Protein 7FIL (pdb70)

InterPro domains:
  IPR000156 Ran binding domain [PF00638] (1183-1303)
  IPR000156 Ran binding domain [PF00638] (1896-2014)
  IPR000156 Ran binding domain [PF00638] (2185-2305)
  IPR000156 Ran binding domain [PF00638] (2801-2921)
  IPR000156 Ran binding domain [PS50196] (1171-1307)
  IPR000156 Ran binding domain [PS50196] (1883-2019)
  IPR000156 Ran binding domain [PS50196] (2173-2309)
  IPR000156 Ran binding domain [PS50196] (2790-2925)
  IPR000156 Ran binding domain [SM00160] (1172-1301)
  IPR000156 Ran binding domain [SM00160] (1884-2013)
  IPR000156 Ran binding domain [SM00160] (2174-2303)
  IPR000156 Ran binding domain [SM00160] (2791-2919)
  IPR001876 Zinc finger, RanBP2-type [PF00641] (1411-1435)
  IPR001876 Zinc finger, RanBP2-type [PF00641] (1470-1498)
  IPR001876 Zinc finger, RanBP2-type [PF00641] (1530-1558)
  IPR001876 Zinc finger, RanBP2-type [PF00641] (1590-1619)
  IPR001876 Zinc finger, RanBP2-type [PF00641] (1657-1686)
  IPR001876 Zinc finger, RanBP2-type [PS01358] (1349-1368)
  IPR001876 Zinc finger, RanBP2-type [PS01358] (1413-1432)
  IPR001876 Zinc finger, RanBP2-type [PS01358] (1474-1493)

Secondary structure (DSSP, 8-state):
-HHHHHHHHHHHHHHHHHHHHTS---SSHHHHHHHHHHHHHHHHHHHH----SSSHHHHHHHHHHHHHHHHHHHHHHHHHHHHTSS-SSSSHHHHHHHHHHHHSPPP-------THHHHHHHHHHHHHHHHHHHHH--STTHHHHHHHHT--SSHHHHHHHHHHSTTSS-SSSSSSTTS--TT----PPPHHHHHHHHHHHTTSSTT-HHHHHHHHHHHHHTTS---HHHHHHHHSSS--SS-S-SS---TT---HHHHHHHHHHHHHHHHHHHHHTTS----SSS-TTTTS---S-HHHHHHHHHHHHHHT-----HHHHHHHHHHTT-SS----HHHHHHHHHHHHHHHHH---HHHHHHHHHHHHHHHHHHHHHHHT-SSS-S---SS--S----SSS---STTHHHHHHHHHHHHHHHHHTTT-HHHHHHHHTT--SHHHHHHHHHHHHHHTSSS-STTHHHHHHHHHHHHHHHTTT---SSS-HHHHHHHHHHHTTTT-

Foldseek 3Di:
DVVCLLVVLVVLLVVLLCQVFVVVDQLDCSNLVSLLVNLLSLVVCCPPCVDDPPDCSNVSSLLSQLSSLQSLLLSLQSNQCSVPHRDPVRLLLSLVSLQLSLQSDQDDPPPVVPCVVSNLSSLQSNLQSQLQNCLLPVDPPSQVVSLVPCDDLQNNQVVSFCSSPPPPDDRVPSGCNVPDDNPDDDDRDDPVVNLVSVLSNCVVCQLPLLVLLLVQLSVVVVVDGHPVVSSLCSNFVPAAQDFPDLADLDLVNDHSLLVVLLSLLQNVLLLVVLVPVCPVVHRRSRSRRSHDDGSGDDLSVVQSVLNCCVRPDVRDCPSSRQVSCQRSLYDDHDDFQVSLVSSLVVLQVVLVPDDDLVRVLRSLVSSLSSLVSNVVLLVCPDPHDRDDPPDDRGRDDPPPRDDHPPCSVVSVLVSLLSVLVSVCSVPPVPVSLVSLVPDDDLQSLVVNLVSLCVVPVPNDLVSLVSNVVSLVVVVVVVVVVDQPYPDGCVPVSVVSVVVSVVSD

Solvent-accessible surface area: 25824 Å² total; per-residue (Å²): 149,68,101,119,38,41,97,68,9,53,108,34,21,44,88,1,50,76,26,6,80,92,58,67,4,61,16,91,130,124,1,24,81,13,3,38,124,4,0,52,31,12,24,63,14,56,111,76,77,83,21,93,142,93,50,48,8,10,57,2,25,110,3,3,24,0,8,1,7,23,16,0,0,9,0,0,2,14,34,0,66,60,85,105,41,1,88,163,61,6,34,80,14,0,1,16,0,0,7,2,0,30,29,8,111,80,20,94,91,165,144,181,108,43,69,35,141,22,27,32,33,0,24,22,0,16,0,20,0,0,1,7,4,23,13,25,3,115,50,143,125,38,8,81,48,4,32,141,116,24,38,36,115,90,81,8,16,36,86,9,11,78,49,0,8,102,129,111,34,59,51,148,84,23,1,6,22,60,14,93,4,71,108,16,106,78,150,41,15,91,94,82,94,0,17,90,15,0,17,2,0,8,136,70,36,106,12,58,9,32,0,6,2,0,0,2,0,1,10,75,35,27,105,50,90,16,28,14,65,102,0,0,95,83,24,0,77,203,12,82,41,33,29,130,36,33,142,35,34,82,14,129,40,12,0,0,0,0,0,7,0,0,4,31,0,0,18,32,16,6,52,46,86,25,68,116,88,135,35,104,128,60,98,2,119,5,24,4,32,37,21,25,174,95,32,7,76,104,83,2,98,47,0,2,68,14,1,48,57,60,53,75,204,160,87,160,111,81,46,1,78,87,0,0,19,3,0,0,3,9,143,135,23,3,0,12,5,21,13,1,9,55,0,1,104,13,0,37,113,26,0,71,97,47,135,50,104,172,41,36,86,35,0,3,29,4,0,12,28,1,10,94,75,3,65,84,24,4,96,73,36,139,181,38,160,34,23,110,56,130,112,105,20,14,7,52,61,133,178,72,9,77,35,149,106,88,81,30,140,80,1,70,48,40,2,31,7,0,65,1,13,38,36,31,28,78,53,125,59,114,54,1,18,104,32,5,103,71,9,158,32,7,24,2,42,45,14,18,0,66,11,52,67,173,107,8,120,162,126,108,96,107,30,50,55,26,17,44,110,21,19,116,51,8,67,121,52,76,105,139,54,95,144,109,17,115,51,79,4,76,64,18,116,49,65,9,50,60,49,20,71,91,50,111

B-factor: mean 98.82, std 18.16, range [30.0, 163.16]

Sequence (504 aa):
NTNMRMITKELLLAQCDVVFLTLSKKDVQKSKEALERFDQALLSVKQSVSGTDASDLSVTFYEMRGHYYMHAGTLLLKMAQSCEVQWKALIEPAALCYLLAYQVPKPKSKPDNGQGFLEELAFDRQSKSGHLLLTLSHGKQNFISEIIETFANQCGQSILLKFLFEDNLSMQDSFMGSDDISYVENRVPDLSELSQHDNGSLRIHNGDLQHLTWLGLQWHFLSTLPPLRKWLKQIFPRVPQETSRLESNIPESICLLDLEVFLLAVVQTSYLQLQDNNTTANRPRCLPLPICKQLFTDRQRSWWDAVYSLITKAKLRSVIQHDLTTLRAQEKHGLQPAVLVNWARGLHKTGYSLNSFYDQKEYMGRCVHYWKKLLPLLDLVKQKKSIPEPVDPLFKHFHNKDIKVSEVKDLEDEACIAFATLDLVDGKTEDAIIAFESVKNVVAYWNLALIYQRKAEEIENDCLPAEEQEEFQECLLKCKGFLKMICDEYSAYPSIATSLPVPV

Radius of gyration: 27.5 Å; Cα contacts (8 Å, |Δi|>4): 530; chains: 1; bounding box: 58×62×84 Å

Nearest PDB structures (foldseek):
  7fil-assembly1_A  TM=1.002E+00  e=9.912E-66  Xenopus laevis
  7fik-assembly1_K  TM=9.993E-01  e=3.773E-56  Xenopus laevis
  7fik-assembly1_L  TM=9.995E-01  e=1.238E-55  Xenopus laevis
  7fik-assembly1_M  TM=9.957E-01  e=2.072E-55  Xenopus laevis
  7fik-assembly1_N  TM=9.974E-01  e=2.414E-54  Xenopus laevis

Organism: Xenopus laevis (NCBI:txid8355)

Structure (mmCIF, N/CA/C/O backbone):
data_7FIL
#
_entry.id   7FIL
#
_cell.length_a   1.00
_cell.length_b   1.00
_cell.length_c   1.00
_cell.angle_alpha   90.00
_cell.angle_beta   90.00
_cell.angle_gamma   90.00
#
_symmetry.space_group_name_H-M   'P 1'
#
loop_
_atom_site.group_PDB
_atom_site.id
_atom_site.type_symbol
_atom_site.label_atom_id
_atom_site.label_alt_id
_atom_site.label_comp_id
_atom_site.label_asym_id
_atom_site.label_entity_id
_atom_site.label_seq_id
_atom_site.pdbx_PDB_ins_code
_atom_site.Cartn_x
_atom_site.Cartn_y
_atom_site.Cartn_z
_atom_site.occupancy
_atom_site.B_iso_or_equiv
_atom_site.auth_seq_id
_atom_site.auth_comp_id
_atom_site.auth_asym_id
_atom_site.auth_atom_id
_atom_site.pdbx_PDB_model_num
ATOM 1 N N . ASN A 1 222 ? 152.955 127.101 177.750 1.00 117.90 222 ASN A N 1
ATOM 2 C CA . ASN A 1 222 ? 153.214 128.467 178.186 1.00 117.90 222 ASN A CA 1
ATOM 3 C C . ASN A 1 222 ? 152.779 129.436 177.097 1.00 117.90 222 ASN A C 1
ATOM 4 O O . ASN A 1 222 ? 151.588 129.598 176.829 1.00 117.90 222 ASN A O 1
ATOM 9 N N . THR A 1 223 ? 153.758 130.074 176.454 1.00 115.44 223 THR A N 1
ATOM 10 C CA . THR A 1 223 ? 153.445 131.019 175.390 1.00 115.44 223 THR A CA 1
ATOM 11 C C . THR A 1 223 ? 152.816 130.315 174.195 1.00 115.44 223 THR A C 1
ATOM 12 O O . THR A 1 223 ? 152.039 130.920 173.449 1.00 115.44 223 THR A O 1
ATOM 16 N N . ASN A 1 224 ? 153.152 129.040 173.987 1.00 114.74 224 ASN A N 1
ATOM 17 C CA . ASN A 1 224 ? 152.587 128.302 172.860 1.00 114.74 224 ASN A CA 1
ATOM 18 C C . ASN A 1 224 ? 151.078 128.114 173.007 1.00 114.74 224 ASN A C 1
ATOM 19 O O . ASN A 1 224 ? 150.337 128.181 172.019 1.00 114.74 224 ASN A O 1
ATOM 24 N N . MET A 1 225 ? 150.600 127.864 174.227 1.00 110.16 225 MET A N 1
ATOM 25 C CA . MET A 1 225 ? 149.158 127.768 174.436 1.00 110.16 225 MET A CA 1
ATOM 26 C C . MET A 1 225 ? 148.486 129.126 174.296 1.00 110.16 225 MET A C 1
ATOM 27 O O . MET A 1 225 ? 147.371 129.222 173.774 1.00 110.16 225 MET A O 1
ATOM 32 N N . ARG A 1 226 ? 149.145 130.190 174.759 1.00 104.53 226 ARG A N 1
ATOM 33 C CA . ARG A 1 226 ? 148.640 131.534 174.499 1.00 104.53 226 ARG A CA 1
ATOM 34 C C . ARG A 1 226 ? 148.585 131.813 173.002 1.00 104.53 226 ARG A C 1
ATOM 35 O O . ARG A 1 226 ? 147.799 132.648 172.542 1.00 104.53 226 ARG A O 1
ATOM 37 N N . MET A 1 227 ? 149.444 131.146 172.234 1.00 107.96 227 MET A N 1
ATOM 38 C CA . MET A 1 227 ? 149.405 131.244 170.779 1.00 107.96 227 MET A CA 1
ATOM 39 C C . MET A 1 227 ? 148.205 130.504 170.206 1.00 107.96 227 MET A C 1
ATOM 40 O O . MET A 1 227 ? 147.472 131.038 169.365 1.00 107.96 227 MET A O 1
ATOM 45 N N . ILE A 1 228 ? 148.002 129.259 170.639 1.00 102.92 228 ILE A N 1
ATOM 46 C CA . ILE A 1 228 ? 147.048 128.388 169.955 1.00 102.92 228 ILE A CA 1
ATOM 47 C C . ILE A 1 228 ? 145.614 128.695 170.385 1.00 102.92 228 ILE A C 1
ATOM 48 O O . ILE A 1 228 ? 144.668 128.512 169.605 1.00 102.92 228 ILE A O 1
ATOM 53 N N . THR A 1 229 ? 145.419 129.135 171.633 1.00 95.54 229 THR A N 1
ATOM 54 C CA . THR A 1 229 ? 144.062 129.401 172.103 1.00 95.54 229 THR A CA 1
ATOM 55 C C . THR A 1 229 ? 143.421 130.543 171.333 1.00 95.54 229 THR A C 1
ATOM 56 O O . THR A 1 229 ? 142.207 130.541 171.122 1.00 95.54 229 THR A O 1
ATOM 60 N N . LYS A 1 230 ? 144.205 131.540 170.922 1.00 92.30 230 LYS A N 1
ATOM 61 C CA . LYS A 1 230 ? 143.630 132.599 170.099 1.00 92.30 230 LYS A CA 1
ATOM 62 C C . LYS A 1 230 ? 143.118 132.047 168.776 1.00 92.30 230 LYS A C 1
ATOM 63 O O . LYS A 1 230 ? 142.020 132.401 168.329 1.00 92.30 230 LYS A O 1
ATOM 69 N N . GLU A 1 231 ? 143.887 131.157 168.146 1.00 93.82 231 GLU A N 1
ATOM 70 C CA . GLU A 1 231 ? 143.435 130.550 166.901 1.00 93.82 231 GLU A CA 1
ATOM 71 C C . GLU A 1 231 ? 142.164 129.743 167.114 1.00 93.82 231 GLU A C 1
ATOM 72 O O . GLU A 1 231 ? 141.224 129.818 166.310 1.00 93.82 231 GLU A O 1
ATOM 78 N N . LEU A 1 232 ? 142.118 128.971 168.197 1.00 91.71 232 LEU A N 1
ATOM 79 C CA . LEU A 1 232 ? 140.951 128.133 168.435 1.00 91.71 232 LEU A CA 1
ATOM 80 C C . LEU A 1 232 ? 139.729 128.978 168.764 1.00 91.71 232 LEU A C 1
ATOM 81 O O . LEU A 1 232 ? 138.622 128.673 168.315 1.00 91.71 232 LEU A O 1
ATOM 86 N N . LEU A 1 233 ? 139.903 130.047 169.541 1.00 86.48 233 LEU A N 1
ATOM 87 C CA . LEU A 1 233 ? 138.774 130.925 169.821 1.00 86.48 233 LEU A CA 1
ATOM 88 C C . LEU A 1 233 ? 138.310 131.643 168.566 1.00 86.48 233 LEU A C 1
ATOM 89 O O . LEU A 1 233 ? 137.117 131.920 168.421 1.00 86.48 233 LEU A O 1
ATOM 94 N N . LEU A 1 234 ? 139.219 131.923 167.633 1.00 85.99 234 LEU A N 1
ATOM 95 C CA . LEU A 1 234 ? 138.795 132.495 166.359 1.00 85.99 234 LEU A CA 1
ATOM 96 C C . LEU A 1 234 ? 137.947 131.510 165.563 1.00 85.99 234 LEU A C 1
ATOM 97 O O . LEU A 1 234 ? 136.890 131.871 165.026 1.00 85.99 234 LEU A O 1
ATOM 102 N N . ALA A 1 235 ? 138.411 130.265 165.453 1.00 85.30 235 ALA A N 1
ATOM 103 C CA . ALA A 1 235 ? 137.617 129.253 164.764 1.00 85.30 235 ALA A CA 1
ATOM 104 C C . ALA A 1 235 ? 136.268 129.059 165.445 1.00 85.30 235 ALA A C 1
ATOM 105 O O . ALA A 1 235 ? 135.242 128.891 164.774 1.00 85.30 235 ALA A O 1
ATOM 107 N N . GLN A 1 236 ? 136.250 129.090 166.778 1.00 83.19 236 GLN A N 1
ATOM 108 C CA . GLN A 1 236 ? 134.998 128.992 167.519 1.00 83.19 236 GLN A CA 1
ATOM 109 C C . GLN A 1 236 ? 134.073 130.150 167.183 1.00 83.19 236 GLN A C 1
ATOM 110 O O . GLN A 1 236 ? 132.870 129.958 166.989 1.00 83.19 236 GLN A O 1
ATOM 116 N N . CYS A 1 237 ? 134.613 131.368 167.135 1.00 81.22 237 CYS A N 1
ATOM 117 C CA . CYS A 1 237 ? 133.799 132.530 166.801 1.00 81.22 237 CYS A CA 1
ATOM 118 C C . CYS A 1 237 ? 133.178 132.381 165.421 1.00 81.22 237 CYS A C 1
ATOM 119 O O . CYS A 1 237 ? 131.973 132.581 165.246 1.00 81.22 237 CYS A O 1
ATOM 122 N N . ASP A 1 238 ? 133.983 131.994 164.429 1.00 82.98 238 ASP A N 1
ATOM 123 C CA . ASP A 1 238 ? 133.460 131.868 163.069 1.00 82.98 238 ASP A CA 1
ATOM 124 C C . ASP A 1 238 ? 132.396 130.777 162.983 1.00 82.98 238 ASP A C 1
ATOM 125 O O . ASP A 1 238 ? 131.343 130.966 162.359 1.00 82.98 238 ASP A O 1
ATOM 130 N N . VAL A 1 239 ? 132.654 129.625 163.606 1.00 82.55 239 VAL A N 1
ATOM 131 C CA . VAL A 1 239 ? 131.709 128.513 163.540 1.00 82.55 239 VAL A CA 1
ATOM 132 C C . VAL A 1 239 ? 130.409 128.875 164.244 1.00 82.55 239 VAL A C 1
ATOM 133 O O . VAL A 1 239 ? 129.317 128.706 163.691 1.00 82.55 239 VAL A O 1
ATOM 137 N N . VAL A 1 240 ? 130.505 129.384 165.474 1.00 84.79 240 VAL A N 1
ATOM 138 C CA . VAL A 1 240 ? 129.325 129.838 166.200 1.00 84.79 240 VAL A CA 1
ATOM 139 C C . VAL A 1 240 ? 128.588 130.904 165.404 1.00 84.79 240 VAL A C 1
ATOM 140 O O . VAL A 1 240 ? 127.362 131.039 165.495 1.00 84.79 240 VAL A O 1
ATOM 144 N N . PHE A 1 241 ? 129.320 131.668 164.596 1.00 87.77 241 PHE A N 1
ATOM 145 C CA . PHE A 1 241 ? 128.708 132.753 163.843 1.00 87.77 241 PHE A CA 1
ATOM 146 C C . PHE A 1 241 ? 127.873 132.237 162.676 1.00 87.77 241 PHE A C 1
ATOM 147 O O . PHE A 1 241 ? 126.712 132.630 162.511 1.00 87.77 241 PHE A O 1
ATOM 155 N N . LEU A 1 242 ? 128.452 131.380 161.832 1.00 91.99 242 LEU A N 1
ATOM 156 C CA . LEU A 1 242 ? 127.775 131.013 160.590 1.00 91.99 242 LEU A CA 1
ATOM 157 C C . LEU A 1 242 ? 126.932 129.747 160.720 1.00 91.99 242 LEU A C 1
ATOM 158 O O . LEU A 1 242 ? 125.710 129.807 160.564 1.00 91.99 242 LEU A O 1
ATOM 163 N N . THR A 1 243 ? 127.553 128.602 161.011 1.00 97.47 243 THR A N 1
ATOM 164 C CA . THR A 1 243 ? 126.817 127.343 160.958 1.00 97.47 243 THR A CA 1
ATOM 165 C C . THR A 1 243 ? 125.885 127.196 162.155 1.00 97.47 243 THR A C 1
ATOM 166 O O . THR A 1 243 ? 124.718 126.825 161.998 1.00 97.47 243 THR A O 1
ATOM 170 N N . LEU A 1 244 ? 126.372 127.497 163.361 1.00 95.55 244 LEU A N 1
ATOM 171 C CA . LEU A 1 244 ? 125.494 127.466 164.522 1.00 95.55 244 LEU A CA 1
ATOM 172 C C . LEU A 1 244 ? 124.371 128.483 164.404 1.00 95.55 244 LEU A C 1
ATOM 173 O O . LEU A 1 244 ? 123.371 128.363 165.117 1.00 95.55 244 LEU A O 1
ATOM 175 N N . SER A 1 245 ? 124.515 129.464 163.515 1.00 99.92 245 SER A N 1
ATOM 176 C CA . SER A 1 245 ? 123.462 130.426 163.195 1.00 99.92 245 SER A CA 1
ATOM 177 C C . SER A 1 245 ? 122.909 131.090 164.453 1.00 99.92 245 SER A C 1
ATOM 178 O O . SER A 1 245 ? 121.697 131.203 164.650 1.00 99.92 245 SER A O 1
ATOM 180 N N . LYS A 1 246 ? 123.817 131.526 165.317 1.00 96.39 246 LYS A N 1
ATOM 181 C CA . LYS A 1 246 ? 123.420 132.364 166.435 1.00 96.39 246 LYS A CA 1
ATOM 182 C C . LYS A 1 246 ? 122.739 133.616 165.908 1.00 96.39 246 LYS A C 1
ATOM 183 O O . LYS A 1 246 ? 123.311 134.350 165.098 1.00 96.39 246 LYS A O 1
ATOM 185 N N . LYS A 1 247 ? 121.510 133.860 166.362 1.00 102.70 247 LYS A N 1
ATOM 186 C CA . LYS A 1 247 ? 120.677 134.916 165.786 1.00 102.70 247 LYS A CA 1
ATOM 187 C C . LYS A 1 247 ? 121.018 136.262 166.428 1.00 102.70 247 LYS A C 1
ATOM 188 O O . LYS A 1 247 ? 120.151 137.036 166.837 1.00 102.70 247 LYS A O 1
ATOM 190 N N . ASP A 1 248 ? 122.317 136.556 166.455 1.00 96.02 248 ASP A N 1
ATOM 191 C CA . ASP A 1 248 ? 122.829 137.778 167.067 1.00 96.02 248 ASP A CA 1
ATOM 192 C C . ASP A 1 248 ? 122.354 137.908 168.508 1.00 96.02 248 ASP A C 1
ATOM 193 O O . ASP A 1 248 ? 122.043 138.999 168.986 1.00 96.02 248 ASP A O 1
ATOM 195 N N . VAL A 1 249 ? 122.295 136.780 169.207 1.00 101.78 249 VAL A N 1
ATOM 196 C CA . VAL A 1 249 ? 121.870 136.752 170.600 1.00 101.78 249 VAL A CA 1
ATOM 197 C C . VAL A 1 249 ? 123.048 136.185 171.381 1.00 101.78 249 VAL A C 1
ATOM 198 O O . VAL A 1 249 ? 124.162 136.106 170.853 1.00 101.78 249 VAL A O 1
ATOM 202 N N . GLN A 1 250 ? 122.806 135.799 172.638 1.00 103.59 250 GLN A N 1
ATOM 203 C CA . GLN A 1 250 ? 123.867 135.393 173.558 1.00 103.59 250 GLN A CA 1
ATOM 204 C C . GLN A 1 250 ? 124.914 134.513 172.887 1.00 103.59 250 GLN A C 1
ATOM 205 O O . GLN A 1 250 ? 126.108 134.618 173.191 1.00 103.59 250 GLN A O 1
ATOM 211 N N . LYS A 1 251 ? 124.433 133.602 172.041 1.00 97.46 251 LYS A N 1
ATOM 212 C CA . LYS A 1 251 ? 125.243 132.540 171.384 1.00 97.46 251 LYS A CA 1
ATOM 213 C C . LYS A 1 251 ? 126.560 133.046 170.782 1.00 97.46 251 LYS A C 1
ATOM 214 O O . LYS A 1 251 ? 127.607 132.463 171.106 1.00 97.46 251 LYS A O 1
ATOM 220 N N . SER A 1 252 ? 126.510 134.089 169.954 1.00 89.05 252 SER A N 1
ATOM 221 C CA . SER A 1 252 ? 127.688 134.568 169.236 1.00 89.05 252 SER A CA 1
ATOM 222 C C . SER A 1 252 ? 128.439 135.627 170.039 1.00 89.05 252 SER A C 1
ATOM 223 O O . SER A 1 252 ? 129.680 135.659 170.049 1.00 89.05 252 SER A O 1
ATOM 226 N N . LYS A 1 253 ? 127.700 136.519 170.700 1.00 90.79 253 LYS A N 1
ATOM 227 C CA . LYS A 1 253 ? 128.335 137.570 171.484 1.00 90.79 253 LYS A CA 1
ATOM 228 C C . LYS A 1 253 ? 129.145 137.001 172.636 1.00 90.79 253 LYS A C 1
ATOM 229 O O . LYS A 1 253 ? 130.124 137.617 173.063 1.00 90.79 253 LYS A O 1
ATOM 235 N N . GLU A 1 254 ? 128.770 135.829 173.148 1.00 95.73 254 GLU A N 1
ATOM 236 C CA . GLU A 1 254 ? 129.567 135.215 174.202 1.00 95.73 254 GLU A CA 1
ATOM 237 C C . GLU A 1 254 ? 130.944 134.823 173.679 1.00 95.73 254 GLU A C 1
ATOM 238 O O . GLU A 1 254 ? 131.968 135.083 174.331 1.00 95.73 254 GLU A O 1
ATOM 244 N N . ALA A 1 255 ? 130.990 134.204 172.497 1.00 88.09 255 ALA A N 1
ATOM 245 C CA . ALA A 1 255 ? 132.273 133.885 171.885 1.00 88.09 255 ALA A CA 1
ATOM 246 C C . ALA A 1 255 ? 133.079 135.147 171.616 1.00 88.09 255 ALA A C 1
ATOM 247 O O . ALA A 1 255 ? 134.288 135.187 171.879 1.00 88.09 255 ALA A O 1
ATOM 249 N N . LEU A 1 256 ? 132.427 136.197 171.106 1.00 84.42 256 LEU A N 1
ATOM 250 C CA . LEU A 1 256 ? 133.170 137.433 170.862 1.00 84.42 256 LEU A CA 1
ATOM 251 C C . LEU A 1 256 ? 133.719 138.033 172.148 1.00 84.42 256 LEU A C 1
ATOM 252 O O . LEU A 1 256 ? 134.835 138.564 172.155 1.00 84.42 256 LEU A O 1
ATOM 257 N N . GLU A 1 257 ? 132.958 137.965 173.239 1.00 92.55 257 GLU A N 1
ATOM 258 C CA . GLU A 1 257 ? 133.430 138.521 174.499 1.00 92.55 257 GLU A CA 1
ATOM 259 C C . GLU A 1 257 ? 134.632 137.750 175.009 1.00 92.55 257 GLU A C 1
ATOM 260 O O . GLU A 1 257 ? 135.610 138.348 175.476 1.00 92.55 257 GLU A O 1
ATOM 266 N N . ARG A 1 258 ? 134.575 136.423 174.940 1.00 93.33 258 ARG A N 1
ATOM 267 C CA . ARG A 1 258 ? 135.738 135.636 175.331 1.00 93.33 258 ARG A CA 1
ATOM 268 C C . ARG A 1 258 ? 136.943 135.981 174.464 1.00 93.33 258 ARG A C 1
ATOM 269 O O . ARG A 1 258 ? 138.076 136.068 174.960 1.00 93.33 258 ARG A O 1
ATOM 277 N N . PHE A 1 259 ? 136.712 136.206 173.168 1.00 84.52 259 PHE A N 1
ATOM 278 C CA . PHE A 1 259 ? 137.795 136.594 172.270 1.00 84.52 259 PHE A CA 1
ATOM 279 C C . PHE A 1 259 ? 138.428 137.909 172.709 1.00 84.52 259 PHE A C 1
ATOM 280 O O . PHE A 1 259 ? 139.656 138.028 172.787 1.00 84.52 259 PHE A O 1
ATOM 288 N N . ASP A 1 260 ? 137.596 138.909 172.999 1.00 89.19 260 ASP A N 1
ATOM 289 C CA . ASP A 1 260 ? 138.107 140.222 173.381 1.00 89.19 260 ASP A CA 1
ATOM 290 C C . ASP A 1 260 ? 138.859 140.158 174.705 1.00 89.19 260 ASP A C 1
ATOM 291 O O . ASP A 1 260 ? 139.876 140.842 174.889 1.00 89.19 260 ASP A O 1
ATOM 296 N N . GLN A 1 261 ? 138.369 139.347 175.642 1.00 93.45 261 GLN A N 1
ATOM 297 C CA . GLN A 1 261 ? 139.069 139.164 176.907 1.00 93.45 261 GLN A CA 1
ATOM 298 C C . GLN A 1 261 ? 140.450 138.562 176.688 1.00 93.45 261 GLN A C 1
ATOM 299 O O . GLN A 1 261 ? 141.449 139.047 177.235 1.00 93.45 261 GLN A O 1
ATOM 305 N N . ALA A 1 262 ? 140.524 137.492 175.893 1.00 89.88 262 ALA A N 1
ATOM 306 C CA . ALA A 1 262 ? 141.823 136.901 175.589 1.00 89.88 262 ALA A CA 1
ATOM 307 C C . ALA A 1 262 ? 142.745 137.908 174.906 1.00 89.88 262 ALA A C 1
ATOM 308 O O . ALA A 1 262 ? 143.951 137.945 175.185 1.00 89.88 262 ALA A O 1
ATOM 310 N N . LEU A 1 263 ? 142.196 138.738 174.015 1.00 87.40 263 LEU A N 1
ATOM 311 C CA . LEU A 1 263 ? 143.010 139.744 173.336 1.00 87.40 263 LEU A CA 1
ATOM 312 C C . LEU A 1 263 ? 143.636 140.711 174.330 1.00 87.40 263 LEU A C 1
ATOM 313 O O . LEU A 1 263 ? 144.854 140.929 174.319 1.00 87.40 263 LEU A O 1
ATOM 318 N N . LEU A 1 264 ? 142.812 141.329 175.178 1.00 91.96 264 LEU A N 1
ATOM 319 C CA . LEU A 1 264 ? 143.351 142.298 176.127 1.00 91.96 264 LEU A CA 1
ATOM 320 C C . LEU A 1 264 ? 144.348 141.638 177.071 1.00 91.96 264 LEU A C 1
ATOM 321 O O . LEU A 1 264 ? 145.378 142.230 177.419 1.00 91.96 264 LEU A O 1
ATOM 326 N N . SER A 1 265 ? 144.066 140.400 177.487 1.00 93.92 265 SER A N 1
ATOM 327 C CA . SER A 1 265 ? 144.984 139.685 178.365 1.00 93.92 265 SER A CA 1
ATOM 328 C C . SER A 1 265 ? 146.348 139.502 177.714 1.00 93.92 265 SER A C 1
ATOM 329 O O . SER A 1 265 ? 147.384 139.764 178.332 1.00 93.92 265 SER A O 1
ATOM 332 N N . VAL A 1 266 ? 146.372 139.035 176.464 1.00 93.79 266 VAL A N 1
ATOM 333 C CA . VAL A 1 266 ? 147.657 138.758 175.828 1.00 93.79 266 VAL A CA 1
ATOM 334 C C . VAL A 1 266 ? 148.395 140.055 175.519 1.00 93.79 266 VAL A C 1
ATOM 335 O O . VAL A 1 266 ? 149.630 140.096 175.529 1.00 93.79 266 VAL A O 1
ATOM 339 N N . LYS A 1 267 ? 147.659 141.134 175.236 1.00 96.27 267 LYS A N 1
ATOM 340 C CA . LYS A 1 267 ? 148.316 142.392 174.889 1.00 96.27 267 LYS A CA 1
ATOM 341 C C . LYS A 1 267 ? 148.946 143.045 176.108 1.00 96.27 267 LYS A C 1
ATOM 342 O O . LYS A 1 267 ? 150.130 143.397 176.096 1.00 96.27 267 LYS A O 1
ATOM 348 N N . GLN A 1 268 ? 148.158 143.241 177.168 1.00 104.15 268 GLN A N 1
ATOM 349 C CA . GLN A 1 268 ? 148.645 144.032 178.295 1.00 104.15 268 GLN A CA 1
ATOM 350 C C . GLN A 1 268 ? 149.884 143.405 178.921 1.00 104.15 268 GLN A C 1
ATOM 351 O O . GLN A 1 268 ? 150.863 144.101 179.214 1.00 104.15 268 GLN A O 1
ATOM 357 N N . SER A 1 269 ? 149.871 142.089 179.121 1.00 109.80 269 SER A N 1
ATOM 358 C CA . SER A 1 269 ? 150.951 141.448 179.869 1.00 109.80 269 SER A CA 1
ATOM 359 C C . SER A 1 269 ? 152.148 141.134 178.977 1.00 109.80 269 SER A C 1
ATOM 360 O O . SER A 1 269 ? 153.242 141.674 179.169 1.00 109.80 269 SER A O 1
ATOM 363 N N . VAL A 1 270 ? 151.960 140.257 177.997 1.00 113.14 270 VAL A N 1
ATOM 364 C CA . VAL A 1 270 ? 153.075 139.852 177.155 1.00 113.14 270 VAL A CA 1
ATOM 365 C C . VAL A 1 270 ? 153.113 140.743 175.926 1.00 113.14 270 VAL A C 1
ATOM 366 O O . VAL A 1 270 ? 152.671 140.345 174.844 1.00 113.14 270 VAL A O 1
ATOM 370 N N . SER A 1 271 ? 153.649 141.953 176.083 1.00 122.26 271 SER A N 1
ATOM 371 C CA . SER A 1 271 ? 153.809 142.871 174.958 1.00 122.26 271 SER A CA 1
ATOM 372 C C . SER A 1 271 ? 154.997 142.380 174.139 1.00 122.26 271 SER A C 1
ATOM 373 O O . SER A 1 271 ? 156.134 142.836 174.281 1.00 122.26 271 SER A O 1
ATOM 376 N N . GLY A 1 272 ? 154.717 141.419 173.264 1.00 121.84 272 GLY A N 1
ATOM 377 C CA . GLY A 1 272 ? 155.783 140.809 172.490 1.00 121.84 272 GLY A CA 1
ATOM 378 C C . GLY A 1 272 ? 156.486 141.825 171.607 1.00 121.84 272 GLY A C 1
ATOM 379 O O . GLY A 1 272 ? 155.852 142.628 170.918 1.00 121.84 272 GLY A O 1
ATOM 380 N N . THR A 1 273 ? 157.810 141.775 171.624 1.00 116.18 273 THR A N 1
ATOM 381 C CA . THR A 1 273 ? 158.630 142.672 170.829 1.00 116.18 273 THR A CA 1
ATOM 382 C C . THR A 1 273 ? 158.784 142.071 169.432 1.00 116.18 273 THR A C 1
ATOM 383 O O . THR A 1 273 ? 158.022 141.185 169.037 1.00 116.18 273 THR A O 1
ATOM 387 N N . ASP A 1 274 ? 159.749 142.568 168.662 1.00 123.36 274 ASP A N 1
ATOM 388 C CA . ASP A 1 274 ? 159.947 142.077 167.302 1.00 123.36 274 ASP A CA 1
ATOM 389 C C . ASP A 1 274 ? 160.317 140.596 167.273 1.00 123.36 274 ASP A C 1
ATOM 390 O O . ASP A 1 274 ? 159.992 139.892 166.311 1.00 123.36 274 ASP A O 1
ATOM 395 N N . ALA A 1 275 ? 161.002 140.105 168.310 1.00 125.25 275 ALA A N 1
ATOM 396 C CA . ALA A 1 275 ? 161.583 138.763 168.242 1.00 125.25 275 ALA A CA 1
ATOM 397 C C . ALA A 1 275 ? 160.530 137.670 168.399 1.00 125.25 275 ALA A C 1
ATOM 398 O O . ALA A 1 275 ? 160.435 136.771 167.556 1.00 125.25 275 ALA A O 1
ATOM 400 N N . SER A 1 276 ? 159.741 137.722 169.470 1.00 113.55 276 SER A N 1
ATOM 401 C CA . SER A 1 276 ? 158.761 136.676 169.735 1.00 113.55 276 SER A CA 1
ATOM 402 C C . SER A 1 276 ? 157.654 136.684 168.687 1.00 113.55 276 SER A C 1
ATOM 403 O O . SER A 1 276 ? 157.242 137.741 168.203 1.00 113.55 276 SER A O 1
ATOM 406 N N . ASP A 1 277 ? 157.169 135.489 168.335 1.00 108.74 277 ASP A N 1
ATOM 407 C CA . ASP A 1 277 ? 156.082 135.365 167.366 1.00 108.74 277 ASP A CA 1
ATOM 408 C C . ASP A 1 277 ? 154.726 135.728 167.954 1.00 108.74 277 ASP A C 1
ATOM 409 O O . ASP A 1 277 ? 153.766 135.937 167.196 1.00 108.74 277 ASP A O 1
ATOM 414 N N . LEU A 1 278 ? 154.622 135.777 169.283 1.00 101.84 278 LEU A N 1
ATOM 415 C CA . LEU A 1 278 ? 153.397 136.247 169.908 1.00 101.84 278 LEU A CA 1
ATOM 416 C C . LEU A 1 278 ? 152.960 137.591 169.356 1.00 101.84 278 LEU A C 1
ATOM 417 O O . LEU A 1 278 ? 151.761 137.808 169.187 1.00 101.84 278 LEU A O 1
ATOM 422 N N . SER A 1 279 ? 153.901 138.474 169.020 1.00 97.92 279 SER A N 1
ATOM 423 C CA . SER A 1 279 ? 153.528 139.800 168.541 1.00 97.92 279 SER A CA 1
ATOM 424 C C . SER A 1 279 ? 152.862 139.729 167.172 1.00 97.92 279 SER A C 1
ATOM 425 O O . SER A 1 279 ? 151.830 140.370 166.940 1.00 97.92 279 SER A O 1
ATOM 428 N N . VAL A 1 280 ? 153.427 138.948 166.252 1.00 96.70 280 VAL A N 1
ATOM 429 C CA . VAL A 1 280 ? 152.828 138.891 164.923 1.00 96.70 280 VAL A CA 1
ATOM 430 C C . VAL A 1 280 ? 151.503 138.132 164.948 1.00 96.70 280 VAL A C 1
ATOM 431 O O . VAL A 1 280 ? 150.545 138.533 164.269 1.00 96.70 280 VAL A O 1
ATOM 435 N N . THR A 1 281 ? 151.404 137.050 165.728 1.00 94.80 281 THR A N 1
ATOM 436 C CA . THR A 1 281 ? 150.107 136.387 165.839 1.00 94.80 281 THR A CA 1
ATOM 437 C C . THR A 1 281 ? 149.089 137.307 166.490 1.00 94.80 281 THR A C 1
ATOM 438 O O . THR A 1 281 ? 147.912 137.305 166.114 1.00 94.80 281 THR A O 1
ATOM 442 N N . PHE A 1 282 ? 149.529 138.118 167.452 1.00 87.47 282 PHE A N 1
ATOM 443 C CA . PHE A 1 282 ? 148.636 139.075 168.084 1.00 87.47 282 PHE A CA 1
ATOM 444 C C . PHE A 1 282 ? 148.138 140.100 167.077 1.00 87.47 282 PHE A C 1
ATOM 445 O O . PHE A 1 282 ? 146.962 140.474 167.094 1.00 87.47 282 PHE A O 1
ATOM 453 N N . TYR A 1 283 ? 149.013 140.555 166.182 1.00 90.77 283 TYR A N 1
ATOM 454 C CA . TYR A 1 283 ? 148.585 141.520 165.172 1.00 90.77 283 TYR A CA 1
ATOM 455 C C . TYR A 1 283 ? 147.588 140.902 164.197 1.00 90.77 283 TYR A C 1
ATOM 456 O O . TYR A 1 283 ? 146.563 141.522 163.857 1.00 90.77 283 TYR A O 1
ATOM 465 N N . GLU A 1 284 ? 147.858 139.676 163.747 1.00 87.96 284 GLU A N 1
ATOM 466 C CA . GLU A 1 284 ? 146.919 139.041 162.830 1.00 87.96 284 GLU A CA 1
ATOM 467 C C . GLU A 1 284 ? 145.565 138.799 163.490 1.00 87.96 284 GLU A C 1
ATOM 468 O O . GLU A 1 284 ? 144.521 139.045 162.871 1.00 87.96 284 GLU A O 1
ATOM 474 N N . MET A 1 285 ? 145.549 138.359 164.749 1.00 84.85 285 MET A N 1
ATOM 475 C CA . MET A 1 285 ? 144.265 138.180 165.411 1.00 84.85 285 MET A CA 1
ATOM 476 C C . MET A 1 285 ? 143.607 139.502 165.757 1.00 84.85 285 MET A C 1
ATOM 477 O O . MET A 1 285 ? 142.388 139.539 165.893 1.00 84.85 285 MET A O 1
ATOM 482 N N . ARG A 1 286 ? 144.364 140.589 165.881 1.00 80.77 286 ARG A N 1
ATOM 483 C CA . ARG A 1 286 ? 143.713 141.884 166.019 1.00 80.77 286 ARG A CA 1
ATOM 484 C C . ARG A 1 286 ? 142.942 142.235 164.759 1.00 80.77 286 ARG A C 1
ATOM 485 O O . ARG A 1 286 ? 141.771 142.646 164.833 1.00 80.77 286 ARG A O 1
ATOM 493 N N . GLY A 1 287 ? 143.569 142.048 163.599 1.00 82.56 287 GLY A N 1
ATOM 494 C CA . GLY A 1 287 ? 142.851 142.267 162.352 1.00 82.56 287 GLY A CA 1
ATOM 495 C C . GLY A 1 287 ? 141.612 141.396 162.242 1.00 82.56 287 GLY A C 1
ATOM 496 O O . GLY A 1 287 ? 140.520 141.870 161.904 1.00 82.56 287 GLY A O 1
ATOM 497 N N . HIS A 1 288 ? 141.763 140.109 162.543 1.00 81.55 288 HIS A N 1
ATOM 498 C CA . HIS A 1 288 ? 140.632 139.195 162.460 1.00 81.55 288 HIS A CA 1
ATOM 499 C C . HIS A 1 288 ? 139.535 139.537 163.458 1.00 81.55 288 HIS A C 1
ATOM 500 O O . HIS A 1 288 ? 138.349 139.382 163.146 1.00 81.55 288 HIS A O 1
ATOM 507 N N . TYR A 1 289 ? 139.905 140.002 164.649 1.00 76.46 289 TYR A N 1
ATOM 508 C CA . TYR A 1 289 ? 138.919 140.410 165.637 1.00 76.46 289 TYR A CA 1
ATOM 509 C C . TYR A 1 289 ? 138.088 141.569 165.120 1.00 76.46 289 TYR A C 1
ATOM 510 O O . TYR A 1 289 ? 136.863 141.588 165.280 1.00 76.46 289 TYR A O 1
ATOM 519 N N . TYR A 1 290 ? 138.734 142.555 164.501 1.00 78.38 290 TYR A N 1
ATOM 520 C CA . TYR A 1 290 ? 137.959 143.674 163.968 1.00 78.38 290 TYR A CA 1
ATOM 521 C C . TYR A 1 290 ? 137.058 143.230 162.814 1.00 78.38 290 TYR A C 1
ATOM 522 O O . TYR A 1 290 ? 135.906 143.682 162.698 1.00 78.38 290 TYR A O 1
ATOM 531 N N . MET A 1 291 ? 137.552 142.329 161.962 1.00 80.21 291 MET A N 1
ATOM 532 C CA . MET A 1 291 ? 136.697 141.802 160.900 1.00 80.21 291 MET A CA 1
ATOM 533 C C . MET A 1 291 ? 135.462 141.107 161.466 1.00 80.21 291 MET A C 1
ATOM 534 O O . MET A 1 291 ? 134.340 141.327 160.987 1.00 80.21 291 MET A O 1
ATOM 539 N N . HIS A 1 292 ? 135.644 140.279 162.492 1.00 73.38 292 HIS A N 1
ATOM 540 C CA . HIS A 1 292 ? 134.506 139.577 163.068 1.00 73.38 292 HIS A CA 1
ATOM 541 C C . HIS A 1 292 ? 133.571 140.536 163.789 1.00 73.38 292 HIS A C 1
ATOM 542 O O . HIS A 1 292 ? 132.361 140.298 163.845 1.00 73.38 292 HIS A O 1
ATOM 549 N N . ALA A 1 293 ? 134.105 141.620 164.348 1.00 74.23 293 ALA A N 1
ATOM 550 C CA . ALA A 1 293 ? 133.239 142.655 164.900 1.00 74.23 293 ALA A CA 1
ATOM 551 C C . ALA A 1 293 ? 132.323 143.218 163.824 1.00 74.23 293 ALA A C 1
ATOM 552 O O . ALA A 1 293 ? 131.116 143.400 164.044 1.00 74.23 293 ALA A O 1
ATOM 554 N N . GLY A 1 294 ? 132.880 143.497 162.647 1.00 77.42 294 GLY A N 1
ATOM 555 C CA . GLY A 1 294 ? 132.041 143.967 161.552 1.00 77.42 294 GLY A CA 1
ATOM 556 C C . GLY A 1 294 ? 130.975 142.960 161.153 1.00 77.42 294 GLY A C 1
ATOM 557 O O . GLY A 1 294 ? 129.808 143.315 160.935 1.00 77.42 294 GLY A O 1
ATOM 558 N N . THR A 1 295 ? 131.361 141.687 161.056 1.00 76.12 295 THR A N 1
ATOM 559 C CA . THR A 1 295 ? 130.390 140.661 160.686 1.00 76.12 295 THR A CA 1
ATOM 560 C C . THR A 1 295 ? 129.274 140.551 161.718 1.00 76.12 295 THR A C 1
ATOM 561 O O . THR A 1 295 ? 128.102 140.390 161.358 1.00 76.12 295 THR A O 1
ATOM 565 N N . LEU A 1 296 ? 129.611 140.646 163.007 1.00 72.52 296 LEU A N 1
ATOM 566 C CA . LEU A 1 296 ? 128.589 140.565 164.047 1.00 72.52 296 LEU A CA 1
ATOM 567 C C . LEU A 1 296 ? 127.647 141.757 163.990 1.00 72.52 296 LEU A C 1
ATOM 568 O O . LEU A 1 296 ? 126.441 141.611 164.216 1.00 72.52 296 LEU A O 1
ATOM 573 N N . LEU A 1 297 ? 128.177 142.948 163.712 1.00 78.21 297 LEU A N 1
ATOM 574 C CA . LEU A 1 297 ? 127.297 144.103 163.562 1.00 78.21 297 LEU A CA 1
ATOM 575 C C . LEU A 1 297 ? 126.312 143.894 162.419 1.00 78.21 297 LEU A C 1
ATOM 576 O O . LEU A 1 297 ? 125.108 144.169 162.553 1.00 78.21 297 LEU A O 1
ATOM 581 N N . LEU A 1 298 ? 126.802 143.396 161.282 1.00 81.99 298 LEU A N 1
ATOM 582 C CA . LEU A 1 298 ? 125.895 143.170 160.160 1.00 81.99 298 LEU A CA 1
ATOM 583 C C . LEU A 1 298 ? 124.866 142.093 160.486 1.00 81.99 298 LEU A C 1
ATOM 584 O O . LEU A 1 298 ? 123.709 142.186 160.063 1.00 81.99 298 LEU A O 1
ATOM 589 N N . LYS A 1 299 ? 125.261 141.066 161.240 1.00 79.44 299 LYS A N 1
ATOM 590 C CA . LYS A 1 299 ? 124.303 140.028 161.605 1.00 79.44 299 LYS A CA 1
ATOM 591 C C . LYS A 1 299 ? 123.218 140.575 162.517 1.00 79.44 299 LYS A C 1
ATOM 592 O O . LYS A 1 299 ? 122.040 140.238 162.359 1.00 79.44 299 LYS A O 1
ATOM 598 N N . MET A 1 300 ? 123.594 141.400 163.496 1.00 87.21 300 MET A N 1
ATOM 599 C CA . MET A 1 300 ? 122.584 142.055 164.321 1.00 87.21 300 MET A CA 1
ATOM 600 C C . MET A 1 300 ? 121.611 142.843 163.461 1.00 87.21 300 MET A C 1
ATOM 601 O O . MET A 1 300 ? 120.388 142.738 163.632 1.00 87.21 300 MET A O 1
ATOM 606 N N . ALA A 1 301 ? 122.134 143.628 162.516 1.00 92.74 301 ALA A N 1
ATOM 607 C CA . ALA A 1 301 ? 121.255 144.450 161.691 1.00 92.74 301 ALA A CA 1
ATOM 608 C C . ALA A 1 301 ? 120.319 143.591 160.844 1.00 92.74 301 ALA A C 1
ATOM 609 O O . ALA A 1 301 ? 119.125 143.894 160.728 1.00 92.74 301 ALA A O 1
ATOM 611 N N . GLN A 1 302 ? 120.834 142.504 160.261 1.00 93.51 302 GLN A N 1
ATOM 612 C CA . GLN A 1 302 ? 119.993 141.627 159.449 1.00 93.51 302 GLN A CA 1
ATOM 613 C C . GLN A 1 302 ? 118.922 140.949 160.284 1.00 93.51 302 GLN A C 1
ATOM 614 O O . GLN A 1 302 ? 117.747 140.932 159.902 1.00 93.51 302 GLN A O 1
ATOM 620 N N . SER A 1 303 ? 119.312 140.370 161.418 1.00 98.95 303 SER A N 1
ATOM 621 C CA . SER A 1 303 ? 118.368 139.623 162.235 1.00 98.95 303 SER A CA 1
ATOM 622 C C . SER A 1 303 ? 117.261 140.529 162.754 1.00 98.95 303 SER A C 1
ATOM 623 O O . SER A 1 303 ? 116.081 140.160 162.725 1.00 98.95 303 SER A O 1
ATOM 626 N N . CYS A 1 304 ? 117.620 141.722 163.243 1.00 106.39 304 CYS A N 1
ATOM 627 C CA . CYS A 1 304 ? 116.589 142.600 163.788 1.00 106.39 304 CYS A CA 1
ATOM 628 C C . CYS A 1 304 ? 115.598 143.027 162.713 1.00 106.39 304 CYS A C 1
ATOM 629 O O . CYS A 1 304 ? 114.432 142.622 162.746 1.00 106.39 304 CYS A O 1
ATOM 632 N N . GLU A 1 305 ? 116.032 143.853 161.761 1.00 103.75 305 GLU A N 1
ATOM 633 C CA . GLU A 1 305 ? 115.168 144.186 160.636 1.00 103.75 305 GLU A CA 1
ATOM 634 C C . GLU A 1 305 ? 115.796 143.837 159.294 1.00 103.75 305 GLU A C 1
ATOM 635 O O . GLU A 1 305 ? 115.322 142.949 158.579 1.00 103.75 305 GLU A O 1
ATOM 641 N N . VAL A 1 306 ? 116.869 144.549 158.963 1.00 101.34 306 VAL A N 1
ATOM 642 C CA . VAL A 1 306 ? 117.729 144.321 157.808 1.00 101.34 306 VAL A CA 1
ATOM 643 C C . VAL A 1 306 ? 118.889 145.268 158.062 1.00 101.34 306 VAL A C 1
ATOM 644 O O . VAL A 1 306 ? 118.788 146.141 158.931 1.00 101.34 306 VAL A O 1
ATOM 648 N N . GLN A 1 307 ? 120.002 145.085 157.363 1.00 97.02 307 GLN A N 1
ATOM 649 C CA . GLN A 1 307 ? 121.143 145.982 157.489 1.00 97.02 307 GLN A CA 1
ATOM 650 C C . GLN A 1 307 ? 120.713 147.443 157.514 1.00 97.02 307 GLN A C 1
ATOM 651 O O . GLN A 1 307 ? 120.263 147.993 156.506 1.00 97.02 307 GLN A O 1
ATOM 657 N N . TRP A 1 308 ? 120.877 148.070 158.672 1.00 94.36 308 TRP A N 1
ATOM 658 C CA . TRP A 1 308 ? 120.332 149.379 158.985 1.00 94.36 308 TRP A CA 1
ATOM 659 C C . TRP A 1 308 ? 121.138 150.501 158.348 1.00 94.36 308 TRP A C 1
ATOM 660 O O . TRP A 1 308 ? 122.015 150.291 157.511 1.00 94.36 308 TRP A O 1
ATOM 671 N N . LYS A 1 309 ? 120.809 151.719 158.765 1.00 93.71 309 LYS A N 1
ATOM 672 C CA . LYS A 1 309 ? 121.598 152.904 158.479 1.00 93.71 309 LYS A CA 1
ATOM 673 C C . LYS A 1 309 ? 122.556 153.260 159.609 1.00 93.71 309 LYS A C 1
ATOM 674 O O . LYS A 1 309 ? 123.357 154.186 159.452 1.00 93.71 309 LYS A O 1
ATOM 680 N N . ALA A 1 310 ? 122.483 152.567 160.746 1.00 86.16 310 ALA A N 1
ATOM 681 C CA . ALA A 1 310 ? 123.334 152.858 161.891 1.00 86.16 310 ALA A CA 1
ATOM 682 C C . ALA A 1 310 ? 124.370 151.781 162.163 1.00 86.16 310 ALA A C 1
ATOM 683 O O . ALA A 1 310 ? 125.196 151.958 163.061 1.00 86.16 310 ALA A O 1
ATOM 685 N N . LEU A 1 311 ? 124.343 150.672 161.428 1.00 83.57 311 LEU A N 1
ATOM 686 C CA . LEU A 1 311 ? 125.255 149.566 161.677 1.00 83.57 311 LEU A CA 1
ATOM 687 C C . LEU A 1 311 ? 126.075 149.189 160.449 1.00 83.57 311 LEU A C 1
ATOM 688 O O . LEU A 1 311 ? 126.451 148.026 160.298 1.00 83.57 311 LEU A O 1
ATOM 693 N N . ILE A 1 312 ? 126.343 150.135 159.557 1.00 90.64 312 ILE A N 1
ATOM 694 C CA . ILE A 1 312 ? 127.290 149.913 158.475 1.00 90.64 312 ILE A CA 1
ATOM 695 C C . ILE A 1 312 ? 128.564 150.728 158.665 1.00 90.64 312 ILE A C 1
ATOM 696 O O . ILE A 1 312 ? 129.654 150.261 158.332 1.00 90.64 312 ILE A O 1
ATOM 701 N N . GLU A 1 313 ? 128.460 151.939 159.225 1.00 93.03 313 GLU A N 1
ATOM 702 C CA . GLU A 1 313 ? 129.662 152.754 159.398 1.00 93.03 313 GLU A CA 1
ATOM 703 C C . GLU A 1 313 ? 130.590 152.186 160.462 1.00 93.03 313 GLU A C 1
ATOM 704 O O . GLU A 1 313 ? 131.800 152.069 160.195 1.00 93.03 313 GLU A O 1
ATOM 710 N N . PRO A 1 314 ? 130.123 151.710 161.750 1.00 85.10 314 PRO A N 1
ATOM 711 C CA . PRO A 1 314 ? 130.789 150.932 163.097 1.00 85.10 314 PRO A CA 1
ATOM 712 C C . PRO A 1 314 ? 131.450 149.769 162.346 1.00 85.10 314 PRO A C 1
ATOM 713 O O . PRO A 1 314 ? 132.666 149.644 162.370 1.00 85.10 314 PRO A O 1
ATOM 717 N N . ALA A 1 315 ? 130.636 149.035 161.581 1.00 82.97 315 ALA A N 1
ATOM 718 C CA . ALA A 1 315 ? 131.106 147.865 160.803 1.00 82.97 315 ALA A CA 1
ATOM 719 C C . ALA A 1 315 ? 132.135 148.279 159.744 1.00 82.97 315 ALA A C 1
ATOM 720 O O . ALA A 1 315 ? 133.144 147.562 159.606 1.00 82.97 315 ALA A O 1
ATOM 722 N N . ALA A 1 316 ? 131.907 149.390 159.036 1.00 86.97 316 ALA A N 1
ATOM 723 C CA . ALA A 1 316 ? 132.878 149.803 157.994 1.00 86.97 316 ALA A CA 1
ATOM 724 C C . ALA A 1 316 ? 134.226 150.116 158.652 1.00 86.97 316 ALA A C 1
ATOM 725 O O . ALA A 1 316 ? 135.264 149.654 158.132 1.00 86.97 316 ALA A O 1
ATOM 727 N N . LEU A 1 317 ? 134.198 150.812 159.794 1.00 83.95 317 LEU A N 1
ATOM 728 C CA . LEU A 1 317 ? 135.450 151.166 160.513 1.00 83.95 317 LEU A CA 1
ATOM 729 C C . LEU A 1 317 ? 136.132 149.871 160.956 1.00 83.95 317 LEU A C 1
ATOM 730 O O . LEU A 1 317 ? 137.359 149.775 160.810 1.00 83.95 317 LEU A O 1
ATOM 735 N N . CYS A 1 318 ? 135.354 148.905 161.445 1.00 80.75 318 CYS A N 1
ATOM 736 C CA . CYS A 1 318 ? 135.949 147.625 161.902 1.00 80.75 318 CYS A CA 1
ATOM 737 C C . CYS A 1 318 ? 136.628 146.924 160.724 1.00 80.75 318 CYS A C 1
ATOM 738 O O . CYS A 1 318 ? 137.745 146.432 160.910 1.00 80.75 318 CYS A O 1
ATOM 741 N N . TYR A 1 319 ? 135.991 146.909 159.552 1.00 80.85 319 TYR A N 1
ATOM 742 C CA . TYR A 1 319 ? 136.610 146.247 158.373 1.00 80.85 319 TYR A CA 1
ATOM 743 C C . TYR A 1 319 ? 137.901 146.976 157.989 1.00 80.85 319 TYR A C 1
ATOM 744 O O . TYR A 1 319 ? 138.914 146.308 157.704 1.00 80.85 319 TYR A O 1
ATOM 753 N N . LEU A 1 320 ? 137.877 148.309 158.033 1.00 85.14 320 LEU A N 1
ATOM 754 C CA . LEU A 1 320 ? 139.065 149.109 157.629 1.00 85.14 320 LEU A CA 1
ATOM 755 C C . LEU A 1 320 ? 140.317 148.701 158.418 1.00 85.14 320 LEU A C 1
ATOM 756 O O . LEU A 1 320 ? 141.273 148.241 157.771 1.00 85.14 320 LEU A O 1
ATOM 761 N N . LEU A 1 321 ? 140.300 148.854 159.748 1.00 82.15 321 LEU A N 1
ATOM 762 C CA . LEU A 1 321 ? 141.465 148.572 160.626 1.00 82.15 321 LEU A CA 1
ATOM 763 C C . LEU A 1 321 ? 142.091 147.219 160.279 1.00 82.15 321 LEU A C 1
ATOM 764 O O . LEU A 1 321 ? 143.333 147.161 160.190 1.00 82.15 321 LEU A O 1
ATOM 769 N N . ALA A 1 322 ? 141.282 146.191 160.026 1.00 87.16 322 ALA A N 1
ATOM 770 C CA . ALA A 1 322 ? 141.892 144.873 159.739 1.00 87.16 322 ALA A CA 1
ATOM 771 C C . ALA A 1 322 ? 142.752 144.959 158.474 1.00 87.16 322 ALA A C 1
ATOM 772 O O . ALA A 1 322 ? 143.952 144.609 158.545 1.00 87.16 322 ALA A O 1
ATOM 774 N N . TYR A 1 323 ? 142.222 145.558 157.405 1.00 93.92 323 TYR A N 1
ATOM 775 C CA . TYR A 1 323 ? 143.010 145.636 156.148 1.00 93.92 323 TYR A CA 1
ATOM 776 C C . TYR A 1 323 ? 144.271 146.470 156.387 1.00 93.92 323 TYR A C 1
ATOM 777 O O . TYR A 1 323 ? 145.356 146.065 155.937 1.00 93.92 323 TYR A O 1
ATOM 786 N N . GLN A 1 324 ? 144.126 147.571 157.127 1.00 95.27 324 GLN A N 1
ATOM 787 C CA . GLN A 1 324 ? 145.263 148.490 157.390 1.00 95.27 324 GLN A CA 1
ATOM 788 C C . GLN A 1 324 ? 146.385 147.828 158.194 1.00 95.27 324 GLN A C 1
ATOM 789 O O . GLN A 1 324 ? 147.538 148.186 157.917 1.00 95.27 324 GLN A O 1
ATOM 795 N N . VAL A 1 325 ? 146.095 146.981 159.194 1.00 95.83 325 VAL A N 1
ATOM 796 C CA . VAL A 1 325 ? 147.267 146.363 159.896 1.00 95.83 325 VAL A CA 1
ATOM 797 C C . VAL A 1 325 ? 147.955 145.533 158.812 1.00 95.83 325 VAL A C 1
ATOM 798 O O . VAL A 1 325 ? 147.231 144.726 158.203 1.00 95.83 325 VAL A O 1
ATOM 802 N N . PRO A 1 326 ? 149.422 145.625 158.472 1.00 104.31 326 PRO A N 1
ATOM 803 C CA . PRO A 1 326 ? 150.265 145.081 157.404 1.00 104.31 326 PRO A CA 1
ATOM 804 C C . PRO A 1 326 ? 150.383 143.551 157.419 1.00 104.31 326 PRO A C 1
ATOM 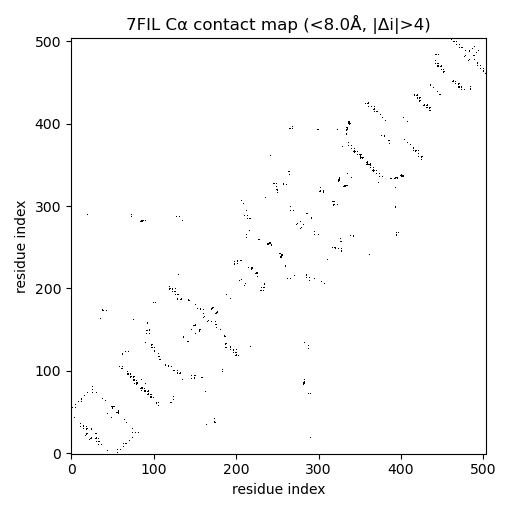805 O O . PRO A 1 326 ? 150.549 142.985 158.484 1.00 104.31 326 PRO A O 1
ATOM 809 N N . LYS A 1 327 ? 150.327 142.936 156.234 1.00 108.33 327 LYS A N 1
ATOM 810 C CA . LYS A 1 327 ? 150.474 141.464 156.102 1.00 108.33 327 LYS A CA 1
ATOM 811 C C . LYS A 1 327 ? 151.801 141.092 156.755 1.00 108.33 327 LYS A C 1
ATOM 812 O O . LYS A 1 327 ? 152.811 141.716 156.389 1.00 108.33 327 LYS A O 1
ATOM 818 N N . PRO A 1 328 ? 151.906 139.986 157.762 1.00 109.92 328 PRO A N 1
ATOM 819 C CA . PRO A 1 328 ? 152.968 139.392 158.585 1.00 109.92 328 PRO A CA 1
ATOM 820 C C . PRO A 1 328 ? 153.924 138.589 157.720 1.00 109.92 328 PRO A C 1
ATOM 821 O O . PRO A 1 328 ? 153.509 137.713 156.960 1.00 109.92 328 PRO A O 1
ATOM 825 N N . LYS A 1 329 ? 155.213 138.892 157.838 1.00 123.40 329 LYS A N 1
ATOM 826 C CA . LYS A 1 329 ? 156.216 138.251 156.993 1.00 123.40 329 LYS A CA 1
ATOM 827 C C . LYS A 1 329 ? 157.538 138.286 157.752 1.00 123.40 329 LYS A C 1
ATOM 828 O O . LYS A 1 329 ? 158.171 139.340 157.849 1.00 123.40 329 LYS A O 1
ATOM 834 N N . SER A 1 330 ? 157.938 137.140 158.302 1.00 133.81 330 SER A N 1
ATOM 835 C CA . SER A 1 330 ? 159.260 137.053 158.913 1.00 133.81 330 SER A CA 1
ATOM 836 C C . SER A 1 330 ? 160.329 136.786 157.865 1.00 133.81 330 SER A C 1
ATOM 837 O O . SER A 1 330 ? 161.407 137.391 157.903 1.00 133.81 330 SER A O 1
ATOM 840 N N . LYS A 1 331 ? 160.042 135.889 156.926 1.00 137.13 331 LYS A N 1
ATOM 841 C CA . LYS A 1 331 ? 160.950 135.543 155.837 1.00 137.13 331 LYS A CA 1
ATOM 842 C C . LYS A 1 331 ? 162.347 135.187 156.347 1.00 137.13 331 LYS A C 1
ATOM 843 O O . LYS A 1 331 ? 163.309 135.936 156.117 1.00 137.13 331 LYS A O 1
ATOM 849 N N . PRO A 1 332 ? 162.504 134.052 157.038 1.00 142.93 332 PRO A N 1
ATOM 850 C CA . PRO A 1 332 ? 163.786 133.645 157.612 1.00 142.93 332 PRO A CA 1
ATOM 851 C C . PRO A 1 332 ? 164.676 132.925 156.603 1.00 142.93 332 PRO A C 1
ATOM 852 O O . PRO A 1 332 ? 165.187 131.850 156.915 1.00 142.93 332 PRO A O 1
ATOM 856 N N . ASP A 1 337 ? 159.041 125.117 160.417 1.00 146.90 337 ASP A N 1
ATOM 857 C CA . ASP A 1 337 ? 159.037 125.596 161.825 1.00 146.90 337 ASP A CA 1
ATOM 858 C C . ASP A 1 337 ? 158.128 126.826 161.932 1.00 146.90 337 ASP A C 1
ATOM 859 O O . ASP A 1 337 ? 158.403 127.826 161.240 1.00 146.90 337 ASP A O 1
ATOM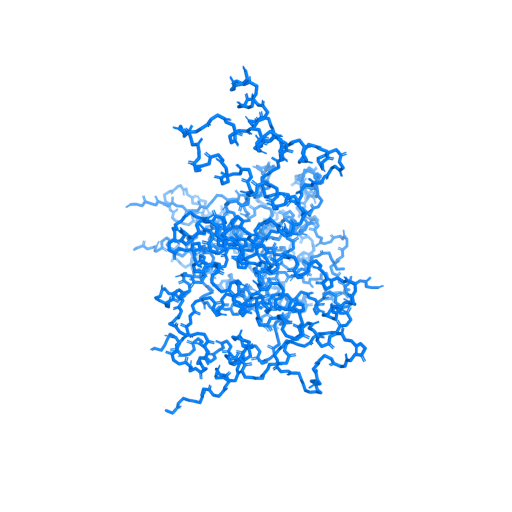 864 N N . ASN A 1 338 ? 157.072 126.739 162.750 1.00 140.40 338 ASN A N 1
ATOM 865 C CA . ASN A 1 338 ? 156.124 127.872 162.940 1.00 140.40 338 ASN A CA 1
ATOM 866 C C . ASN A 1 338 ? 155.599 128.340 161.579 1.00 140.40 338 ASN A C 1
ATOM 867 O O . ASN A 1 338 ? 155.649 129.560 161.324 1.00 140.40 338 ASN A O 1
ATOM 872 N N . GLY A 1 339 ? 155.162 127.379 160.755 1.00 131.22 339 GLY A N 1
ATOM 873 C CA . GLY A 1 339 ? 154.632 127.558 159.388 1.00 131.22 339 GLY A CA 1
ATOM 874 C C . GLY A 1 339 ? 153.991 128.909 159.137 1.00 131.22 339 GLY A C 1
ATOM 875 O O . GLY A 1 339 ? 152.747 128.977 159.158 1.00 131.22 339 GLY A O 1
ATOM 876 N N . GLN A 1 340 ? 154.817 129.942 158.923 1.00 127.93 340 GLN A N 1
ATOM 877 C CA . GLN A 1 340 ? 154.320 131.269 158.598 1.00 127.93 340 GLN A CA 1
ATOM 878 C C . GLN A 1 340 ? 153.265 131.218 157.510 1.00 127.93 340 GLN A C 1
ATOM 879 O O . GLN A 1 340 ? 152.558 132.207 157.304 1.00 127.93 340 GLN A O 1
ATOM 885 N N . GLY A 1 341 ? 153.159 130.097 156.801 1.00 117.89 341 GLY A N 1
ATOM 886 C CA . GLY A 1 341 ? 152.145 129.918 155.784 1.00 117.89 341 GLY A CA 1
ATOM 887 C C . GLY A 1 341 ? 150.743 130.153 156.299 1.00 117.89 341 GLY A C 1
ATOM 888 O O . GLY A 1 341 ? 149.912 130.744 155.604 1.00 117.89 341 GLY A O 1
ATOM 889 N N . PHE A 1 342 ? 150.464 129.682 157.517 1.00 116.54 342 PHE A N 1
ATOM 890 C CA . PHE A 1 342 ? 149.142 129.887 158.096 1.00 116.54 342 PHE A CA 1
ATOM 891 C C . PHE A 1 342 ? 148.838 131.369 158.242 1.00 116.54 342 PHE A C 1
ATOM 892 O O . PHE A 1 342 ? 147.788 131.841 157.796 1.00 116.54 342 PHE A O 1
ATOM 900 N N . LEU A 1 343 ? 149.742 132.119 158.874 1.00 109.32 343 LEU A N 1
ATOM 901 C CA . LEU A 1 343 ? 149.515 133.550 159.033 1.00 109.32 343 LEU A CA 1
ATOM 902 C C . LEU A 1 343 ? 149.455 134.246 157.681 1.00 109.32 343 LEU A C 1
ATOM 903 O O . LEU A 1 343 ? 148.688 135.195 157.498 1.00 109.32 343 LEU A O 1
ATOM 908 N N . GLU A 1 344 ? 150.230 133.762 156.713 1.00 109.31 344 GLU A N 1
ATOM 909 C CA . GLU A 1 344 ? 150.234 134.365 155.386 1.00 109.31 344 GLU A CA 1
ATOM 910 C C . GLU A 1 344 ? 148.883 134.213 154.701 1.00 109.31 344 GLU A C 1
ATOM 911 O O . GLU A 1 344 ? 148.328 135.188 154.180 1.00 109.31 344 GLU A O 1
ATOM 917 N N . GLU A 1 345 ? 148.328 133.002 154.702 1.00 105.75 345 GLU A N 1
ATOM 918 C CA . GLU A 1 345 ? 147.043 132.792 154.048 1.00 105.75 345 GLU A CA 1
ATOM 919 C C . GLU A 1 345 ? 145.896 133.400 154.844 1.00 105.75 345 GLU A C 1
ATOM 920 O O . GLU A 1 345 ? 144.907 133.841 154.251 1.00 105.75 345 GLU A O 1
ATOM 926 N N . LEU A 1 346 ? 146.009 133.453 156.173 1.00 97.65 346 LEU A N 1
ATOM 927 C CA . LEU A 1 346 ? 145.005 134.155 156.961 1.00 97.65 346 LEU A CA 1
ATOM 928 C C . LEU A 1 346 ? 145.023 135.646 156.659 1.00 97.65 346 LEU A C 1
ATOM 929 O O . LEU A 1 346 ? 143.970 136.287 156.596 1.00 97.65 346 LEU A O 1
ATOM 934 N N . ALA A 1 347 ? 146.210 136.211 156.439 1.00 95.54 347 ALA A N 1
ATOM 935 C CA . ALA A 1 347 ? 146.294 137.602 156.015 1.00 95.54 347 ALA A CA 1
ATOM 936 C C . ALA A 1 347 ? 145.697 137.787 154.630 1.00 95.54 347 ALA A C 1
ATOM 937 O O . ALA A 1 347 ? 144.997 138.773 154.377 1.00 95.54 347 ALA A O 1
ATOM 939 N N . PHE A 1 348 ? 145.981 136.854 153.718 1.00 98.67 348 PHE A N 1
ATOM 940 C CA . PHE A 1 348 ? 145.347 136.870 152.403 1.00 98.67 348 PHE A CA 1
ATOM 941 C C . PHE A 1 348 ? 143.837 136.956 152.532 1.00 98.67 348 PHE A C 1
ATOM 942 O O . PHE A 1 348 ? 143.196 137.853 151.972 1.00 98.67 348 PHE A O 1
ATOM 950 N N . ASP A 1 349 ? 143.257 136.013 153.272 1.00 95.35 349 ASP A N 1
ATOM 951 C CA . ASP A 1 349 ? 141.810 135.947 153.417 1.00 95.35 349 ASP A CA 1
ATOM 952 C C . ASP A 1 349 ? 141.261 137.221 154.038 1.00 95.35 349 ASP A C 1
ATOM 953 O O . ASP A 1 349 ? 140.297 137.806 153.530 1.00 95.35 349 ASP A O 1
ATOM 958 N N . ARG A 1 350 ? 141.847 137.655 155.154 1.00 87.72 350 ARG A N 1
ATOM 959 C CA . ARG A 1 350 ? 141.340 138.828 155.852 1.00 87.72 350 ARG A CA 1
ATOM 960 C C . ARG A 1 350 ? 141.380 140.060 154.960 1.00 87.72 350 ARG A C 1
ATOM 961 O O . ARG A 1 350 ? 140.412 140.824 154.897 1.00 87.72 350 ARG A O 1
ATOM 969 N N . GLN A 1 351 ? 142.487 140.262 154.246 1.00 90.00 351 GLN A N 1
ATOM 970 C CA . GLN A 1 351 ? 142.583 141.415 153.361 1.00 90.00 351 GLN A CA 1
ATOM 971 C C . GLN A 1 351 ? 141.568 141.327 152.233 1.00 90.00 351 GLN A C 1
ATOM 972 O O . GLN A 1 351 ? 140.875 142.305 151.938 1.00 90.00 351 GLN A O 1
ATOM 978 N N . SER A 1 352 ? 141.459 140.161 151.591 1.00 89.90 352 SER A N 1
ATOM 979 C CA . SER A 1 352 ? 140.489 139.992 150.512 1.00 89.90 352 SER A CA 1
ATOM 980 C C . SER A 1 352 ? 139.081 140.340 150.972 1.00 89.90 352 SER A C 1
ATOM 981 O O . SER A 1 352 ? 138.395 141.169 150.360 1.00 89.90 352 SER A O 1
ATOM 984 N N . LYS A 1 353 ? 138.633 139.697 152.050 1.00 87.20 353 LYS A N 1
ATOM 985 C CA . LYS A 1 353 ? 137.295 139.903 152.587 1.00 87.20 353 LYS A CA 1
ATOM 986 C C . LYS A 1 353 ? 137.058 141.357 152.965 1.00 87.20 353 LYS A C 1
ATOM 987 O O . LYS A 1 353 ? 136.081 141.965 152.514 1.00 87.20 353 LYS A O 1
ATOM 993 N N . SER A 1 354 ? 137.916 141.907 153.823 1.00 87.81 354 SER A N 1
ATOM 994 C CA . SER A 1 354 ? 137.788 143.283 154.272 1.00 87.81 354 SER A CA 1
ATOM 995 C C . SER A 1 354 ? 137.747 144.262 153.107 1.00 87.81 354 SER A C 1
ATOM 996 O O . SER A 1 354 ? 136.936 145.190 153.103 1.00 87.81 354 SER A O 1
ATOM 999 N N . GLY A 1 355 ? 138.593 144.062 152.098 1.00 92.37 355 GLY A N 1
ATOM 1000 C CA . GLY A 1 355 ? 138.605 144.987 150.979 1.00 92.37 355 GLY A CA 1
ATOM 1001 C C . GLY A 1 355 ? 137.345 144.894 150.142 1.00 92.37 355 GLY A C 1
ATOM 1002 O O . GLY A 1 355 ? 136.749 145.913 149.778 1.00 92.37 355 GLY A O 1
ATOM 1003 N N . HIS A 1 356 ? 136.922 143.669 149.822 1.00 90.18 356 HIS A N 1
ATOM 1004 C CA . HIS A 1 356 ? 135.715 143.513 149.021 1.00 90.18 356 HIS A CA 1
ATOM 1005 C C . HIS A 1 356 ? 134.491 144.051 149.744 1.00 90.18 356 HIS A C 1
ATOM 1006 O O . HIS A 1 356 ? 133.583 144.590 149.102 1.00 90.18 356 HIS A O 1
ATOM 1013 N N . LEU A 1 357 ? 134.449 143.943 151.070 1.00 91.27 357 LEU A N 1
ATOM 1014 C CA . LEU A 1 357 ? 133.322 144.452 151.836 1.00 91.27 357 LEU A CA 1
ATOM 1015 C C . LEU A 1 357 ? 133.461 145.929 152.153 1.00 91.27 357 LEU A C 1
ATOM 1016 O O . LEU A 1 357 ? 132.488 146.553 152.582 1.00 91.27 357 LEU A O 1
ATOM 1021 N N . LEU A 1 358 ? 134.644 146.500 151.952 1.00 92.29 358 LEU A N 1
ATOM 1022 C CA . LEU A 1 358 ? 134.836 147.932 152.119 1.00 92.29 358 LEU A CA 1
ATOM 1023 C C . LEU A 1 358 ? 134.544 148.703 150.847 1.00 92.29 358 LEU A C 1
ATOM 1024 O O . LEU A 1 358 ? 134.132 149.866 150.915 1.00 92.29 358 LEU A O 1
ATOM 1029 N N . LEU A 1 359 ? 134.769 148.089 149.688 1.00 98.80 359 LEU A N 1
ATOM 1030 C CA . LEU A 1 359 ? 134.356 148.721 148.443 1.00 98.80 359 LEU A CA 1
ATOM 1031 C C . LEU A 1 359 ? 132.843 148.665 148.278 1.00 98.80 359 LEU A C 1
ATOM 1032 O O . LEU A 1 359 ? 132.222 149.646 147.854 1.00 98.80 359 LEU A O 1
ATOM 1037 N N . THR A 1 360 ? 132.231 147.528 148.624 1.00 100.62 360 THR A N 1
ATOM 1038 C CA . THR A 1 360 ? 130.802 147.356 148.385 1.00 100.62 360 THR A CA 1
ATOM 1039 C C . THR A 1 360 ? 129.957 148.135 149.385 1.00 100.62 360 THR A C 1
ATOM 1040 O O . THR A 1 360 ? 128.824 148.511 149.069 1.00 100.62 360 THR A O 1
ATOM 1044 N N . LEU A 1 361 ? 130.562 148.494 150.520 1.00 98.05 361 LEU A N 1
ATOM 1045 C CA . LEU A 1 361 ? 129.861 149.309 151.540 1.00 98.05 361 LEU A CA 1
ATOM 1046 C C . LEU A 1 361 ? 130.073 150.764 151.123 1.00 98.05 361 LEU A C 1
ATOM 1047 O O . LEU A 1 361 ? 129.080 151.504 151.005 1.00 98.05 361 LEU A O 1
ATOM 1052 N N . SER A 1 362 ? 131.336 151.135 150.899 1.00 105.84 362 SER A N 1
ATOM 1053 C CA . SER A 1 362 ? 131.696 152.503 150.447 1.00 105.84 362 SER A CA 1
ATOM 1054 C C . SER A 1 362 ? 131.693 152.559 148.918 1.00 105.84 362 SER A C 1
ATOM 1055 O O . SER A 1 362 ? 132.752 152.874 148.351 1.00 105.84 362 SER A O 1
ATOM 1058 N N . HIS A 1 363 ? 130.569 152.238 148.269 1.00 114.49 363 HIS A N 1
ATOM 1059 C CA . HIS A 1 363 ? 130.551 152.351 146.786 1.00 114.49 363 HIS A CA 1
ATOM 1060 C C . HIS A 1 363 ? 130.672 153.831 146.419 1.00 114.49 363 HIS A C 1
ATOM 1061 O O . HIS A 1 363 ? 131.372 154.149 145.443 1.00 114.49 363 HIS A O 1
ATOM 1068 N N . GLY A 1 364 ? 129.976 154.687 147.171 1.00 118.33 364 GLY A N 1
ATOM 1069 C CA . GLY A 1 364 ? 130.090 156.145 146.991 1.00 118.33 364 GLY A CA 1
ATOM 1070 C C . GLY A 1 364 ? 131.396 156.614 147.605 1.00 118.33 364 GLY A C 1
ATOM 1071 O O . GLY A 1 364 ? 131.708 156.162 148.722 1.00 118.33 364 GLY A O 1
ATOM 1072 N N . LYS A 1 365 ? 132.123 157.506 146.924 1.00 122.20 365 LYS A N 1
ATOM 1073 C CA . LYS A 1 365 ? 133.420 158.033 147.440 1.00 122.20 365 LYS A CA 1
ATOM 1074 C C . LYS A 1 365 ? 133.189 159.149 148.470 1.00 122.20 365 LYS A C 1
ATOM 1075 O O . LYS A 1 365 ? 132.024 159.591 148.607 1.00 122.20 365 LYS A O 1
ATOM 1081 N N . GLN A 1 366 ? 134.263 159.531 149.178 1.00 119.34 366 GLN A N 1
ATOM 1082 C CA . GLN A 1 366 ? 134.288 160.567 150.255 1.00 119.34 366 GLN A CA 1
ATOM 1083 C C . GLN A 1 366 ? 133.597 159.995 151.502 1.00 119.34 366 GLN A C 1
ATOM 1084 O O . GLN A 1 366 ? 133.416 160.738 152.485 1.00 119.34 366 GLN A O 1
ATOM 1090 N N . ASN A 1 367 ? 133.279 158.697 151.464 1.00 109.56 367 ASN A N 1
ATOM 1091 C CA . ASN A 1 367 ? 132.648 157.995 152.611 1.00 109.56 367 ASN A CA 1
ATOM 1092 C C . ASN A 1 367 ? 133.735 157.568 153.598 1.00 109.56 367 ASN A C 1
ATOM 1093 O O . ASN A 1 367 ? 133.536 157.788 154.802 1.00 109.56 367 ASN A O 1
ATOM 1098 N N . PHE A 1 368 ? 134.862 157.045 153.104 1.00 108.40 368 PHE A N 1
ATOM 1099 C CA . PHE A 1 368 ? 135.931 156.581 154.025 1.00 108.40 368 PHE A CA 1
ATOM 1100 C C . PHE A 1 368 ? 136.466 157.752 154.851 1.00 108.40 368 PHE A C 1
ATOM 1101 O O . PHE A 1 368 ? 136.561 157.604 156.085 1.00 108.40 368 PHE A O 1
ATOM 1109 N N . ILE A 1 369 ? 136.787 158.879 154.211 1.00 109.34 369 ILE A N 1
ATOM 1110 C CA . ILE A 1 369 ? 137.367 160.042 154.952 1.00 109.34 369 ILE A CA 1
ATOM 1111 C C . ILE A 1 369 ? 136.455 160.458 156.115 1.00 109.34 369 ILE A C 1
ATOM 1112 O O . ILE A 1 369 ? 136.968 160.570 157.252 1.00 109.34 369 ILE A O 1
ATOM 1117 N N . SER A 1 370 ? 135.158 160.647 155.861 1.00 108.55 370 SER A N 1
ATOM 1118 C CA . SER A 1 370 ? 134.231 161.080 156.940 1.00 108.55 370 SER A CA 1
ATOM 1119 C C . SER A 1 370 ? 134.174 160.020 158.047 1.00 108.55 370 SER A C 1
ATOM 1120 O O . SER A 1 370 ? 134.247 160.394 159.237 1.00 108.55 370 SER A O 1
ATOM 1123 N N . GLU A 1 371 ? 134.110 158.741 157.670 1.00 102.33 371 GLU A N 1
ATOM 1124 C CA . GLU A 1 371 ? 134.047 157.663 158.691 1.00 102.33 371 GLU A CA 1
ATOM 1125 C C . GLU A 1 371 ? 135.329 157.692 159.526 1.00 102.33 371 GLU A C 1
ATOM 1126 O O . GLU A 1 371 ? 135.235 157.587 160.755 1.00 102.33 371 GLU A O 1
ATOM 1132 N N . ILE A 1 372 ? 136.474 157.877 158.868 1.00 102.33 372 ILE A N 1
ATOM 1133 C CA . ILE A 1 372 ? 137.796 157.903 159.558 1.00 102.33 372 ILE A CA 1
ATOM 1134 C C . ILE A 1 372 ? 137.843 159.078 160.537 1.00 102.33 372 ILE A C 1
ATOM 1135 O O . ILE A 1 372 ? 138.365 158.890 161.646 1.00 102.33 372 ILE A O 1
ATOM 1140 N N . ILE A 1 373 ? 137.293 160.230 160.147 1.00 105.44 373 ILE A N 1
ATOM 1141 C CA . ILE A 1 373 ? 137.364 161.440 161.022 1.00 105.44 373 ILE A CA 1
ATOM 1142 C C . ILE A 1 373 ? 136.195 161.483 162.012 1.00 105.44 373 ILE A C 1
ATOM 1143 O O . ILE A 1 373 ? 136.146 162.447 162.798 1.00 105.44 373 ILE A O 1
ATOM 1148 N N . GLU A 1 374 ? 135.285 160.506 161.984 1.00 105.93 374 GLU A N 1
ATOM 1149 C CA . GLU A 1 374 ? 134.150 160.598 162.944 1.00 105.93 374 GLU A CA 1
ATOM 1150 C C . GLU A 1 374 ? 134.009 159.367 163.852 1.00 105.93 374 GLU A C 1
ATOM 1151 O O . GLU A 1 374 ? 134.307 159.486 165.054 1.00 105.93 374 GLU A O 1
ATOM 1157 N N . THR A 1 375 ? 133.557 158.240 163.299 1.00 100.65 375 THR A N 1
ATOM 1158 C CA . THR A 1 375 ? 133.251 157.054 164.095 1.00 100.65 375 THR A CA 1
ATOM 1159 C C . THR A 1 375 ? 134.407 156.649 164.991 1.00 100.65 375 THR A C 1
ATOM 1160 O O . THR A 1 375 ? 134.227 155.795 165.865 1.00 100.65 375 THR A O 1
ATOM 1164 N N . PHE A 1 376 ? 135.589 157.212 164.781 1.00 106.39 376 PHE A N 1
ATOM 1165 C CA . PHE A 1 376 ? 136.701 157.019 165.694 1.00 106.39 376 PHE A CA 1
ATOM 1166 C C . PHE A 1 376 ? 137.023 158.314 166.426 1.00 106.39 376 PHE A C 1
ATOM 1167 O O . PHE A 1 376 ? 136.971 159.400 165.840 1.00 106.39 376 PHE A O 1
ATOM 1175 N N . ALA A 1 377 ? 137.357 158.184 167.703 1.00 109.75 377 ALA A N 1
ATOM 1176 C CA . ALA A 1 377 ? 137.891 159.273 168.499 1.00 109.75 377 ALA A CA 1
ATOM 1177 C C . ALA A 1 377 ? 138.631 158.651 169.672 1.00 109.75 377 ALA A C 1
ATOM 1178 O O . ALA A 1 377 ? 138.902 157.447 169.687 1.00 109.75 377 ALA A O 1
ATOM 1180 N N . ASN A 1 378 ? 138.941 159.477 170.673 1.00 117.66 378 ASN A N 1
ATOM 1181 C CA . ASN A 1 378 ? 139.682 158.982 171.828 1.00 117.66 378 ASN A CA 1
ATOM 1182 C C . ASN A 1 378 ? 138.924 157.865 172.537 1.00 117.66 378 ASN A C 1
ATOM 1183 O O . ASN A 1 378 ? 139.414 156.734 172.630 1.00 117.66 378 ASN A O 1
ATOM 1188 N N . GLN A 1 379 ? 137.724 158.155 173.033 1.00 112.92 379 GLN A N 1
ATOM 1189 C CA . GLN A 1 379 ? 136.950 157.143 173.739 1.00 112.92 379 GLN A CA 1
ATOM 1190 C C . GLN A 1 379 ? 135.544 157.002 173.166 1.00 112.92 379 GLN A C 1
ATOM 1191 O O . GLN A 1 379 ? 135.014 155.889 173.102 1.00 112.92 379 GLN A O 1
ATOM 1197 N N . CYS A 1 380 ? 134.930 158.115 172.752 1.00 106.65 380 CYS A N 1
ATOM 1198 C CA . CYS A 1 380 ? 133.558 158.055 172.253 1.00 106.65 380 CYS A CA 1
ATOM 1199 C C . CYS A 1 380 ? 133.447 157.118 171.059 1.00 106.65 380 CYS A C 1
ATOM 1200 O O . CYS A 1 380 ? 132.497 156.327 170.962 1.00 106.65 380 CYS A O 1
ATOM 1203 N N . GLY A 1 381 ? 134.421 157.175 170.152 1.00 99.92 381 GLY A N 1
ATOM 1204 C CA . GLY A 1 381 ? 134.401 156.286 169.005 1.00 99.92 381 GLY A CA 1
ATOM 1205 C C . GLY A 1 381 ? 134.430 154.826 169.407 1.00 99.92 381 GLY A C 1
ATOM 1206 O O . GLY A 1 381 ? 133.644 154.018 168.911 1.00 99.92 381 GLY A O 1
ATOM 1207 N N . GLN A 1 382 ? 135.334 154.467 170.315 1.00 99.68 382 GLN A N 1
ATOM 1208 C CA . GLN A 1 382 ? 135.377 153.087 170.768 1.00 99.68 382 GLN A CA 1
ATOM 1209 C C . GLN A 1 382 ? 134.249 152.761 171.735 1.00 99.68 382 GLN A C 1
ATOM 1210 O O . GLN A 1 382 ? 133.882 151.593 171.856 1.00 99.68 382 GLN A O 1
ATOM 1216 N N . SER A 1 383 ? 133.672 153.754 172.412 1.00 98.34 383 SER A N 1
ATOM 1217 C CA . SER A 1 383 ? 132.537 153.470 173.288 1.00 98.34 383 SER A CA 1
ATOM 1218 C C . SER A 1 383 ? 131.318 153.038 172.481 1.00 98.34 383 SER A C 1
ATOM 1219 O O . SER A 1 383 ? 130.653 152.045 172.811 1.00 98.34 383 SER A O 1
ATOM 1222 N N . ILE A 1 384 ? 130.998 153.784 171.422 1.00 92.74 384 ILE A N 1
ATOM 1223 C CA . ILE A 1 384 ? 129.843 153.432 170.598 1.00 92.74 384 ILE A CA 1
ATOM 1224 C C . ILE A 1 384 ? 130.093 152.197 169.748 1.00 92.74 384 ILE A C 1
ATOM 1225 O O . ILE A 1 384 ? 129.142 151.618 169.214 1.00 92.74 384 ILE A O 1
ATOM 1230 N N . LEU A 1 385 ? 131.339 151.747 169.640 1.00 90.93 385 LEU A N 1
ATOM 1231 C CA . LEU A 1 385 ? 131.642 150.483 168.983 1.00 90.93 385 LEU A CA 1
ATOM 1232 C C . LEU A 1 385 ? 131.751 149.318 169.958 1.00 90.93 385 LEU A C 1
ATOM 1233 O O . LEU A 1 385 ? 131.625 148.167 169.537 1.00 90.93 385 LEU A O 1
ATOM 1238 N N . LEU A 1 386 ? 131.954 149.584 171.246 1.00 90.91 386 LEU A N 1
ATOM 1239 C CA . LEU A 1 386 ? 131.982 148.541 172.261 1.00 90.91 386 LEU A CA 1
ATOM 1240 C C . LEU A 1 386 ? 130.611 148.222 172.825 1.00 90.91 386 LEU A C 1
ATOM 1241 O O . LEU A 1 386 ? 130.324 147.051 173.099 1.00 90.91 386 LEU A O 1
ATOM 1246 N N . LYS A 1 387 ? 129.752 149.229 172.990 1.00 91.68 387 LYS A N 1
ATOM 1247 C CA . LYS A 1 387 ? 128.446 148.994 173.600 1.00 91.68 387 LYS A CA 1
ATOM 1248 C C . LYS A 1 387 ? 127.616 148.023 172.765 1.00 91.68 387 LYS A C 1
ATOM 1249 O O . LYS A 1 387 ? 127.038 147.068 173.295 1.00 91.68 387 LYS A O 1
ATOM 1255 N N . PHE A 1 388 ? 127.541 148.258 171.451 1.00 86.85 388 PHE A N 1
ATOM 1256 C CA . PHE A 1 388 ? 126.765 147.387 170.570 1.00 86.85 388 PHE A CA 1
ATOM 1257 C C . PHE A 1 388 ? 127.172 145.924 170.703 1.00 86.85 388 PHE A C 1
ATOM 1258 O O . PHE A 1 388 ? 126.319 145.041 170.842 1.00 86.85 388 PHE A O 1
ATOM 1266 N N . LEU A 1 389 ? 128.472 145.644 170.640 1.00 87.55 389 LEU A N 1
ATOM 1267 C CA . LEU A 1 389 ? 128.918 144.255 170.596 1.00 87.55 389 LEU A CA 1
ATOM 1268 C C . LEU A 1 389 ? 128.644 143.533 171.909 1.00 87.55 389 LEU A C 1
ATOM 1269 O O . LEU A 1 389 ? 128.102 142.423 171.916 1.00 87.55 389 LEU A O 1
ATOM 1274 N N . PHE A 1 390 ? 129.015 144.142 173.032 1.00 89.68 390 PHE A N 1
ATOM 1275 C CA . PHE A 1 390 ? 128.796 143.551 174.349 1.00 89.68 390 PHE A CA 1
ATOM 1276 C C . PHE A 1 390 ? 128.046 144.576 175.180 1.00 89.68 390 PHE A C 1
ATOM 1277 O O . PHE A 1 390 ? 128.659 145.483 175.750 1.00 89.68 390 PHE A O 1
ATOM 1285 N N . GLU A 1 391 ? 126.723 144.431 175.195 1.00 107.12 391 GLU A N 1
ATOM 1286 C CA . GLU A 1 391 ? 125.823 145.408 175.856 1.00 107.12 391 GLU A CA 1
ATOM 1287 C C . GLU A 1 391 ? 126.022 145.453 177.373 1.00 107.12 391 GLU A C 1
ATOM 1288 O O . GLU A 1 391 ? 125.442 144.596 178.065 1.00 107.12 391 GLU A O 1
ATOM 1294 N N . ASP A 1 392 ? 126.868 146.376 177.844 1.00 115.83 392 ASP A N 1
ATOM 1295 C CA . ASP A 1 392 ? 126.990 146.637 179.280 1.00 115.83 392 ASP A CA 1
ATOM 1296 C C . ASP A 1 392 ? 127.347 145.384 180.074 1.00 115.83 392 ASP A C 1
ATOM 1297 O O . ASP A 1 392 ? 126.930 145.225 181.223 1.00 115.83 392 ASP A O 1
ATOM 1302 N N . ASN A 1 393 ? 128.114 144.475 179.475 1.00 118.64 393 ASN A N 1
ATOM 1303 C CA . ASN A 1 393 ? 128.661 143.343 180.211 1.00 118.64 393 ASN A CA 1
ATOM 1304 C C . ASN A 1 393 ? 130.178 143.435 180.312 1.00 118.64 393 ASN A C 1
ATOM 1305 O O . ASN A 1 393 ? 130.823 142.492 180.781 1.00 118.64 393 ASN A O 1
ATOM 1310 N N . LEU A 1 394 ? 130.758 144.560 179.898 1.00 112.23 394 LEU A N 1
ATOM 1311 C CA . LEU A 1 394 ? 132.199 144.761 179.952 1.00 112.23 394 LEU A CA 1
ATOM 1312 C C . LEU A 1 394 ? 132.486 146.241 180.139 1.00 112.23 394 LEU A C 1
ATOM 1313 O O . LEU A 1 394 ? 131.852 147.085 179.499 1.00 112.23 394 LEU A O 1
ATOM 1318 N N . SER A 1 395 ? 133.444 146.546 181.007 1.00 119.18 395 SER A N 1
ATOM 1319 C CA . SER A 1 395 ? 133.800 147.926 181.287 1.00 119.18 395 SER A CA 1
ATOM 1320 C C . SER A 1 395 ? 134.540 148.543 180.108 1.00 119.18 395 SER A C 1
ATOM 1321 O O . SER A 1 395 ? 135.199 147.854 179.327 1.00 119.18 395 SER A O 1
ATOM 1324 N N . MET A 1 396 ? 134.423 149.865 179.984 1.00 122.17 396 MET A N 1
ATOM 1325 C CA . MET A 1 396 ? 135.080 150.566 178.884 1.00 122.17 396 MET A CA 1
ATOM 1326 C C . MET A 1 396 ? 136.589 150.605 179.085 1.00 122.17 396 MET A C 1
ATOM 1327 O O . MET A 1 396 ? 137.353 150.183 178.211 1.00 122.17 396 MET A O 1
ATOM 1332 N N . GLN A 1 397 ? 137.036 151.095 180.241 1.00 123.97 397 GLN A N 1
ATOM 1333 C CA . GLN A 1 397 ? 138.468 151.243 180.477 1.00 123.97 397 GLN A CA 1
ATOM 1334 C C . GLN A 1 397 ? 139.165 149.893 180.558 1.00 123.97 397 GLN A C 1
ATOM 1335 O O . GLN A 1 397 ? 140.297 149.744 180.085 1.00 123.97 397 GLN A O 1
ATOM 1341 N N . ASP A 1 398 ? 138.509 148.900 181.147 1.00 118.19 398 ASP A N 1
ATOM 1342 C CA . ASP A 1 398 ? 139.143 147.632 181.455 1.00 118.19 398 ASP A CA 1
ATOM 1343 C C . ASP A 1 398 ? 138.563 146.531 180.583 1.00 118.19 398 ASP A C 1
ATOM 1344 O O . ASP A 1 398 ? 137.381 146.546 180.230 1.00 118.19 398 ASP A O 1
ATOM 1349 N N . SER A 1 399 ? 139.423 145.569 180.247 1.00 108.10 399 SER A N 1
ATOM 1350 C CA . SER A 1 399 ? 139.008 144.324 179.605 1.00 108.10 399 SER A CA 1
ATOM 1351 C C . SER A 1 399 ? 138.242 144.575 178.308 1.00 108.10 399 SER A C 1
ATOM 1352 O O . SER A 1 399 ? 137.272 143.884 177.992 1.00 108.10 399 SER A O 1
ATOM 1355 N N . PHE A 1 400 ? 138.693 145.556 177.533 1.00 101.70 400 PHE A N 1
ATOM 1356 C CA . PHE A 1 400 ? 137.936 145.997 176.372 1.00 101.70 400 PHE A CA 1
ATOM 1357 C C . PHE A 1 400 ? 138.898 146.400 175.262 1.00 101.70 400 PHE A C 1
ATOM 1358 O O . PHE A 1 400 ? 140.103 146.141 175.326 1.00 101.70 400 PHE A O 1
ATOM 1360 N N . MET A 1 401 ? 138.348 147.031 174.234 1.00 95.71 401 MET A N 1
ATOM 1361 C CA . MET A 1 401 ? 139.127 147.572 173.136 1.00 95.71 401 MET A CA 1
ATOM 1362 C C . MET A 1 401 ? 139.667 148.960 173.436 1.00 95.71 401 MET A C 1
ATOM 1363 O O . MET A 1 401 ? 140.292 149.565 172.560 1.00 95.71 401 MET A O 1
ATOM 1368 N N . GLY A 1 402 ? 139.429 149.482 174.640 1.00 98.04 402 GLY A N 1
ATOM 1369 C CA . GLY A 1 402 ? 139.920 150.809 174.969 1.00 98.04 402 GLY A CA 1
ATOM 1370 C C . GLY A 1 402 ? 141.434 150.881 175.003 1.00 98.04 402 GLY A C 1
ATOM 1371 O O . GLY A 1 402 ? 142.028 151.874 174.575 1.00 98.04 402 GLY A O 1
ATOM 1372 N N . SER A 1 403 ? 142.078 149.826 175.506 1.00 98.01 403 SER A N 1
ATOM 1373 C CA . SER A 1 403 ? 143.533 149.816 175.615 1.00 98.01 403 SER A CA 1
ATOM 1374 C C . SER A 1 403 ? 144.212 149.803 174.250 1.00 98.01 403 SER A C 1
ATOM 1375 O O . SER A 1 403 ? 145.417 150.056 174.157 1.00 98.01 403 SER A O 1
ATOM 1378 N N . ASP A 1 404 ? 143.472 149.493 173.190 1.00 99.10 404 ASP A N 1
ATOM 1379 C CA . ASP A 1 404 ? 144.022 149.522 171.842 1.00 99.10 404 ASP A CA 1
ATOM 1380 C C . ASP A 1 404 ? 143.821 150.900 171.218 1.00 99.10 404 ASP A C 1
ATOM 1381 O O . ASP A 1 404 ? 142.705 151.428 171.204 1.00 99.10 404 ASP A O 1
ATOM 1386 N N . ASP A 1 405 ? 144.899 151.476 170.695 1.00 101.93 405 ASP A N 1
ATOM 1387 C CA . ASP A 1 405 ? 144.862 152.779 170.048 1.00 101.93 405 ASP A CA 1
ATOM 1388 C C . ASP A 1 405 ? 144.758 152.616 168.536 1.00 101.93 405 ASP A C 1
ATOM 1389 O O . ASP A 1 405 ? 145.369 151.729 167.937 1.00 101.93 405 ASP A O 1
ATOM 1394 N N . ILE A 1 406 ? 143.973 153.495 167.921 1.00 101.00 406 ILE A N 1
ATOM 1395 C CA . ILE A 1 406 ? 143.550 153.314 166.537 1.00 101.00 406 ILE A CA 1
ATOM 1396 C C . ILE A 1 406 ? 143.930 154.537 165.708 1.00 101.00 406 ILE A C 1
ATOM 1397 O O . ILE A 1 406 ? 144.055 154.453 164.480 1.00 101.00 406 ILE A O 1
ATOM 1402 N N . SER A 1 407 ? 144.223 155.652 166.381 1.00 102.19 407 SER A N 1
ATOM 1403 C CA . SER A 1 407 ? 144.440 156.931 165.712 1.00 102.19 407 SER A CA 1
ATOM 1404 C C . SER A 1 407 ? 145.521 156.862 164.639 1.00 102.19 407 SER A C 1
ATOM 1405 O O . SER A 1 407 ? 145.645 157.776 163.820 1.00 102.19 407 SER A O 1
ATOM 1408 N N . TYR A 1 408 ? 146.300 155.781 164.630 1.00 104.10 408 TYR A N 1
ATOM 1409 C CA . TYR A 1 408 ? 147.363 155.522 163.663 1.00 104.10 408 TYR A CA 1
ATOM 1410 C C . TYR A 1 408 ? 146.853 155.127 162.289 1.00 104.10 408 TYR A C 1
ATOM 1411 O O . TYR A 1 408 ? 147.709 154.823 161.452 1.00 104.10 408 TYR A O 1
ATOM 1420 N N . VAL A 1 409 ? 145.560 155.098 161.976 1.00 101.93 409 VAL A N 1
ATOM 1421 C CA . VAL A 1 409 ? 145.076 154.600 160.694 1.00 101.93 409 VAL A CA 1
ATOM 1422 C C . VAL A 1 409 ? 144.642 155.781 159.838 1.00 101.93 409 VAL A C 1
ATOM 1423 O O . VAL A 1 409 ? 144.122 156.778 160.353 1.00 101.93 409 VAL A O 1
ATOM 1427 N N . GLU A 1 410 ? 144.882 155.680 158.536 1.00 107.31 410 GLU A N 1
ATOM 1428 C CA . GLU A 1 410 ? 144.581 156.739 157.581 1.00 107.31 410 GLU A CA 1
ATOM 1429 C C . GLU A 1 410 ? 143.825 156.175 156.383 1.00 107.31 410 GLU A C 1
ATOM 1430 O O . GLU A 1 410 ? 143.592 154.970 156.273 1.00 107.31 410 GLU A O 1
ATOM 1436 N N . ASN A 1 411 ? 143.473 157.067 155.462 1.00 104.65 411 ASN A N 1
ATOM 1437 C CA . ASN A 1 411 ? 142.626 156.730 154.325 1.00 104.65 411 ASN A CA 1
ATOM 1438 C C . ASN A 1 411 ? 143.448 156.054 153.238 1.00 104.65 411 ASN A C 1
ATOM 1439 O O . ASN A 1 411 ? 144.383 156.652 152.699 1.00 104.65 411 ASN A O 1
ATOM 1444 N N . ARG A 1 412 ? 143.044 154.837 152.879 1.00 102.95 412 ARG A N 1
ATOM 1445 C CA . ARG A 1 412 ? 143.722 154.088 151.792 1.00 102.95 412 ARG A CA 1
ATOM 1446 C C . ARG A 1 412 ? 142.792 152.979 151.297 1.00 102.95 412 ARG A C 1
ATOM 1447 O O . ARG A 1 412 ? 142.808 151.886 151.894 1.00 102.95 412 ARG A O 1
ATOM 1455 N N . VAL A 1 413 ? 141.975 153.286 150.285 1.00 106.11 413 VAL A N 1
ATOM 1456 C CA . VAL A 1 413 ? 141.068 152.294 149.707 1.00 106.11 413 VAL A CA 1
ATOM 1457 C C . VAL A 1 413 ? 141.895 151.228 148.996 1.00 106.11 413 VAL A C 1
ATOM 1458 O O . VAL A 1 413 ? 142.908 151.565 148.363 1.00 106.11 413 VAL A O 1
ATOM 1462 N N . PRO A 1 414 ? 141.525 149.953 149.096 1.00 105.07 414 PRO A N 1
ATOM 1463 C CA . PRO A 1 414 ? 142.277 148.903 148.401 1.00 105.07 414 PRO A CA 1
ATOM 1464 C C . PRO A 1 414 ? 142.375 149.159 146.904 1.00 105.07 414 PRO A C 1
ATOM 1465 O O . PRO A 1 414 ? 141.521 149.816 146.308 1.00 105.07 414 PRO A O 1
ATOM 1469 N N . ASP A 1 415 ? 143.441 148.639 146.303 1.00 111.05 415 ASP A N 1
ATOM 1470 C CA . ASP A 1 415 ? 143.660 148.730 144.868 1.00 111.05 415 ASP A CA 1
ATOM 1471 C C . ASP A 1 415 ? 143.016 147.552 144.149 1.00 111.05 415 ASP A C 1
ATOM 1472 O O . ASP A 1 415 ? 142.914 146.449 144.690 1.00 111.05 415 ASP A O 1
ATOM 1477 N N . LEU A 1 416 ? 142.598 147.791 142.910 1.00 106.97 416 LEU A N 1
ATOM 1478 C CA . LEU A 1 416 ? 141.969 146.746 142.115 1.00 106.97 416 LEU A CA 1
ATOM 1479 C C . LEU A 1 416 ? 142.963 145.725 141.582 1.00 106.97 416 LEU A C 1
ATOM 1480 O O . LEU A 1 416 ? 142.540 144.681 141.073 1.00 106.97 416 LEU A O 1
ATOM 1485 N N . SER A 1 417 ? 144.261 145.987 141.694 1.00 108.20 417 SER A N 1
ATOM 1486 C CA . SER A 1 417 ? 145.260 144.982 141.361 1.00 108.20 417 SER A CA 1
ATOM 1487 C C . SER A 1 417 ? 145.635 144.159 142.586 1.00 108.20 417 SER A C 1
ATOM 1488 O O . SER A 1 417 ? 145.707 142.928 142.518 1.00 108.20 417 SER A O 1
ATOM 1491 N N . GLU A 1 418 ? 145.872 144.833 143.713 1.00 108.03 418 GLU A N 1
ATOM 1492 C CA . GLU A 1 418 ? 146.142 144.125 144.958 1.00 108.03 418 GLU A CA 1
ATOM 1493 C C . GLU A 1 418 ? 144.974 143.233 145.348 1.00 108.03 418 GLU A C 1
ATOM 1494 O O . GLU A 1 418 ? 145.172 142.138 145.886 1.00 108.03 418 GLU A O 1
ATOM 1500 N N . LEU A 1 419 ? 143.749 143.686 145.081 1.00 100.39 419 LEU A N 1
ATOM 1501 C CA . LEU A 1 419 ? 142.577 142.904 145.448 1.00 100.39 419 LEU A CA 1
ATOM 1502 C C . LEU A 1 419 ? 142.537 141.584 144.691 1.00 100.39 419 LEU A C 1
ATOM 1503 O O . LEU A 1 419 ? 142.196 140.546 145.266 1.00 100.39 419 LEU A O 1
ATOM 1508 N N . SER A 1 420 ? 142.889 141.600 143.405 1.00 98.47 420 SER A N 1
ATOM 1509 C CA . SER A 1 420 ? 142.864 140.366 142.629 1.00 98.47 420 SER A CA 1
ATOM 1510 C C . SER A 1 420 ? 143.906 139.376 143.122 1.00 98.47 420 SER A C 1
ATOM 1511 O O . SER A 1 420 ? 143.640 138.170 143.171 1.00 98.47 420 SER A O 1
ATOM 1514 N N . GLN A 1 421 ? 145.090 139.857 143.505 1.00 99.40 421 GLN A N 1
ATOM 1515 C CA . GLN A 1 421 ? 146.086 138.951 144.067 1.00 99.40 421 GLN A CA 1
ATOM 1516 C C . GLN A 1 421 ? 145.660 138.437 145.433 1.00 99.40 421 GLN A C 1
ATOM 1517 O O . GLN A 1 421 ? 145.908 137.273 145.766 1.00 99.40 421 GLN A O 1
ATOM 1523 N N . HIS A 1 422 ? 144.998 139.276 146.228 1.00 97.45 422 HIS A N 1
ATOM 1524 C CA . HIS A 1 422 ? 144.504 138.814 147.517 1.00 97.45 422 HIS A CA 1
ATOM 1525 C C . HIS A 1 422 ? 143.421 137.758 147.341 1.00 97.45 422 HIS A C 1
ATOM 1526 O O . HIS A 1 422 ? 143.334 136.817 148.132 1.00 97.45 422 HIS A O 1
ATOM 1533 N N . ASP A 1 423 ? 142.607 137.875 146.290 1.00 94.91 423 ASP A N 1
ATOM 1534 C CA . ASP A 1 423 ? 141.632 136.826 145.998 1.00 94.91 423 ASP A CA 1
ATOM 1535 C C . ASP A 1 423 ? 142.320 135.550 145.536 1.00 94.91 423 ASP A C 1
ATOM 1536 O O . ASP A 1 423 ? 141.961 134.444 145.967 1.00 94.91 423 ASP A O 1
ATOM 1541 N N . ASN A 1 424 ? 143.305 135.684 144.646 1.00 95.50 424 ASN A N 1
ATOM 1542 C CA . ASN A 1 424 ? 144.085 134.541 144.197 1.00 95.50 424 ASN A CA 1
ATOM 1543 C C . ASN A 1 424 ? 144.808 133.849 145.337 1.00 95.50 424 ASN A C 1
ATOM 1544 O O . ASN A 1 424 ? 145.115 132.659 145.222 1.00 95.50 424 ASN A O 1
ATOM 1549 N N . GLY A 1 425 ? 145.092 134.561 146.418 1.00 95.48 425 GLY A N 1
ATOM 1550 C CA . GLY A 1 425 ? 145.655 133.930 147.591 1.00 95.48 425 GLY A CA 1
ATOM 1551 C C . GLY A 1 425 ? 144.578 133.310 148.454 1.00 95.48 425 GLY A C 1
ATOM 1552 O O . GLY A 1 425 ? 144.729 132.185 148.933 1.00 95.48 425 GLY A O 1
ATOM 1553 N N . SER A 1 426 ? 143.473 134.031 148.646 1.00 91.69 426 SER A N 1
ATOM 1554 C CA . SER A 1 426 ? 142.384 133.522 149.468 1.00 91.69 426 SER A CA 1
ATOM 1555 C C . SER A 1 426 ? 141.853 132.208 148.930 1.00 91.69 426 SER A C 1
ATOM 1556 O O . SER A 1 426 ? 141.302 131.405 149.688 1.00 91.69 426 SER A O 1
ATOM 1559 N N . LEU A 1 427 ? 142.026 131.962 147.634 1.00 94.13 427 LEU A N 1
ATOM 1560 C CA . LEU A 1 427 ? 141.667 130.667 147.064 1.00 94.13 427 LEU A CA 1
ATOM 1561 C C . LEU A 1 427 ? 142.553 129.527 147.557 1.00 94.13 427 LEU A C 1
ATOM 1562 O O . LEU A 1 427 ? 142.447 128.405 147.053 1.00 94.13 427 LEU A O 1
ATOM 1567 N N . ARG A 1 428 ? 143.433 129.786 148.524 1.00 96.95 428 ARG A N 1
ATOM 1568 C CA . ARG A 1 428 ? 144.259 128.726 149.087 1.00 96.95 428 ARG A CA 1
ATOM 1569 C C . ARG A 1 428 ? 143.595 127.981 150.239 1.00 96.95 428 ARG A C 1
ATOM 1570 O O . ARG A 1 428 ? 144.011 126.859 150.546 1.00 96.95 428 ARG A O 1
ATOM 1578 N N . ILE A 1 429 ? 142.590 128.566 150.887 1.00 94.57 429 ILE A N 1
ATOM 1579 C CA . ILE A 1 429 ? 141.853 127.892 151.950 1.00 94.57 429 ILE A CA 1
ATOM 1580 C C . ILE A 1 429 ? 140.406 127.630 151.556 1.00 94.57 429 ILE A C 1
ATOM 1581 O O . ILE A 1 429 ? 139.606 127.210 152.394 1.00 94.57 429 ILE A O 1
ATOM 1586 N N . HIS A 1 430 ? 140.048 127.877 150.302 1.00 93.31 430 HIS A N 1
ATOM 1587 C CA . HIS A 1 430 ? 138.703 127.662 149.782 1.00 93.31 430 HIS A CA 1
ATOM 1588 C C . HIS A 1 430 ? 138.766 126.923 148.458 1.00 93.31 430 HIS A C 1
ATOM 1589 O O . HIS A 1 430 ? 138.195 127.345 147.451 1.00 93.31 430 HIS A O 1
ATOM 1596 N N . ASN A 1 431 ? 139.502 125.813 148.437 1.00 95.24 431 ASN A N 1
ATOM 1597 C CA . ASN A 1 431 ? 139.677 125.058 147.206 1.00 95.24 431 ASN A CA 1
ATOM 1598 C C . ASN A 1 431 ? 138.340 124.586 146.650 1.00 95.24 431 ASN A C 1
ATOM 1599 O O . ASN A 1 431 ? 137.706 123.687 147.211 1.00 95.24 431 ASN A O 1
ATOM 1604 N N . GLY A 1 432 ? 137.916 125.187 145.544 1.00 89.92 432 GLY A N 1
ATOM 1605 C CA . GLY A 1 432 ? 136.728 124.716 144.843 1.00 89.92 432 GLY A CA 1
ATOM 1606 C C . GLY A 1 432 ? 135.451 124.774 145.647 1.00 89.92 432 GLY A C 1
ATOM 1607 O O . GLY A 1 432 ? 134.595 123.891 145.519 1.00 89.92 432 GLY A O 1
ATOM 1608 N N . ASP A 1 433 ? 135.295 125.796 146.476 1.00 89.24 433 ASP A N 1
ATOM 1609 C CA . ASP A 1 433 ? 134.056 126.000 147.210 1.00 89.24 433 ASP A CA 1
ATOM 1610 C C . ASP A 1 433 ? 133.104 126.799 146.331 1.00 89.24 433 ASP A C 1
ATOM 1611 O O . ASP A 1 433 ? 133.340 127.983 146.076 1.00 89.24 433 ASP A O 1
ATOM 1616 N N . LEU A 1 434 ? 132.034 126.148 145.869 1.00 87.24 434 LEU A N 1
ATOM 1617 C CA . LEU A 1 434 ? 131.104 126.799 144.952 1.00 87.24 434 LEU A CA 1
ATOM 1618 C C . LEU A 1 434 ? 130.525 128.064 145.568 1.00 87.24 434 LEU A C 1
ATOM 1619 O O . LEU A 1 434 ? 130.374 129.088 144.891 1.00 87.24 434 LEU A O 1
ATOM 1624 N N . GLN A 1 435 ? 130.209 128.013 146.864 1.00 87.29 435 GLN A N 1
ATOM 1625 C CA . GLN A 1 435 ? 129.681 129.184 147.554 1.00 87.29 435 GLN A CA 1
ATOM 1626 C C . GLN A 1 435 ? 130.683 130.330 147.528 1.00 87.29 435 GLN A C 1
ATOM 1627 O O . GLN A 1 435 ? 130.345 131.459 147.155 1.00 87.29 435 GLN A O 1
ATOM 1633 N N . HIS A 1 436 ? 131.933 130.047 147.902 1.00 88.42 436 HIS A N 1
ATOM 1634 C CA . HIS A 1 436 ? 132.963 131.081 147.937 1.00 88.42 436 HIS A CA 1
ATOM 1635 C C . HIS A 1 436 ? 133.224 131.648 146.547 1.00 88.42 436 HIS A C 1
ATOM 1636 O O . HIS A 1 436 ? 133.365 132.864 146.374 1.00 88.42 436 HIS A O 1
ATOM 1643 N N . LEU A 1 437 ? 133.298 130.773 145.541 1.00 83.81 437 LEU A N 1
ATOM 1644 C CA . LEU A 1 437 ? 133.561 131.230 144.182 1.00 83.81 437 LEU A CA 1
ATOM 1645 C C . LEU A 1 437 ? 132.439 132.110 143.661 1.00 83.81 437 LEU A C 1
ATOM 1646 O O . LEU A 1 437 ? 132.697 133.152 143.052 1.00 83.81 437 LEU A O 1
ATOM 1651 N N . THR A 1 438 ? 131.188 131.703 143.867 1.00 83.29 438 THR A N 1
ATOM 1652 C CA . THR A 1 438 ? 130.090 132.531 143.390 1.00 83.29 438 THR A CA 1
ATOM 1653 C C . THR A 1 438 ? 129.990 133.825 144.178 1.00 83.29 438 THR A C 1
ATOM 1654 O O . THR A 1 438 ? 129.588 134.853 143.625 1.00 83.29 438 THR A O 1
ATOM 1658 N N . TRP A 1 439 ? 130.391 133.812 145.450 1.00 85.53 439 TRP A N 1
ATOM 1659 C CA . TRP A 1 439 ? 130.410 135.046 146.221 1.00 85.53 439 TRP A CA 1
ATOM 1660 C C . TRP A 1 439 ? 131.446 136.022 145.677 1.00 85.53 439 TRP A C 1
ATOM 1661 O O . TRP A 1 439 ? 131.157 137.214 145.511 1.00 85.53 439 TRP A O 1
ATOM 1672 N N . LEU A 1 440 ? 132.649 135.530 145.375 1.00 84.81 440 LEU A N 1
ATOM 1673 C CA . LEU A 1 440 ? 133.671 136.385 144.777 1.00 84.81 440 LEU A CA 1
ATOM 1674 C C . LEU A 1 440 ? 133.248 136.873 143.398 1.00 84.81 440 LEU A C 1
ATOM 1675 O O . LEU A 1 440 ? 133.464 138.041 143.051 1.00 84.81 440 LEU A O 1
ATOM 1680 N N . GLY A 1 441 ? 132.676 135.984 142.587 1.00 87.34 441 GLY A N 1
ATOM 1681 C CA . GLY A 1 441 ? 132.175 136.395 141.290 1.00 87.34 441 GLY A CA 1
ATOM 1682 C C . GLY A 1 441 ? 131.147 137.497 141.399 1.00 87.34 441 GLY A C 1
ATOM 1683 O O . GLY A 1 441 ? 131.196 138.485 140.663 1.00 87.34 441 GLY A O 1
ATOM 1684 N N . LEU A 1 442 ? 130.206 137.349 142.332 1.00 87.65 442 LEU A N 1
ATOM 1685 C CA . LEU A 1 442 ? 129.196 138.377 142.543 1.00 87.65 442 LEU A CA 1
ATOM 1686 C C . LEU A 1 442 ? 129.825 139.688 142.985 1.00 87.65 442 LEU A C 1
ATOM 1687 O O . LEU A 1 442 ? 129.410 140.765 142.543 1.00 87.65 442 LEU A O 1
ATOM 1692 N N . GLN A 1 443 ? 130.827 139.620 143.864 1.00 90.09 443 GLN A N 1
ATOM 1693 C CA . GLN A 1 443 ? 131.436 140.848 144.358 1.00 90.09 443 GLN A CA 1
ATOM 1694 C C . GLN A 1 443 ? 132.193 141.574 143.255 1.00 90.09 443 GLN A C 1
ATOM 1695 O O . GLN A 1 443 ? 132.142 142.807 143.171 1.00 90.09 443 GLN A O 1
ATOM 1701 N N . TRP A 1 444 ? 132.898 140.833 142.397 1.00 91.86 444 TRP A N 1
ATOM 1702 C CA . TRP A 1 444 ? 133.518 141.470 141.239 1.00 91.86 444 TRP A CA 1
ATOM 1703 C C . TRP A 1 444 ? 132.465 142.059 140.315 1.00 91.86 444 TRP A C 1
ATOM 1704 O O . TRP A 1 444 ? 132.614 143.185 139.829 1.00 91.86 444 TRP A O 1
ATOM 1715 N N . HIS A 1 445 ? 131.381 141.320 140.082 1.00 92.64 445 HIS A N 1
ATOM 1716 C CA . HIS A 1 445 ? 130.337 141.784 139.178 1.00 92.64 445 HIS A CA 1
ATOM 1717 C C . HIS A 1 445 ? 129.698 143.070 139.686 1.00 92.64 445 HIS A C 1
ATOM 1718 O O . HIS A 1 445 ? 129.308 143.932 138.891 1.00 92.64 445 HIS A O 1
ATOM 1725 N N . PHE A 1 446 ? 129.583 143.220 141.007 1.00 96.38 446 PHE A N 1
ATOM 1726 C CA . PHE A 1 446 ? 129.049 144.457 141.564 1.00 96.38 446 PHE A CA 1
ATOM 1727 C C . PHE A 1 446 ? 129.962 145.648 141.320 1.00 96.38 446 PHE A C 1
ATOM 1728 O O . PHE A 1 446 ? 129.486 146.787 141.337 1.00 96.38 446 PHE A O 1
ATOM 1736 N N . LEU A 1 447 ? 131.258 145.422 141.110 1.00 97.61 447 LEU A N 1
ATOM 1737 C CA . LEU A 1 447 ? 132.191 146.504 140.822 1.00 97.61 447 LEU A CA 1
ATOM 1738 C C . LEU A 1 447 ? 132.294 146.801 139.333 1.00 97.61 447 LEU A C 1
ATOM 1739 O O . LEU A 1 447 ? 133.189 147.547 138.923 1.00 97.61 447 LEU A O 1
ATOM 1744 N N . SER A 1 448 ? 131.407 146.219 138.523 1.00 96.72 448 SER A N 1
ATOM 1745 C CA . SER A 1 448 ? 131.258 146.550 137.105 1.00 96.72 448 SER A CA 1
ATOM 1746 C C . SER A 1 448 ? 132.502 146.217 136.284 1.00 96.72 448 SER A C 1
ATOM 1747 O O . SER A 1 448 ? 132.771 146.860 135.269 1.00 96.72 448 SER A O 1
ATOM 1750 N N . THR A 1 449 ? 133.275 145.219 136.704 1.00 98.00 449 THR A N 1
ATOM 1751 C CA . THR A 1 449 ? 134.402 144.722 135.924 1.00 98.00 449 THR A CA 1
ATOM 1752 C C . THR A 1 449 ? 134.404 143.204 135.992 1.00 98.00 449 THR A C 1
ATOM 1753 O O . THR A 1 449 ? 134.188 142.632 137.063 1.00 98.00 449 THR A O 1
ATOM 1757 N N . LEU A 1 450 ? 134.627 142.555 134.859 1.00 97.42 450 LEU A N 1
ATOM 1758 C CA . LEU A 1 450 ? 134.536 141.103 134.822 1.00 97.42 450 LEU A CA 1
ATOM 1759 C C . LEU A 1 450 ? 135.655 140.481 135.652 1.00 97.42 450 LEU A C 1
ATOM 1760 O O . LEU A 1 450 ? 136.753 141.046 135.729 1.00 97.42 450 LEU A O 1
ATOM 1765 N N . PRO A 1 451 ? 135.409 139.346 136.310 1.00 92.86 451 PRO A N 1
ATOM 1766 C CA . PRO A 1 451 ? 136.416 138.789 137.207 1.00 92.86 451 PRO A CA 1
ATOM 1767 C C . PRO A 1 451 ? 137.477 138.030 136.434 1.00 92.86 451 PRO A C 1
ATOM 1768 O O . PRO A 1 451 ? 137.238 137.577 135.302 1.00 92.86 451 PRO A O 1
ATOM 1772 N N . PRO A 1 452 ? 138.673 137.869 137.002 1.00 88.15 452 PRO A N 1
ATOM 1773 C CA . PRO A 1 452 ? 139.693 137.030 136.360 1.00 88.15 452 PRO A CA 1
ATOM 1774 C C . PRO A 1 452 ? 139.440 135.549 136.573 1.00 88.15 452 PRO A C 1
ATOM 1775 O O . PRO A 1 452 ? 140.089 134.928 137.418 1.00 88.15 452 PRO A O 1
ATOM 1779 N N . LEU A 1 453 ? 138.519 134.964 135.806 1.00 86.05 453 LEU A N 1
ATOM 1780 C CA . LEU A 1 453 ? 138.129 133.580 136.050 1.00 86.05 453 LEU A CA 1
ATOM 1781 C C . LEU A 1 453 ? 139.226 132.589 135.690 1.00 86.05 453 LEU A C 1
ATOM 1782 O O . LEU A 1 453 ? 139.297 131.513 136.293 1.00 86.05 453 LEU A O 1
ATOM 1787 N N . ARG A 1 454 ? 140.084 132.918 134.725 1.00 84.46 454 ARG A N 1
ATOM 1788 C CA . ARG A 1 454 ? 141.058 131.938 134.267 1.00 84.46 454 ARG A CA 1
ATOM 1789 C C . ARG A 1 454 ? 142.190 131.722 135.258 1.00 84.46 454 ARG A C 1
ATOM 1790 O O . ARG A 1 454 ? 142.652 130.589 135.400 1.00 84.46 454 ARG A O 1
ATOM 1798 N N . LYS A 1 455 ? 142.628 132.761 135.968 1.00 89.18 455 LYS A N 1
ATOM 1799 C CA . LYS A 1 455 ? 143.636 132.563 137.005 1.00 89.18 455 LYS A CA 1
ATOM 1800 C C . LYS A 1 455 ? 143.108 131.659 138.114 1.00 89.18 455 LYS A C 1
ATOM 1801 O O . LYS A 1 455 ? 143.771 130.696 138.522 1.00 89.18 455 LYS A O 1
ATOM 1807 N N . TRP A 1 456 ? 141.903 131.951 138.605 1.00 86.15 456 TRP A N 1
ATOM 1808 C CA . TRP A 1 456 ? 141.311 131.124 139.647 1.00 86.15 456 TRP A CA 1
ATOM 1809 C C . TRP A 1 456 ? 141.123 129.692 139.173 1.00 86.15 456 TRP A C 1
ATOM 1810 O O . TRP A 1 456 ? 141.425 128.748 139.909 1.00 86.15 456 TRP A O 1
ATOM 1821 N N . LEU A 1 457 ? 140.633 129.507 137.947 1.00 84.07 457 LEU A N 1
ATOM 1822 C CA . LEU A 1 457 ? 140.385 128.158 137.461 1.00 84.07 457 LEU A CA 1
ATOM 1823 C C . LEU A 1 457 ? 141.668 127.407 137.152 1.00 84.07 457 LEU A C 1
ATOM 1824 O O . LEU A 1 457 ? 141.675 126.176 137.221 1.00 84.07 457 LEU A O 1
ATOM 1829 N N . LYS A 1 458 ? 142.751 128.113 136.832 1.00 87.06 458 LYS A N 1
ATOM 1830 C CA . LYS A 1 458 ? 144.051 127.474 136.713 1.00 87.06 458 LYS A CA 1
ATOM 1831 C C . LYS A 1 458 ? 144.639 127.127 138.067 1.00 87.06 458 LYS A C 1
ATOM 1832 O O . LYS A 1 458 ? 145.448 126.198 138.155 1.00 87.06 458 LYS A O 1
ATOM 1838 N N . GLN A 1 459 ? 144.249 127.850 139.118 1.00 91.47 459 GLN A N 1
ATOM 1839 C CA . GLN A 1 459 ? 144.703 127.529 140.468 1.00 91.47 459 GLN A CA 1
ATOM 1840 C C . GLN A 1 459 ? 143.964 126.316 141.027 1.00 91.47 459 GLN A C 1
ATOM 1841 O O . GLN A 1 459 ? 144.589 125.362 141.499 1.00 91.47 459 GLN A O 1
ATOM 1847 N N . ILE A 1 460 ? 142.633 126.347 140.984 1.00 87.40 460 ILE A N 1
ATOM 1848 C CA . ILE A 1 460 ? 141.795 125.254 141.466 1.00 87.40 460 ILE A CA 1
ATOM 1849 C C . ILE A 1 460 ? 142.132 123.973 140.716 1.00 87.40 460 ILE A C 1
ATOM 1850 O O . ILE A 1 460 ? 142.605 123.001 141.313 1.00 87.40 460 ILE A O 1
ATOM 1855 N N . PHE A 1 461 ? 141.901 123.966 139.402 1.00 85.61 461 PHE A N 1
ATOM 1856 C CA . PHE A 1 461 ? 142.291 122.849 138.549 1.00 85.61 461 PHE A CA 1
ATOM 1857 C C . PHE A 1 461 ? 143.549 123.230 137.790 1.00 85.61 461 PHE A C 1
ATOM 1858 O O . PHE A 1 461 ? 143.513 124.164 136.977 1.00 85.61 461 PHE A O 1
ATOM 1866 N N . PRO A 1 462 ? 144.668 122.563 138.020 1.00 89.58 462 PRO A N 1
ATOM 1867 C CA . PRO A 1 462 ? 145.906 122.944 137.333 1.00 89.58 462 PRO A CA 1
ATOM 1868 C C . PRO A 1 462 ? 145.985 122.475 135.888 1.00 89.58 462 PRO A C 1
ATOM 1869 O O . PRO A 1 462 ? 146.421 123.230 135.015 1.00 89.58 462 PRO A O 1
ATOM 1873 N N . ARG A 1 463 ? 145.560 121.238 135.619 1.00 91.03 463 ARG A N 1
ATOM 1874 C CA . ARG A 1 463 ? 145.990 120.555 134.403 1.00 91.03 463 ARG A CA 1
ATOM 1875 C C . ARG A 1 463 ? 144.970 120.594 133.271 1.00 91.03 463 ARG A C 1
ATOM 1876 O O . ARG A 1 463 ? 145.356 120.419 132.111 1.00 91.03 463 ARG A O 1
ATOM 1884 N N . VAL A 1 464 ? 143.688 120.786 133.573 1.00 85.00 464 VAL A N 1
ATOM 1885 C CA . VAL A 1 464 ? 142.613 120.600 132.595 1.00 85.00 464 VAL A CA 1
ATOM 1886 C C . VAL A 1 464 ? 142.901 121.333 131.288 1.00 85.00 464 VAL A C 1
ATOM 1887 O O . VAL A 1 464 ? 143.287 122.511 131.300 1.00 85.00 464 VAL A O 1
ATOM 1891 N N . PRO A 1 465 ? 142.789 120.644 130.146 1.00 79.57 465 PRO A N 1
ATOM 1892 C CA . PRO A 1 465 ? 143.001 121.286 128.842 1.00 79.57 465 PRO A CA 1
ATOM 1893 C C . PRO A 1 465 ? 142.274 122.607 128.692 1.00 79.57 465 PRO A C 1
ATOM 1894 O O . PRO A 1 465 ? 141.190 122.786 129.248 1.00 79.57 465 PRO A O 1
ATOM 1898 N N . GLN A 1 466 ? 142.849 123.534 127.935 1.00 84.44 466 GLN A N 1
ATOM 1899 C CA . GLN A 1 466 ? 142.215 124.828 127.745 1.00 84.44 466 GLN A CA 1
ATOM 1900 C C . GLN A 1 466 ? 141.178 124.832 126.634 1.00 84.44 466 GLN A C 1
ATOM 1901 O O . GLN A 1 466 ? 140.383 125.774 126.556 1.00 84.44 466 GLN A O 1
ATOM 1907 N N . GLU A 1 467 ? 141.169 123.820 125.770 1.00 88.95 467 GLU A N 1
ATOM 1908 C CA . GLU A 1 467 ? 140.135 123.679 124.752 1.00 88.95 467 GLU A CA 1
ATOM 1909 C C . GLU A 1 467 ? 140.019 122.202 124.389 1.00 88.95 467 GLU A C 1
ATOM 1910 O O . GLU A 1 467 ? 140.748 121.354 124.909 1.00 88.95 467 GLU A O 1
ATOM 1916 N N . THR A 1 468 ? 139.088 121.898 123.494 1.00 91.03 468 THR A N 1
ATOM 1917 C CA . THR A 1 468 ? 138.770 120.531 123.126 1.00 91.03 468 THR A CA 1
ATOM 1918 C C . THR A 1 468 ? 138.900 120.366 121.621 1.00 91.03 468 THR A C 1
ATOM 1919 O O . THR A 1 468 ? 138.847 121.334 120.857 1.00 91.03 468 THR A O 1
ATOM 1923 N N . SER A 1 469 ? 139.064 119.111 121.200 1.00 97.17 469 SER A N 1
ATOM 1924 C CA . SER A 1 469 ? 139.189 118.818 119.779 1.00 97.17 469 SER A CA 1
ATOM 1925 C C . SER A 1 469 ? 137.895 119.129 119.043 1.00 97.17 469 SER A C 1
ATOM 1926 O O . SER A 1 469 ? 137.902 119.802 118.007 1.00 97.17 469 SER A O 1
ATOM 1929 N N . ARG A 1 470 ? 136.771 118.647 119.565 1.00 91.94 470 ARG A N 1
ATOM 1930 C CA . ARG A 1 470 ? 135.480 118.826 118.923 1.00 91.94 470 ARG A CA 1
ATOM 1931 C C . ARG A 1 470 ? 134.488 119.406 119.916 1.00 91.94 470 ARG A C 1
ATOM 1932 O O . ARG A 1 470 ? 134.443 118.989 121.075 1.00 91.94 470 ARG A O 1
ATOM 1934 N N . LEU A 1 471 ? 133.692 120.363 119.452 1.00 85.34 471 LEU A N 1
ATOM 1935 C CA . LEU A 1 471 ? 132.587 120.897 120.226 1.00 85.34 471 LEU A CA 1
ATOM 1936 C C . LEU A 1 471 ? 131.270 120.209 119.906 1.00 85.34 471 LEU A C 1
ATOM 1937 O O . LEU A 1 471 ? 130.233 120.589 120.458 1.00 85.34 471 LEU A O 1
ATOM 1942 N N . GLU A 1 472 ? 131.286 119.209 119.030 1.00 96.45 472 GLU A N 1
ATOM 1943 C CA . GLU A 1 472 ? 130.079 118.521 118.593 1.00 96.45 472 GLU A CA 1
ATOM 1944 C C . GLU A 1 472 ? 129.795 117.252 119.380 1.00 96.45 472 GLU A C 1
ATOM 1945 O O . GLU A 1 472 ? 128.705 116.693 119.248 1.00 96.45 472 GLU A O 1
ATOM 1951 N N . SER A 1 473 ? 130.734 116.795 120.201 1.00 95.33 473 SER A N 1
ATOM 1952 C CA . SER A 1 473 ? 130.604 115.534 120.918 1.00 95.33 473 SER A CA 1
ATOM 1953 C C . SER A 1 473 ? 130.336 115.809 122.390 1.00 95.33 473 SER A C 1
ATOM 1954 O O . SER A 1 473 ? 131.091 116.542 123.036 1.00 95.33 473 SER A O 1
ATOM 1957 N N . ASN A 1 474 ? 129.265 115.219 122.916 1.00 90.27 474 ASN A N 1
ATOM 1958 C CA . ASN A 1 474 ? 128.922 115.347 124.329 1.00 90.27 474 ASN A CA 1
ATOM 1959 C C . ASN A 1 474 ? 129.443 114.118 125.063 1.00 90.27 474 ASN A C 1
ATOM 1960 O O . ASN A 1 474 ? 128.725 113.149 125.315 1.00 90.27 474 ASN A O 1
ATOM 1965 N N . ILE A 1 475 ? 130.721 114.163 125.406 1.00 88.71 475 ILE A N 1
ATOM 1966 C CA . ILE A 1 475 ? 131.395 113.085 126.120 1.00 88.71 475 ILE A CA 1
ATOM 1967 C C . ILE A 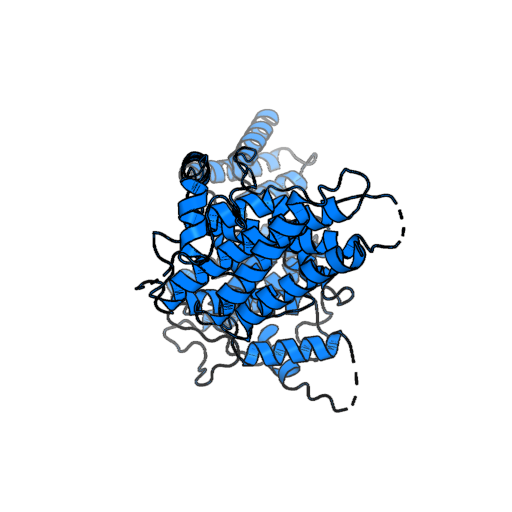1 475 ? 131.840 113.631 127.472 1.00 88.71 475 ILE A C 1
ATOM 1968 O O . ILE A 1 475 ? 132.424 114.720 127.528 1.00 88.71 475 ILE A O 1
ATOM 1973 N N . PRO A 1 476 ? 131.577 112.932 128.578 1.00 91.35 476 PRO A N 1
ATOM 1974 C CA . PRO A 1 476 ? 131.879 113.513 129.895 1.00 91.35 476 PRO A CA 1
ATOM 1975 C C . PRO A 1 476 ? 133.360 113.622 130.197 1.00 91.35 476 PRO A C 1
ATOM 1976 O O . PRO A 1 476 ? 133.777 114.569 130.872 1.00 91.35 476 PRO A O 1
ATOM 1980 N N . GLU A 1 477 ? 134.175 112.688 129.719 1.00 88.01 477 GLU A N 1
ATOM 1981 C CA . GLU A 1 477 ? 135.589 112.661 130.051 1.00 88.01 477 GLU A CA 1
ATOM 1982 C C . GLU A 1 477 ? 136.426 113.554 129.144 1.00 88.01 477 GLU A C 1
ATOM 1983 O O . GLU A 1 477 ? 137.599 113.252 128.907 1.00 88.01 477 GLU A O 1
ATOM 1989 N N . SER A 1 478 ? 135.850 114.639 128.623 1.00 85.79 478 SER A N 1
ATOM 1990 C CA . SER A 1 478 ? 136.568 115.599 127.783 1.00 85.79 478 SER A CA 1
ATOM 1991 C C . SER A 1 478 ? 136.257 117.024 128.243 1.00 85.79 478 SER A C 1
ATOM 1992 O O . SER A 1 478 ? 135.919 117.897 127.447 1.00 85.79 478 SER A O 1
ATOM 1995 N N . ILE A 1 479 ? 136.378 117.261 129.545 1.00 81.73 479 ILE A N 1
ATOM 1996 C CA . ILE A 1 479 ? 136.067 118.550 130.151 1.00 81.73 479 ILE A CA 1
ATOM 1997 C C . ILE A 1 479 ? 137.160 119.541 129.798 1.00 81.73 479 ILE A C 1
ATOM 1998 O O . ILE A 1 479 ? 138.342 119.286 130.051 1.00 81.73 479 ILE A O 1
ATOM 2003 N N . CYS A 1 480 ? 136.772 120.670 129.216 1.00 79.48 480 CYS A N 1
ATOM 2004 C CA . CYS A 1 480 ? 137.706 121.750 128.948 1.00 79.48 480 CYS A CA 1
ATOM 2005 C C . CYS A 1 480 ? 137.503 122.880 129.948 1.00 79.48 480 CYS A C 1
ATOM 2006 O O . CYS A 1 480 ? 136.413 123.081 130.483 1.00 79.48 480 CYS A O 1
ATOM 2009 N N . LEU A 1 481 ? 138.578 123.632 130.182 1.00 81.45 481 LEU A N 1
ATOM 2010 C CA . LEU A 1 481 ? 138.538 124.694 131.178 1.00 81.45 481 LEU A CA 1
ATOM 2011 C C . LEU A 1 481 ? 137.574 125.798 130.765 1.00 81.45 481 LEU A C 1
ATOM 2012 O O . LEU A 1 481 ? 136.991 126.479 131.619 1.00 81.45 481 LEU A O 1
ATOM 2017 N N . LEU A 1 482 ? 137.391 125.993 129.460 1.00 80.17 482 LEU A N 1
ATOM 2018 C CA . LEU A 1 482 ? 136.421 126.978 129.007 1.00 80.17 482 LEU A CA 1
ATOM 2019 C C . LEU A 1 482 ? 135.000 126.572 129.380 1.00 80.17 482 LEU A C 1
ATOM 2020 O O . LEU A 1 482 ? 134.152 127.440 129.621 1.00 80.17 482 LEU A O 1
ATOM 2025 N N . ASP A 1 483 ? 134.729 125.267 129.479 1.00 79.90 483 ASP A N 1
ATOM 2026 C CA . ASP A 1 483 ? 133.418 124.822 129.945 1.00 79.90 483 ASP A CA 1
ATOM 2027 C C . ASP A 1 483 ? 133.152 125.294 131.368 1.00 79.90 483 ASP A C 1
ATOM 2028 O O . ASP A 1 483 ? 132.078 125.826 131.664 1.00 79.90 483 ASP A O 1
ATOM 2033 N N . LEU A 1 484 ? 134.119 125.096 132.267 1.00 73.48 484 LEU A N 1
ATOM 2034 C CA . LEU A 1 484 ? 133.938 125.540 133.644 1.00 73.48 484 LEU A CA 1
ATOM 2035 C C . LEU A 1 484 ? 133.855 127.055 133.731 1.00 73.48 484 LEU A C 1
ATOM 2036 O O . LEU A 1 484 ? 133.078 127.593 134.528 1.00 73.48 484 LEU A O 1
ATOM 2041 N N . GLU A 1 485 ? 134.650 127.763 132.929 1.00 78.03 485 GLU A N 1
ATOM 2042 C CA . GLU A 1 485 ? 134.546 129.219 132.909 1.00 78.03 485 GLU A CA 1
ATOM 2043 C C . GLU A 1 485 ? 133.139 129.655 132.524 1.00 78.03 485 GLU A C 1
ATOM 2044 O O . GLU A 1 485 ? 132.556 130.557 133.140 1.00 78.03 485 GLU A O 1
ATOM 2050 N N . VAL A 1 486 ? 132.571 129.000 131.512 1.00 76.31 486 VAL A N 1
ATOM 2051 C CA . VAL A 1 486 ? 131.232 129.323 131.040 1.00 76.31 486 VAL A CA 1
ATOM 2052 C C . VAL A 1 486 ? 130.180 128.993 132.094 1.00 76.31 486 VAL A C 1
ATOM 2053 O O . VAL A 1 486 ? 129.250 129.781 132.335 1.00 76.31 486 VAL A O 1
ATOM 2057 N N . PHE A 1 487 ? 130.329 127.849 132.759 1.00 74.27 487 PHE A N 1
ATOM 2058 C CA . PHE A 1 487 ? 129.405 127.455 133.817 1.00 74.27 487 PHE A CA 1
ATOM 2059 C C . PHE A 1 487 ? 129.404 128.473 134.950 1.00 74.27 487 PHE A C 1
ATOM 2060 O O . PHE A 1 487 ? 128.344 128.851 135.463 1.00 74.27 487 PHE A O 1
ATOM 2068 N N . LEU A 1 488 ? 130.592 128.935 135.349 1.00 71.35 488 LEU A N 1
ATOM 2069 C CA . LEU A 1 488 ? 130.676 129.911 136.429 1.00 71.35 488 LEU A CA 1
ATOM 2070 C C . LEU A 1 488 ? 130.089 131.253 136.014 1.00 71.35 488 LEU A C 1
ATOM 2071 O O . LEU A 1 488 ? 129.416 131.912 136.816 1.00 71.35 488 LEU A O 1
ATOM 2076 N N . LEU A 1 489 ? 130.328 131.680 134.771 1.00 74.34 489 LEU A N 1
ATOM 2077 C CA . LEU A 1 489 ? 129.681 132.900 134.293 1.00 74.34 489 LEU A CA 1
ATOM 2078 C C . LEU A 1 489 ? 128.166 132.801 134.408 1.00 74.34 489 LEU A C 1
ATOM 2079 O O . LEU A 1 489 ? 127.499 133.732 134.889 1.00 74.34 489 LEU A O 1
ATOM 2084 N N . ALA A 1 490 ? 127.605 131.667 133.981 1.00 78.66 490 ALA A N 1
ATOM 2085 C CA . ALA A 1 490 ? 126.153 131.520 134.006 1.00 78.66 490 ALA A CA 1
ATOM 2086 C C . ALA A 1 490 ? 125.619 131.491 135.433 1.00 78.66 490 ALA A C 1
ATOM 2087 O O . ALA A 1 490 ? 124.589 132.111 135.728 1.00 78.66 490 ALA A O 1
ATOM 2089 N N . VAL A 1 491 ? 126.295 130.772 136.331 1.00 74.85 491 VAL A N 1
ATOM 2090 C CA . VAL A 1 491 ? 125.829 130.705 137.713 1.00 74.85 491 VAL A CA 1
ATOM 2091 C C . VAL A 1 491 ? 125.864 132.084 138.350 1.00 74.85 491 VAL A C 1
ATOM 2092 O O . VAL A 1 491 ? 124.927 132.486 139.051 1.00 74.85 491 VAL A O 1
ATOM 2096 N N . VAL A 1 492 ? 126.938 132.835 138.110 1.00 74.72 492 VAL A N 1
ATOM 2097 C CA . VAL A 1 492 ? 127.043 134.164 138.701 1.00 74.72 492 VAL A CA 1
ATOM 2098 C C . VAL A 1 492 ? 125.903 135.048 138.218 1.00 74.72 492 VAL A C 1
ATOM 2099 O O . VAL A 1 492 ? 125.240 135.720 139.018 1.00 74.72 492 VAL A O 1
ATOM 2103 N N . GLN A 1 493 ? 125.626 135.039 136.911 1.00 85.93 493 GLN A N 1
ATOM 2104 C CA . GLN A 1 493 ? 124.572 135.926 136.417 1.00 85.93 493 GLN A CA 1
ATOM 2105 C C . GLN A 1 493 ? 123.185 135.498 136.908 1.00 85.93 493 GLN A C 1
ATOM 2106 O O . GLN A 1 493 ? 122.359 136.350 137.269 1.00 85.93 493 GLN A O 1
ATOM 2112 N N . THR A 1 494 ? 122.908 134.190 136.951 1.00 88.60 494 THR A N 1
ATOM 2113 C CA . THR A 1 494 ? 121.591 133.761 137.412 1.00 88.60 494 THR A CA 1
ATOM 2114 C C . THR A 1 494 ? 121.388 134.090 138.883 1.00 88.60 494 THR A C 1
ATOM 2115 O O . THR A 1 494 ? 120.315 134.565 139.270 1.00 88.60 494 THR A O 1
ATOM 2119 N N . SER A 1 495 ? 122.401 133.851 139.720 1.00 87.43 495 SER A N 1
ATOM 2120 C CA . SER A 1 495 ? 122.263 134.176 141.134 1.00 87.43 495 SER A CA 1
ATOM 2121 C C . SER A 1 495 ? 122.123 135.675 141.342 1.00 87.43 495 SER A C 1
ATOM 2122 O O . SER A 1 495 ? 121.353 136.121 142.202 1.00 87.43 495 SER A O 1
ATOM 2125 N N . TYR A 1 496 ? 122.855 136.472 140.561 1.00 93.03 496 TYR A N 1
ATOM 2126 C CA . TYR A 1 496 ? 122.725 137.919 140.671 1.00 93.03 496 TYR A CA 1
ATOM 2127 C C . TYR A 1 496 ? 121.305 138.366 140.362 1.00 93.03 496 TYR A C 1
ATOM 2128 O O . TYR A 1 496 ? 120.714 139.147 141.114 1.00 93.03 496 TYR A O 1
ATOM 2137 N N . LEU A 1 497 ? 120.732 137.871 139.263 1.00 97.44 497 LEU A N 1
ATOM 2138 C CA . LEU A 1 497 ? 119.365 138.262 138.922 1.00 97.44 497 LEU A CA 1
ATOM 2139 C C . LEU A 1 497 ? 118.368 137.765 139.963 1.00 97.44 497 LEU A C 1
ATOM 2140 O O . LEU A 1 497 ? 117.438 138.491 140.343 1.00 97.44 497 LEU A O 1
ATOM 2145 N N . GLN A 1 498 ? 118.546 136.530 140.435 1.00 101.11 498 GLN A N 1
ATOM 2146 C CA . GLN A 1 498 ? 117.649 135.982 141.443 1.00 101.11 498 GLN A CA 1
ATOM 2147 C C . GLN A 1 498 ? 117.628 136.848 142.694 1.00 101.11 498 GLN A C 1
ATOM 2148 O O . GLN A 1 498 ? 116.554 137.181 143.205 1.00 101.11 498 GLN A O 1
ATOM 2154 N N . LEU A 1 499 ? 118.800 137.231 143.204 1.00 102.99 499 LEU A N 1
ATOM 2155 C CA . LEU A 1 499 ? 118.804 138.102 144.377 1.00 102.99 499 LEU A CA 1
ATOM 2156 C C . LEU A 1 499 ? 118.250 139.479 144.034 1.00 102.99 499 LEU A C 1
ATOM 2157 O O . LEU A 1 499 ? 117.615 140.125 144.875 1.00 102.99 499 LEU A O 1
ATOM 2162 N N . GLN A 1 500 ? 118.494 139.956 142.809 1.00 107.66 500 GLN A N 1
ATOM 2163 C CA . GLN A 1 500 ? 117.955 141.249 142.402 1.00 107.66 500 GLN A CA 1
ATOM 2164 C C . GLN A 1 500 ? 116.437 141.263 142.471 1.00 107.66 500 GLN A C 1
ATOM 2165 O O . GLN A 1 500 ? 115.832 142.297 142.773 1.00 107.66 500 GLN A O 1
ATOM 2171 N N . ASP A 1 501 ? 115.801 140.130 142.190 1.00 110.52 501 ASP A N 1
ATOM 2172 C CA . ASP A 1 501 ? 114.349 140.087 142.296 1.00 110.52 501 ASP A CA 1
ATOM 2173 C C . ASP A 1 501 ? 113.857 139.693 143.682 1.00 110.52 501 ASP A C 1
ATOM 2174 O O . ASP A 1 501 ? 112.643 139.710 143.912 1.00 110.52 501 ASP A O 1
ATOM 2179 N N . ASN A 1 502 ? 114.752 139.351 144.607 1.00 115.90 502 ASN A N 1
ATOM 2180 C CA . ASN A 1 502 ? 114.340 138.894 145.928 1.00 115.90 502 ASN A CA 1
ATOM 2181 C C . ASN A 1 502 ? 114.068 140.058 146.869 1.00 115.90 502 ASN A C 1
ATOM 2182 O O . ASN A 1 502 ? 114.652 140.130 147.956 1.00 115.90 502 ASN A O 1
ATOM 2187 N N . ASN A 1 503 ? 113.185 140.965 146.454 1.00 124.80 503 ASN A N 1
ATOM 2188 C CA . ASN A 1 503 ? 112.764 142.107 147.267 1.00 124.80 503 ASN A CA 1
ATOM 2189 C C . ASN A 1 503 ? 113.958 142.887 147.810 1.00 124.80 503 ASN A C 1
ATOM 2190 O O . ASN A 1 503 ? 113.973 143.320 148.964 1.00 124.80 503 ASN A O 1
ATOM 2195 N N . THR A 1 504 ? 114.978 143.054 146.969 1.00 127.36 504 THR A N 1
ATOM 2196 C CA . THR A 1 504 ? 116.020 144.035 147.225 1.00 127.36 504 THR A CA 1
ATOM 2197 C C . THR A 1 504 ? 115.642 145.398 146.664 1.00 127.36 504 THR A C 1
ATOM 2198 O O . THR A 1 504 ? 116.220 146.414 147.068 1.00 127.36 504 THR A O 1
ATOM 2202 N N . THR A 1 505 ? 114.650 145.440 145.780 1.00 135.44 505 THR A N 1
ATOM 2203 C CA . THR A 1 505 ? 114.118 146.683 145.248 1.00 135.44 505 THR A CA 1
AT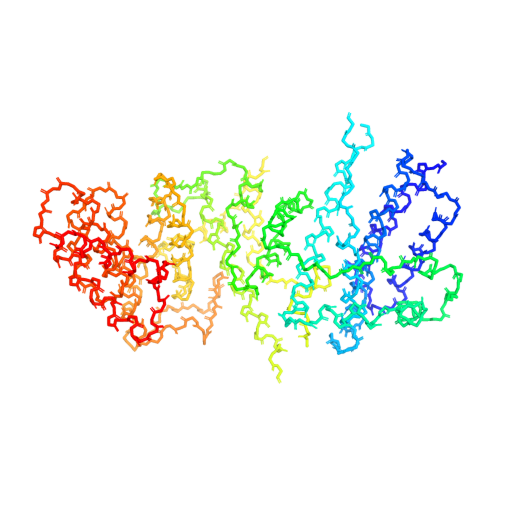OM 2204 C C . THR A 1 505 ? 113.012 147.269 146.111 1.00 135.44 505 THR A C 1
ATOM 2205 O O . THR A 1 505 ? 112.716 148.460 145.977 1.00 135.44 505 THR A O 1
ATOM 2209 N N . ALA A 1 506 ? 112.412 146.468 146.988 1.00 138.86 506 ALA A N 1
ATOM 2210 C CA . ALA A 1 506 ? 111.376 146.919 147.915 1.00 138.86 506 ALA A CA 1
ATOM 2211 C C . ALA A 1 506 ? 110.255 147.681 147.214 1.00 138.86 506 ALA A C 1
ATOM 2212 O O . ALA A 1 506 ? 109.628 148.559 147.805 1.00 138.86 506 ALA A O 1
ATOM 2214 N N . ASN A 1 509 ? 118.492 147.054 152.621 1.00 112.68 509 ASN A N 1
ATOM 2215 C CA . ASN A 1 509 ? 119.647 146.178 152.505 1.00 112.68 509 ASN A CA 1
ATOM 2216 C C . ASN A 1 509 ? 120.818 146.918 151.872 1.00 112.68 509 ASN A C 1
ATOM 2217 O O . ASN A 1 509 ? 120.850 147.120 150.661 1.00 112.68 509 ASN A O 1
ATOM 2222 N N . ARG A 1 510 ? 121.777 147.327 152.697 1.00 113.34 510 ARG A N 1
ATOM 2223 C CA . ARG A 1 510 ? 122.909 148.116 152.221 1.00 113.34 510 ARG A CA 1
ATOM 2224 C C . ARG A 1 510 ? 124.023 147.244 151.638 1.00 113.34 510 ARG A C 1
ATOM 2225 O O . ARG A 1 510 ? 124.472 147.511 150.517 1.00 113.34 510 ARG A O 1
ATOM 2233 N N . PRO A 1 511 ? 124.519 146.222 152.339 1.00 112.17 511 PRO A N 1
ATOM 2234 C CA . PRO A 1 511 ? 125.474 145.309 151.694 1.00 112.17 511 PRO A CA 1
ATOM 2235 C C . PRO A 1 511 ? 124.756 144.426 150.691 1.00 112.17 511 PRO A C 1
ATOM 2236 O O . PRO A 1 511 ? 123.902 143.614 151.052 1.00 112.17 511 PRO A O 1
ATOM 2240 N N . ARG A 1 512 ? 125.106 144.597 149.418 1.00 112.13 512 ARG A N 1
ATOM 2241 C CA . ARG A 1 512 ? 124.385 143.899 148.362 1.00 112.13 512 ARG A CA 1
ATOM 2242 C C . ARG A 1 512 ? 124.587 142.394 148.456 1.00 112.13 512 ARG A C 1
ATOM 2243 O O . ARG A 1 512 ? 123.683 141.618 148.125 1.00 112.13 512 ARG A O 1
ATOM 2251 N N . CYS A 1 513 ? 125.760 141.956 148.915 1.00 108.06 513 CYS A N 1
ATOM 2252 C CA . CYS A 1 513 ? 126.091 140.542 148.865 1.00 108.06 513 CYS A CA 1
ATOM 2253 C C . CYS A 1 513 ? 126.227 139.879 150.232 1.00 108.06 513 CYS A C 1
ATOM 2254 O O . CYS A 1 513 ? 126.281 138.647 150.287 1.00 108.06 513 CYS A O 1
ATOM 2257 N N . LEU A 1 514 ? 126.233 140.649 151.334 1.00 95.74 514 LEU A N 1
ATOM 2258 C CA . LEU A 1 514 ? 126.137 140.055 152.668 1.00 95.74 514 LEU A CA 1
ATOM 2259 C C . LEU A 1 514 ? 127.240 139.053 153.000 1.00 95.74 514 LEU A C 1
ATOM 2260 O O . LEU A 1 514 ? 127.113 137.870 152.670 1.00 95.74 514 LEU A O 1
ATOM 2265 N N . PRO A 1 515 ? 128.336 139.507 153.614 1.00 86.01 515 PRO A N 1
ATOM 2266 C CA . PRO A 1 515 ? 129.571 138.712 153.703 1.00 86.01 515 PRO A CA 1
ATOM 2267 C C . PRO A 1 515 ? 129.378 137.225 153.957 1.00 86.01 515 PRO A C 1
ATOM 2268 O O . PRO A 1 515 ? 128.449 136.794 154.637 1.00 86.01 515 PRO A O 1
ATOM 2272 N N . LEU A 1 516 ? 130.343 136.457 153.455 1.00 86.44 516 LEU A N 1
ATOM 2273 C CA . LEU A 1 516 ? 130.178 135.021 153.233 1.00 86.44 516 LEU A CA 1
ATOM 2274 C C . LEU A 1 516 ? 129.464 134.274 154.355 1.00 86.44 516 LEU A C 1
ATOM 2275 O O . LEU A 1 516 ? 128.457 133.604 154.066 1.00 86.44 516 LEU A O 1
ATOM 2280 N N . PRO A 1 517 ? 129.895 134.328 155.620 1.00 86.74 517 PRO A N 1
ATOM 2281 C CA . PRO A 1 517 ? 129.268 133.444 156.619 1.00 86.74 517 PRO A CA 1
ATOM 2282 C C . PRO A 1 517 ? 127.802 133.746 156.867 1.00 86.74 517 PRO A C 1
ATOM 2283 O O . PRO A 1 517 ? 127.025 132.829 157.159 1.00 86.74 517 PRO A O 1
ATOM 2287 N N . ILE A 1 518 ? 127.395 135.010 156.762 1.00 83.31 518 ILE A N 1
ATOM 2288 C CA . ILE A 1 518 ? 126.041 135.365 157.167 1.00 83.31 518 ILE A CA 1
ATOM 2289 C C . ILE A 1 518 ? 125.019 135.039 156.078 1.00 83.31 518 ILE A C 1
ATOM 2290 O O . ILE A 1 518 ? 123.876 134.683 156.384 1.00 83.31 518 ILE A O 1
ATOM 2295 N N . CYS A 1 519 ? 125.402 135.131 154.806 1.00 87.12 519 CYS A N 1
ATOM 2296 C CA . CYS A 1 519 ? 124.435 134.999 153.723 1.00 87.12 519 CYS A CA 1
ATOM 2297 C C . CYS A 1 519 ? 124.088 133.540 153.458 1.00 87.12 519 CYS A C 1
ATOM 2298 O O . CYS A 1 519 ? 124.806 132.621 153.860 1.00 87.12 519 CYS A O 1
ATOM 2301 N N . LYS A 1 520 ? 122.972 133.339 152.758 1.00 91.33 520 LYS A N 1
ATOM 2302 C CA . LYS A 1 520 ? 122.433 132.016 152.491 1.00 91.33 520 LYS A CA 1
ATOM 2303 C C . LYS A 1 520 ? 122.971 131.509 151.151 1.00 91.33 520 LYS A C 1
ATOM 2304 O O . LYS A 1 520 ? 123.876 132.099 150.558 1.00 91.33 520 LYS A O 1
ATOM 2310 N N . GLN A 1 521 ? 122.422 130.400 150.665 1.00 87.87 521 GLN A N 1
ATOM 2311 C CA . GLN A 1 521 ? 122.884 129.813 149.416 1.00 87.87 521 GLN A CA 1
ATOM 2312 C C . GLN A 1 521 ? 122.593 130.745 148.248 1.00 87.87 521 GLN A C 1
ATOM 2313 O O . GLN A 1 521 ? 121.501 131.307 148.142 1.00 87.87 521 GLN A O 1
ATOM 2319 N N . LEU A 1 522 ? 123.583 130.915 147.375 1.00 89.94 522 LEU A N 1
ATOM 2320 C CA . LEU A 1 522 ? 123.437 131.779 146.211 1.00 89.94 522 LEU A CA 1
ATOM 2321 C C . LEU A 1 522 ? 123.159 131.006 144.930 1.00 89.94 522 LEU A C 1
ATOM 2322 O O . LEU A 1 522 ? 122.502 131.535 144.027 1.00 89.94 522 LEU A O 1
ATOM 2327 N N . PHE A 1 523 ? 123.638 129.775 144.827 1.00 89.77 523 PHE A N 1
ATOM 2328 C CA . PHE A 1 523 ? 123.356 128.933 143.678 1.00 89.77 523 PHE A CA 1
ATOM 2329 C C . PHE A 1 523 ? 122.207 127.979 143.983 1.00 89.77 523 PHE A C 1
ATOM 2330 O O . PHE A 1 523 ? 121.901 127.686 145.140 1.00 89.77 523 PHE A O 1
ATOM 2338 N N . THR A 1 524 ? 121.580 127.478 142.923 1.00 89.19 524 THR A N 1
ATOM 2339 C CA . THR A 1 524 ? 120.486 126.531 143.062 1.00 89.19 524 THR A CA 1
ATOM 2340 C C . THR A 1 524 ? 121.028 125.123 143.282 1.00 89.19 524 THR A C 1
ATOM 2341 O O . THR A 1 524 ? 122.235 124.896 143.346 1.00 89.19 524 THR A O 1
ATOM 2345 N N . ASP A 1 525 ? 120.111 124.165 143.407 1.00 91.08 525 ASP A N 1
ATOM 2346 C CA . ASP A 1 525 ? 120.514 122.822 143.813 1.00 91.08 525 ASP A CA 1
ATOM 2347 C C . ASP A 1 525 ? 121.121 122.036 142.655 1.00 91.08 525 ASP A C 1
ATOM 2348 O O . ASP A 1 525 ? 122.083 121.278 142.848 1.00 91.08 525 ASP A O 1
ATOM 2353 N N . ARG A 1 526 ? 120.570 122.189 141.448 1.00 90.80 526 ARG A N 1
ATOM 2354 C CA . ARG A 1 526 ? 121.088 121.446 140.304 1.00 90.80 526 ARG A CA 1
ATOM 2355 C C . ARG A 1 526 ? 122.511 121.870 139.970 1.00 90.80 526 ARG A C 1
ATOM 2356 O O . ARG A 1 526 ? 123.360 121.031 139.639 1.00 90.80 526 ARG A O 1
ATOM 2364 N N . GLN A 1 527 ? 122.787 123.176 140.035 1.00 84.99 527 GLN A N 1
ATOM 2365 C CA . GLN A 1 527 ? 124.152 123.647 139.847 1.00 84.99 527 GLN A CA 1
ATOM 2366 C C . GLN A 1 527 ? 125.091 123.010 140.857 1.00 84.99 527 GLN A C 1
ATOM 2367 O O . GLN A 1 527 ? 126.208 122.614 140.512 1.00 84.99 527 GLN A O 1
ATOM 2373 N N . ARG A 1 528 ? 124.654 122.906 142.113 1.00 89.80 528 ARG A N 1
ATOM 2374 C CA . ARG A 1 528 ? 125.479 122.271 143.133 1.00 89.80 528 ARG A CA 1
ATOM 2375 C C . ARG A 1 528 ? 125.764 120.822 142.774 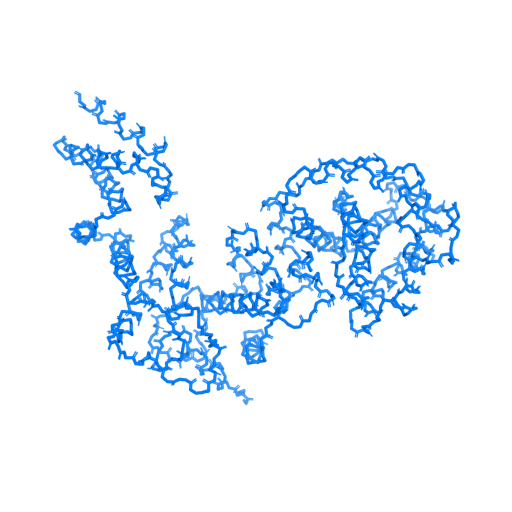1.00 89.80 528 ARG A C 1
ATOM 2376 O O . ARG A 1 528 ? 126.907 120.362 142.865 1.00 89.80 528 ARG A O 1
ATOM 2384 N N . SER A 1 529 ? 124.733 120.086 142.358 1.00 86.63 529 SER A N 1
ATOM 2385 C CA . SER A 1 529 ? 124.939 118.686 142.001 1.00 86.63 529 SER A CA 1
ATOM 2386 C C . SER A 1 529 ? 125.923 118.549 140.846 1.00 86.63 529 SER A C 1
ATOM 2387 O O . SER A 1 529 ? 126.835 117.712 140.891 1.00 86.63 529 SER A O 1
ATOM 2390 N N . TRP A 1 530 ? 125.772 119.380 139.811 1.00 81.34 530 TRP A N 1
ATOM 2391 C CA . TRP A 1 530 ? 126.660 119.272 138.659 1.00 81.34 530 TRP A CA 1
ATOM 2392 C C . TRP A 1 530 ? 128.089 119.637 139.026 1.00 81.34 530 TRP A C 1
ATOM 2393 O O . TRP A 1 530 ? 129.035 118.949 138.631 1.00 81.34 530 TRP A O 1
ATOM 2404 N N . TRP A 1 531 ? 128.271 120.733 139.762 1.00 85.69 531 TRP A N 1
ATOM 2405 C CA . TRP A 1 531 ? 129.619 121.146 140.131 1.00 85.69 531 TRP A CA 1
ATOM 2406 C C . TRP A 1 531 ? 130.281 120.111 141.022 1.00 85.69 531 TRP A C 1
ATOM 2407 O O . TRP A 1 531 ? 131.481 119.855 140.897 1.00 85.69 531 TRP A O 1
ATOM 2418 N N . ASP A 1 532 ? 129.518 119.498 141.927 1.00 87.54 532 ASP A N 1
ATOM 2419 C CA . ASP A 1 532 ? 130.089 118.460 142.773 1.00 87.54 532 ASP A CA 1
ATOM 2420 C C . ASP A 1 532 ? 130.476 117.239 141.951 1.00 87.54 532 ASP A C 1
ATOM 2421 O O . ASP A 1 532 ? 131.522 116.625 142.189 1.00 87.54 532 ASP A O 1
ATOM 2426 N N . ALA A 1 533 ? 129.655 116.878 140.964 1.00 82.40 533 ALA A N 1
ATOM 2427 C CA . ALA A 1 533 ? 130.021 115.761 140.100 1.00 82.40 533 ALA A CA 1
ATOM 2428 C C . ALA A 1 533 ? 131.276 116.071 139.291 1.00 82.40 533 ALA A C 1
ATOM 2429 O O . ALA A 1 533 ? 132.159 115.216 139.148 1.00 82.40 533 ALA A O 1
ATOM 2431 N N . VAL A 1 534 ? 131.381 117.295 138.769 1.00 80.91 534 VAL A N 1
ATOM 2432 C CA . VAL A 1 534 ? 132.568 117.694 138.017 1.00 80.91 534 VAL A CA 1
ATOM 2433 C C . VAL A 1 534 ? 133.803 117.646 138.908 1.00 80.91 534 VAL A C 1
ATOM 2434 O O . VAL A 1 534 ? 134.858 117.142 138.510 1.00 80.91 534 VAL A O 1
ATOM 2438 N N . TYR A 1 535 ? 133.691 118.177 140.125 1.00 85.22 535 TYR A N 1
ATOM 2439 C CA . TYR A 1 535 ? 134.822 118.162 141.043 1.00 85.22 535 TYR A CA 1
ATOM 2440 C C . TYR A 1 535 ? 135.225 116.741 141.396 1.00 85.22 535 TYR A C 1
ATOM 2441 O O . TYR A 1 535 ? 136.417 116.436 141.498 1.00 85.22 535 TYR A O 1
ATOM 2450 N N . SER A 1 536 ? 134.249 115.856 141.590 1.00 80.17 536 SER A N 1
ATOM 2451 C CA . SER A 1 536 ? 134.574 114.468 141.894 1.00 80.17 536 SER A CA 1
ATOM 2452 C C . SER A 1 536 ? 135.260 113.795 140.716 1.00 80.17 536 SER A C 1
ATOM 2453 O O . SER A 1 536 ? 136.122 112.929 140.899 1.00 80.17 536 SER A O 1
ATOM 2456 N N . LEU A 1 537 ? 134.878 114.165 139.495 1.00 82.19 537 LEU A N 1
ATOM 2457 C CA . LEU A 1 537 ? 135.539 113.599 138.324 1.00 82.19 537 LEU A CA 1
ATOM 2458 C C . LEU A 1 537 ? 136.971 114.106 138.192 1.00 82.19 537 LEU A C 1
ATOM 2459 O O . LEU A 1 537 ? 137.895 113.326 137.939 1.00 82.19 537 LEU A O 1
ATOM 2464 N N . ILE A 1 538 ? 137.173 115.414 138.359 1.00 84.07 538 ILE A N 1
ATOM 2465 C CA . ILE A 1 538 ? 138.478 116.012 138.090 1.00 84.07 538 ILE A CA 1
ATOM 2466 C C . ILE A 1 538 ? 139.499 115.583 139.134 1.00 84.07 538 ILE A C 1
ATOM 2467 O O . ILE A 1 538 ?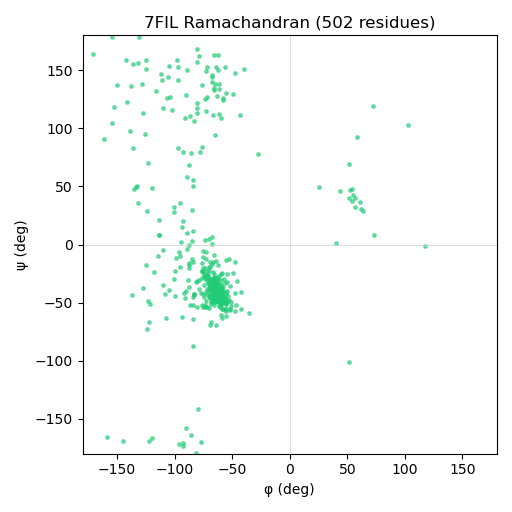 140.567 115.057 138.802 1.00 84.07 538 ILE A O 1
ATOM 2472 N N . THR A 1 539 ? 139.192 115.800 140.412 1.00 80.88 539 THR A N 1
ATOM 2473 C CA . THR A 1 539 ? 140.163 115.631 141.483 1.00 80.88 539 THR A CA 1
ATOM 2474 C C . THR A 1 539 ? 140.086 114.262 142.139 1.00 80.88 539 THR A C 1
ATOM 2475 O O . THR A 1 539 ? 140.269 114.157 143.354 1.00 80.88 539 THR A O 1
ATOM 2479 N N . LYS A 1 540 ? 139.794 113.220 141.375 1.00 84.87 540 LYS A N 1
ATOM 2480 C CA . LYS A 1 540 ? 139.825 111.869 141.913 1.00 84.87 540 LYS A CA 1
ATOM 2481 C C . LYS A 1 540 ? 141.269 111.385 141.953 1.00 84.87 540 LYS A C 1
ATOM 2482 O O . LYS A 1 540 ? 141.672 110.676 142.872 1.00 84.87 540 LYS A O 1
ATOM 2488 N N . ALA A 1 548 ? 131.765 102.654 138.529 1.00 78.06 548 ALA A N 1
ATOM 2489 C CA . ALA A 1 548 ? 130.453 102.878 139.117 1.00 78.06 548 ALA A CA 1
ATOM 2490 C C . ALA A 1 548 ? 130.273 104.343 139.469 1.00 78.06 548 ALA A C 1
ATOM 2491 O O . ALA A 1 548 ? 129.899 104.676 140.589 1.00 78.06 548 ALA A O 1
ATOM 2493 N N . LYS A 1 549 ? 130.566 105.219 138.515 1.00 80.13 549 LYS A N 1
ATOM 2494 C CA . LYS A 1 549 ? 130.315 106.646 138.673 1.00 80.13 549 LYS A CA 1
ATOM 2495 C C . LYS A 1 549 ? 129.173 107.024 137.735 1.00 80.13 549 LYS A C 1
ATOM 2496 O O . LYS A 1 549 ? 129.293 106.885 136.515 1.00 80.13 549 LYS A O 1
ATOM 2502 N N . LEU A 1 550 ? 128.066 107.493 138.303 1.00 84.93 550 LEU A N 1
ATOM 2503 C CA . LEU A 1 550 ? 126.932 107.966 137.515 1.00 84.93 550 LEU A CA 1
ATOM 2504 C C . LEU A 1 550 ? 127.228 109.382 137.045 1.00 84.93 550 LEU A C 1
ATOM 2505 O O . LEU A 1 550 ? 127.313 110.309 137.858 1.00 84.93 550 LEU A O 1
ATOM 2510 N N . ARG A 1 551 ? 127.389 109.557 135.737 1.00 82.43 551 ARG A N 1
ATOM 2511 C CA . ARG A 1 551 ? 127.775 110.842 135.174 1.00 82.43 551 ARG A CA 1
ATOM 2512 C C . ARG A 1 551 ? 126.674 111.458 134.323 1.00 82.43 551 ARG A C 1
ATOM 2513 O O . ARG A 1 551 ? 126.943 112.327 133.493 1.00 82.43 551 ARG A O 1
ATOM 2521 N N . SER A 1 552 ? 125.426 111.029 134.532 1.00 85.84 552 SER A N 1
ATOM 2522 C CA . SER A 1 552 ? 124.328 111.525 133.708 1.00 85.84 552 SER A CA 1
ATOM 2523 C C . SER A 1 552 ? 124.156 113.028 133.866 1.00 85.84 552 SER A C 1
ATOM 2524 O O . SER A 1 552 ? 123.781 113.720 132.913 1.00 85.84 552 SER A O 1
ATOM 2527 N N . VAL A 1 553 ? 124.421 113.552 135.064 1.00 84.29 553 VAL A N 1
ATOM 2528 C CA . VAL A 1 553 ? 124.375 114.997 135.259 1.00 84.29 553 VAL A CA 1
ATOM 2529 C C . VAL A 1 553 ? 125.462 115.677 134.442 1.00 84.29 553 VAL A C 1
ATOM 2530 O O . VAL A 1 553 ? 125.204 116.665 133.741 1.00 84.29 553 VAL A O 1
ATOM 2534 N N . ILE A 1 554 ? 126.688 115.145 134.497 1.00 85.35 554 ILE A N 1
ATOM 2535 C CA . ILE A 1 554 ? 127.775 115.697 133.693 1.00 85.35 554 ILE A CA 1
ATOM 2536 C C . ILE A 1 554 ? 127.385 115.729 132.225 1.00 85.35 554 ILE A C 1
ATOM 2537 O O . ILE A 1 554 ? 127.485 116.765 131.564 1.00 85.35 554 ILE A O 1
ATOM 2542 N N . GLN A 1 555 ? 126.922 114.596 131.697 1.00 83.60 555 GLN A N 1
ATOM 2543 C CA . GLN A 1 555 ? 126.631 114.511 130.272 1.00 83.60 555 GLN A CA 1
ATOM 2544 C C . GLN A 1 555 ? 125.481 115.426 129.885 1.00 83.60 555 GLN A C 1
ATOM 2545 O O . GLN A 1 555 ? 125.563 116.153 128.886 1.00 83.60 555 GLN A O 1
ATOM 2551 N N . HIS A 1 556 ? 124.397 115.401 130.658 1.00 85.11 556 HIS A N 1
ATOM 2552 C CA . HIS A 1 556 ? 123.227 116.201 130.320 1.00 85.11 556 HIS A CA 1
ATOM 2553 C C . HIS A 1 556 ? 123.556 117.688 130.346 1.00 85.11 556 HIS A C 1
ATOM 2554 O O . HIS A 1 556 ? 123.252 118.429 129.398 1.00 85.11 556 HIS A O 1
ATOM 2561 N N . ASP A 1 557 ? 124.204 118.147 131.409 1.00 85.06 557 ASP A N 1
ATOM 2562 C CA . ASP A 1 557 ? 124.529 119.557 131.461 1.00 85.06 557 ASP A CA 1
ATOM 2563 C C . ASP A 1 557 ? 125.663 119.931 130.519 1.00 85.06 557 ASP A C 1
ATOM 2564 O O . ASP A 1 557 ? 125.760 121.094 130.138 1.00 85.06 557 ASP A O 1
ATOM 2569 N N . LEU A 1 558 ? 126.491 118.977 130.091 1.00 81.31 558 LEU A N 1
ATOM 2570 C CA . LEU A 1 558 ? 127.466 119.273 129.048 1.00 81.31 558 LEU A CA 1
ATOM 2571 C C . LEU A 1 558 ? 126.782 119.513 127.714 1.00 81.31 558 LEU A C 1
ATOM 2572 O O . LEU A 1 558 ? 127.143 120.448 126.989 1.00 81.31 558 LEU A O 1
ATOM 2577 N N . THR A 1 559 ? 125.803 118.673 127.376 1.00 82.21 559 THR A N 1
ATOM 2578 C CA . THR A 1 559 ? 124.957 118.949 126.220 1.00 82.21 559 THR A CA 1
ATOM 2579 C C . THR A 1 559 ? 124.359 120.340 126.323 1.00 82.21 559 THR A C 1
ATOM 2580 O O . THR A 1 559 ? 124.331 121.095 125.346 1.00 82.21 559 THR A O 1
ATOM 2584 N N . THR A 1 560 ? 123.878 120.697 127.510 1.00 83.39 560 THR A N 1
ATOM 2585 C CA . THR A 1 560 ? 123.360 122.047 127.706 1.00 83.39 560 THR A CA 1
ATOM 2586 C C . THR A 1 560 ? 124.449 123.097 127.489 1.00 83.39 560 THR A C 1
ATOM 2587 O O . THR A 1 560 ? 124.186 124.181 126.957 1.00 83.39 560 THR A O 1
ATOM 2591 N N . LEU A 1 561 ? 125.678 122.796 127.914 1.00 76.95 561 LEU A N 1
ATOM 2592 C CA . LEU A 1 561 ? 126.735 123.803 127.949 1.00 76.95 561 LEU A CA 1
ATOM 2593 C C . LEU A 1 561 ? 127.294 124.114 126.567 1.00 76.95 561 LEU A C 1
ATOM 2594 O O . LEU A 1 561 ? 127.550 125.279 126.244 1.00 76.95 561 LEU A O 1
ATOM 2599 N N . ARG A 1 562 ? 127.518 123.092 125.746 1.00 77.50 562 ARG A N 1
ATOM 2600 C CA . ARG A 1 562 ? 128.111 123.305 124.432 1.00 77.50 562 ARG A CA 1
ATOM 2601 C C . ARG A 1 562 ? 127.092 123.702 123.367 1.00 77.50 562 ARG A C 1
ATOM 2602 O O . ARG A 1 562 ? 127.430 123.691 122.181 1.00 77.50 562 ARG A O 1
ATOM 2610 N N . ALA A 1 563 ? 125.863 124.046 123.760 1.00 82.72 563 ALA A N 1
ATOM 2611 C CA . ALA A 1 563 ? 124.785 124.381 122.823 1.00 82.72 563 ALA A CA 1
ATOM 2612 C C . ALA A 1 563 ? 124.563 123.264 121.805 1.00 82.72 563 ALA A C 1
ATOM 2613 O O . ALA A 1 563 ? 124.353 123.506 120.617 1.00 82.72 563 ALA A O 1
ATOM 2615 N N . GLN A 1 564 ? 124.591 122.029 122.287 1.00 90.59 564 GLN A N 1
ATOM 2616 C CA . GLN A 1 564 ? 124.460 120.822 121.484 1.00 90.59 564 GLN A CA 1
ATOM 2617 C C . GLN A 1 564 ? 122.998 120.418 121.369 1.00 90.59 564 GLN A C 1
ATOM 2618 O O . GLN A 1 564 ? 122.093 121.234 121.550 1.00 90.59 564 GLN A O 1
ATOM 2624 N N . GLU A 1 565 ? 122.794 119.132 121.070 1.00 97.90 565 GLU A N 1
ATOM 2625 C CA . GLU A 1 565 ? 121.625 118.553 120.376 1.00 97.90 565 GLU A CA 1
ATOM 2626 C C . GLU A 1 565 ? 120.349 119.299 120.770 1.00 97.90 565 GLU A C 1
ATOM 2627 O O . GLU A 1 565 ? 119.677 119.846 119.886 1.00 97.90 565 GLU A O 1
ATOM 2633 N N . LYS A 1 566 ? 119.976 119.350 122.043 1.00 98.25 566 LYS A N 1
ATOM 2634 C CA . LYS A 1 566 ? 118.819 120.126 122.473 1.00 98.25 566 LYS A CA 1
ATOM 2635 C C . LYS A 1 566 ? 119.120 120.785 123.810 1.00 98.25 566 LYS A C 1
ATOM 2636 O O . LYS A 1 566 ? 119.446 120.101 124.784 1.00 98.25 566 LYS A O 1
ATOM 2642 N N . HIS A 1 567 ? 119.002 122.115 123.842 1.00 90.34 567 HIS A N 1
ATOM 2643 C CA . HIS A 1 567 ? 119.291 122.912 125.063 1.00 90.34 567 HIS A CA 1
ATOM 2644 C C . HIS A 1 567 ? 118.073 123.766 125.419 1.00 90.34 567 HIS A C 1
ATOM 2645 O O . HIS A 1 567 ? 117.373 124.204 124.490 1.00 90.34 567 HIS A O 1
ATOM 2652 N N . GLY A 1 568 ? 117.889 124.062 126.708 1.00 93.53 568 GLY A N 1
ATOM 2653 C CA . GLY A 1 568 ? 116.751 124.891 127.146 1.00 93.53 568 GLY A CA 1
ATOM 2654 C C . GLY A 1 568 ? 117.147 126.340 127.373 1.00 93.53 568 GLY A C 1
ATOM 2655 O O . GLY A 1 568 ? 116.247 127.179 127.481 1.00 93.53 568 GLY A O 1
ATOM 2656 N N . LEU A 1 569 ? 118.447 126.639 127.389 1.00 89.97 569 LEU A N 1
ATOM 2657 C CA . LEU A 1 569 ? 118.918 128.025 127.648 1.00 89.97 569 LEU A CA 1
ATOM 2658 C C . LEU A 1 569 ? 118.385 128.953 126.551 1.00 89.97 569 LEU A C 1
ATOM 2659 O O . LEU A 1 569 ? 118.395 128.545 125.391 1.00 89.97 569 LEU A O 1
ATOM 2664 N N . GLN A 1 570 ? 117.927 130.154 126.908 1.00 98.42 570 GLN A N 1
ATOM 2665 C CA . GLN A 1 570 ? 117.484 131.123 125.868 1.00 98.42 570 GLN A CA 1
ATOM 2666 C C . GLN A 1 570 ? 118.659 132.031 125.488 1.00 98.42 570 GLN A C 1
ATOM 2667 O O . GLN A 1 570 ? 119.768 131.806 125.996 1.00 98.42 570 GLN A O 1
ATOM 2673 N N . PRO A 1 571 ? 118.453 133.072 124.658 1.00 89.53 571 PRO A N 1
ATOM 2674 C CA . PRO A 1 571 ? 119.551 133.926 124.192 1.00 89.53 571 PRO A CA 1
ATOM 2675 C C . PRO A 1 571 ? 120.392 134.682 125.233 1.00 89.53 571 PRO A C 1
ATOM 2676 O O . PRO A 1 571 ? 121.592 134.712 125.061 1.00 89.53 571 PRO A O 1
ATOM 2680 N N . ALA A 1 572 ? 119.763 135.254 126.261 1.00 85.53 572 ALA A N 1
ATOM 2681 C CA . ALA A 1 572 ? 120.459 136.066 127.292 1.00 85.53 572 ALA A CA 1
ATOM 2682 C C . ALA A 1 572 ? 121.743 135.397 127.801 1.00 85.53 572 ALA A C 1
ATOM 2683 O O . ALA A 1 572 ? 122.692 136.127 128.107 1.00 85.53 572 ALA A O 1
ATOM 2685 N N . VAL A 1 573 ? 121.780 134.065 127.837 1.00 80.31 573 VAL A N 1
ATOM 2686 C CA . VAL A 1 573 ? 122.919 133.322 128.363 1.00 80.31 573 VAL A CA 1
ATOM 2687 C C . VAL A 1 573 ? 123.992 133.148 127.295 1.00 80.31 573 VAL A C 1
ATOM 2688 O O . VAL A 1 573 ? 125.187 133.349 127.555 1.00 80.31 573 VAL A O 1
ATOM 2692 N N . LEU A 1 574 ? 123.586 132.777 126.077 1.00 76.79 574 LEU A N 1
ATOM 2693 C CA . LEU A 1 574 ? 124.547 132.629 124.989 1.00 76.79 574 LEU A CA 1
ATOM 2694 C C . LEU A 1 574 ? 125.241 133.948 124.677 1.00 76.79 574 LEU A C 1
ATOM 2695 O O . LEU A 1 574 ? 126.457 133.981 124.454 1.00 76.79 574 LEU A O 1
ATOM 2700 N N . VAL A 1 575 ? 124.485 135.043 124.645 1.00 75.58 575 VAL A N 1
ATOM 2701 C CA . VAL A 1 575 ? 125.073 136.333 124.302 1.00 75.58 575 VAL A CA 1
ATOM 2702 C C . VAL A 1 575 ? 126.073 136.764 125.363 1.00 75.58 575 VAL A C 1
ATOM 2703 O O . VAL A 1 575 ? 127.151 137.289 125.047 1.00 75.58 575 VAL A O 1
ATOM 2707 N N . ASN A 1 576 ? 125.739 136.550 126.639 1.00 74.47 576 ASN A N 1
ATOM 2708 C CA . ASN A 1 576 ? 126.692 136.845 127.704 1.00 74.47 576 ASN A CA 1
ATOM 2709 C C . ASN A 1 576 ? 127.959 136.017 127.543 1.00 74.47 576 ASN A C 1
ATOM 2710 O O . ASN A 1 576 ? 129.076 136.543 127.641 1.00 74.47 576 ASN A O 1
ATOM 2715 N N . TRP A 1 577 ? 127.803 134.715 127.299 1.00 76.07 577 TRP A N 1
ATOM 2716 C CA . TRP A 1 577 ? 128.959 133.853 127.068 1.00 76.07 577 TRP A CA 1
ATOM 2717 C C . TRP A 1 577 ? 129.843 134.394 125.954 1.00 76.07 577 TRP A C 1
ATOM 2718 O O . TRP A 1 577 ? 131.071 134.482 126.097 1.00 76.07 577 TRP A O 1
ATOM 2729 N N . ALA A 1 578 ? 129.228 134.749 124.825 1.00 73.40 578 ALA A N 1
ATOM 2730 C CA . ALA A 1 578 ? 129.999 135.169 123.662 1.00 73.40 578 ALA A CA 1
ATOM 2731 C C . ALA A 1 578 ? 130.746 136.466 123.931 1.00 73.40 578 ALA A C 1
ATOM 2732 O O . ALA A 1 578 ? 131.936 136.574 123.617 1.00 73.40 578 ALA A O 1
ATOM 2734 N N . ARG A 1 579 ? 130.075 137.457 124.521 1.00 74.00 579 ARG A N 1
ATOM 2735 C CA . ARG A 1 579 ? 130.756 138.714 124.814 1.00 74.00 579 ARG A CA 1
ATOM 2736 C C . ARG A 1 579 ? 131.905 138.517 125.795 1.00 74.00 579 ARG A C 1
ATOM 2737 O O . ARG A 1 579 ? 132.984 139.107 125.622 1.00 74.00 579 ARG A O 1
ATOM 2745 N N . GLY A 1 580 ? 131.707 137.679 126.815 1.00 74.87 580 GLY A N 1
ATOM 2746 C CA . GLY A 1 580 ? 132.771 137.459 127.780 1.00 74.87 580 GLY A CA 1
ATOM 2747 C C . GLY A 1 580 ? 133.988 136.806 127.157 1.00 74.87 580 GLY A C 1
ATOM 2748 O O . GLY A 1 580 ? 135.123 137.262 127.351 1.00 74.87 580 GLY A O 1
ATOM 2749 N N . LEU A 1 581 ? 133.772 135.721 126.407 1.00 73.99 581 LEU A N 1
ATOM 2750 C CA . LEU A 1 581 ? 134.896 135.058 125.757 1.00 73.99 581 LEU A CA 1
ATOM 2751 C C . LEU A 1 581 ? 135.584 135.992 124.778 1.00 73.99 581 LEU A C 1
ATOM 2752 O O . LEU A 1 581 ? 136.815 135.994 124.676 1.00 73.99 581 LEU A O 1
ATOM 2757 N N . HIS A 1 582 ? 134.809 136.806 124.063 1.00 81.38 582 HIS A N 1
ATOM 2758 C CA . HIS A 1 582 ? 135.358 137.775 123.126 1.00 81.38 582 HIS A CA 1
ATOM 2759 C C . HIS A 1 582 ? 136.347 138.697 123.815 1.00 81.38 582 HIS A C 1
ATOM 2760 O O . HIS A 1 582 ? 137.495 138.814 123.379 1.00 81.38 582 HIS A O 1
ATOM 2767 N N . LYS A 1 583 ? 135.906 139.367 124.881 1.00 82.82 583 LYS A N 1
ATOM 2768 C CA . LYS A 1 583 ? 136.792 140.308 125.563 1.00 82.82 583 LYS A CA 1
ATOM 2769 C C . LYS A 1 583 ? 138.013 139.610 126.147 1.00 82.82 583 LYS A C 1
ATOM 2770 O O . LYS A 1 583 ? 139.149 140.079 125.979 1.00 82.82 583 LYS A O 1
ATOM 2776 N N . THR A 1 584 ? 137.803 138.478 126.823 1.00 87.37 584 THR A N 1
ATOM 2777 C CA . THR A 1 584 ? 138.913 137.802 127.484 1.00 87.37 584 THR A CA 1
ATOM 2778 C C . THR A 1 584 ? 139.961 137.360 126.470 1.00 87.37 584 THR A C 1
ATOM 2779 O O . THR A 1 584 ? 141.166 137.442 126.726 1.00 87.37 584 THR A O 1
ATOM 2783 N N . GLY A 1 585 ? 139.521 136.879 125.309 1.00 92.73 585 GLY A N 1
ATOM 2784 C CA . GLY A 1 585 ? 140.471 136.493 124.282 1.00 92.73 585 GLY A CA 1
ATOM 2785 C C . GLY A 1 585 ? 141.159 137.673 123.628 1.00 92.73 585 GLY A C 1
ATOM 2786 O O . GLY A 1 585 ? 142.368 137.645 123.395 1.00 92.73 585 GLY A O 1
ATOM 2787 N N . TYR A 1 586 ? 140.401 138.726 123.318 1.00 103.53 586 TYR A N 1
ATOM 2788 C CA . TYR A 1 586 ? 140.956 139.831 122.544 1.00 103.53 586 TYR A CA 1
ATOM 2789 C C . TYR A 1 586 ? 141.989 140.605 123.348 1.00 103.53 586 TYR A C 1
ATOM 2790 O O . TYR A 1 5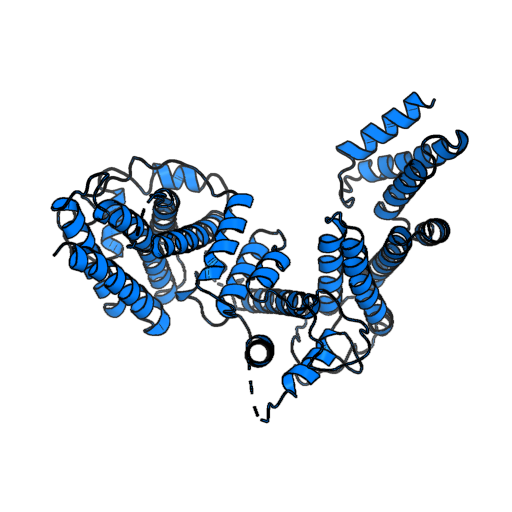86 ? 142.985 141.087 122.798 1.00 103.53 586 TYR A O 1
ATOM 2799 N N . SER A 1 587 ? 141.751 140.767 124.650 1.00 99.21 587 SER A N 1
ATOM 2800 C CA . SER A 1 587 ? 142.735 141.437 125.495 1.00 99.21 587 SER A CA 1
ATOM 2801 C C . SER A 1 587 ? 144.098 140.749 125.420 1.00 99.21 587 SER A C 1
ATOM 2802 O O . SER A 1 587 ? 145.132 141.408 125.277 1.00 99.21 587 SER A O 1
ATOM 2805 N N . LEU A 1 588 ? 144.118 139.419 125.524 1.00 102.24 588 LEU A N 1
ATOM 2806 C CA . LEU A 1 588 ? 145.373 138.675 125.561 1.00 102.24 588 LEU A CA 1
ATOM 2807 C C . LEU A 1 588 ? 146.163 138.851 124.270 1.00 102.24 588 LEU A C 1
ATOM 2808 O O . LEU A 1 588 ? 145.631 139.266 123.238 1.00 102.24 588 LEU A O 1
ATOM 2813 N N . ASN A 1 589 ? 147.452 138.514 124.337 1.00 106.65 589 ASN A N 1
ATOM 2814 C CA . ASN A 1 589 ? 148.356 138.662 123.204 1.00 106.65 589 ASN A CA 1
ATOM 2815 C C . ASN A 1 589 ? 148.704 137.347 122.522 1.00 106.65 589 ASN A C 1
ATOM 2816 O O . ASN A 1 589 ? 148.797 137.311 121.291 1.00 106.65 589 ASN A O 1
ATOM 2821 N N . SER A 1 590 ? 148.900 136.274 123.288 1.00 106.84 590 SER A N 1
ATOM 2822 C CA . SER A 1 590 ? 149.391 135.016 122.735 1.00 106.84 590 SER A CA 1
ATOM 2823 C C . SER A 1 590 ? 148.467 134.507 121.641 1.00 106.84 590 SER A C 1
ATOM 2824 O O . SER A 1 590 ? 147.260 134.359 121.850 1.00 106.84 590 SER A O 1
ATOM 2827 N N . PHE A 1 591 ? 149.050 134.237 120.473 1.00 104.36 591 PHE A N 1
ATOM 2828 C CA . PHE A 1 591 ? 148.264 133.899 119.292 1.00 104.36 591 PHE A CA 1
ATOM 2829 C C . PHE A 1 591 ? 147.423 132.646 119.520 1.00 104.36 591 PHE A C 1
ATOM 2830 O O . PHE A 1 591 ? 146.218 132.631 119.226 1.00 104.36 591 PHE A O 1
ATOM 2838 N N . TYR A 1 592 ? 148.035 131.595 120.066 1.00 103.86 592 TYR A N 1
ATOM 2839 C CA . TYR A 1 592 ? 147.331 130.346 120.325 1.00 103.86 592 TYR A CA 1
ATOM 2840 C C . TYR A 1 592 ? 146.269 130.473 121.404 1.00 103.86 592 TYR A C 1
ATOM 2841 O O . TYR A 1 592 ? 145.607 129.479 121.713 1.00 103.86 592 TYR A O 1
ATOM 2850 N N . ASP A 1 593 ? 146.112 131.683 121.950 1.00 100.03 593 ASP A N 1
ATOM 2851 C CA . ASP A 1 593 ? 145.099 131.963 123.003 1.00 100.03 593 ASP A CA 1
ATOM 2852 C C . ASP A 1 593 ? 143.984 132.809 122.389 1.00 100.03 593 ASP A C 1
ATOM 2853 O O . ASP A 1 593 ? 142.800 132.498 122.630 1.00 100.03 593 ASP A O 1
ATOM 2858 N N . GLN A 1 594 ? 144.352 133.808 121.583 1.00 96.67 594 GLN A N 1
ATOM 2859 C CA . GLN A 1 594 ? 143.333 134.673 120.936 1.00 96.67 594 GLN A CA 1
ATOM 2860 C C . GLN A 1 594 ? 142.469 133.804 120.020 1.00 96.67 594 GLN A C 1
ATOM 2861 O O . GLN A 1 594 ? 141.237 133.940 120.073 1.00 96.67 594 GLN A O 1
ATOM 2867 N N . LYS A 1 595 ? 143.098 132.918 119.250 1.00 94.20 595 LYS A N 1
ATOM 2868 C CA . LYS A 1 595 ? 142.336 132.012 118.356 1.00 94.20 595 LYS A CA 1
ATOM 2869 C C . LYS A 1 595 ? 141.347 131.204 119.202 1.00 94.20 595 LYS A C 1
ATOM 2870 O O . LYS A 1 595 ? 140.151 131.190 118.855 1.00 94.20 595 LYS A O 1
ATOM 2876 N N . GLU A 1 596 ? 141.821 130.600 120.297 1.00 92.63 596 GLU A N 1
ATOM 2877 C CA . GLU A 1 596 ? 140.946 129.743 121.138 1.00 92.63 596 GLU A CA 1
ATOM 2878 C C . GLU A 1 596 ? 139.755 130.560 121.641 1.00 92.63 596 GLU A C 1
ATOM 2879 O O . GLU A 1 596 ? 138.624 130.063 121.557 1.00 92.63 596 GLU A O 1
ATOM 2885 N N . TYR A 1 597 ? 139.995 131.785 122.109 1.00 81.52 597 TYR A N 1
ATOM 2886 C CA . TYR A 1 597 ? 138.850 132.594 122.599 1.00 81.52 597 TYR A CA 1
ATOM 2887 C C . TYR A 1 597 ? 137.906 132.940 121.442 1.00 81.52 597 TYR A C 1
ATOM 2888 O O . TYR A 1 597 ? 136.693 133.023 121.678 1.00 81.52 597 TYR A O 1
ATOM 2897 N N . MET A 1 598 ? 138.457 133.191 120.251 1.00 78.01 598 MET A N 1
ATOM 2898 C CA . MET A 1 598 ? 137.640 133.558 119.063 1.00 78.01 598 MET A CA 1
ATOM 2899 C C . MET A 1 598 ? 136.945 132.326 118.472 1.00 78.01 598 MET A C 1
ATOM 2900 O O . MET A 1 598 ? 135.892 132.504 117.840 1.00 78.01 598 MET A O 1
ATOM 2905 N N . GLY A 1 599 ? 137.526 131.134 118.619 1.00 75.24 599 GLY A N 1
ATOM 2906 C CA . GLY A 1 599 ? 136.837 129.955 118.125 1.00 75.24 599 GLY A CA 1
ATOM 2907 C C . GLY A 1 599 ? 135.589 129.651 118.930 1.00 75.24 599 GLY A C 1
ATOM 2908 O O . GLY A 1 599 ? 134.507 129.458 118.370 1.00 75.24 599 GLY A O 1
ATOM 2909 N N . ARG A 1 600 ? 135.717 129.633 120.258 1.00 71.16 600 ARG A N 1
ATOM 2910 C CA . ARG A 1 600 ? 134.543 129.403 121.100 1.00 71.16 600 ARG A CA 1
ATOM 2911 C C . ARG A 1 600 ? 133.517 130.519 120.942 1.00 71.16 600 ARG A C 1
ATOM 2912 O O . ARG A 1 600 ? 132.306 130.263 120.930 1.00 71.16 600 ARG A O 1
ATOM 2920 N N . CYS A 1 601 ? 133.980 131.766 120.825 1.00 71.95 601 CYS A N 1
ATOM 2921 C CA . CYS A 1 601 ? 133.064 132.890 120.664 1.00 71.95 601 CYS A CA 1
ATOM 2922 C C . CYS A 1 601 ? 132.249 132.763 119.383 1.00 71.95 601 CYS A C 1
ATOM 2923 O O . CYS A 1 601 ? 131.020 132.924 119.393 1.00 71.95 601 CYS A O 1
ATOM 2926 N N . VAL A 1 602 ? 132.917 132.486 118.262 1.00 69.74 602 VAL A N 1
ATOM 2927 C CA . VAL A 1 602 ? 132.197 132.315 117.005 1.00 69.74 602 VAL A CA 1
ATOM 2928 C C . VAL A 1 602 ? 131.287 131.098 117.072 1.00 69.74 602 VAL A C 1
ATOM 2929 O O . VAL A 1 602 ? 130.190 131.100 116.504 1.00 69.74 602 VAL A O 1
ATOM 2933 N N . HIS A 1 603 ? 131.710 130.046 117.774 1.00 70.44 603 HIS A N 1
ATOM 2934 C CA . HIS A 1 603 ? 130.851 128.876 117.917 1.00 70.44 603 HIS A CA 1
ATOM 2935 C C . HIS A 1 603 ? 129.543 129.230 118.609 1.00 70.44 603 HIS A C 1
ATOM 2936 O O . HIS A 1 603 ? 128.460 128.833 118.165 1.00 70.44 603 HIS A O 1
ATOM 2943 N N . TYR A 1 604 ? 129.625 129.978 119.710 1.00 69.04 604 TYR A N 1
ATOM 2944 C CA . TYR A 1 604 ? 128.404 130.355 120.416 1.00 69.04 604 TYR A CA 1
ATOM 2945 C C . TYR A 1 604 ? 127.539 131.277 119.572 1.00 69.04 604 TYR A C 1
ATOM 2946 O O . TYR A 1 604 ? 126.314 131.119 119.541 1.00 69.04 604 TYR A O 1
ATOM 2955 N N . TRP A 1 605 ? 128.142 132.238 118.869 1.00 74.34 605 TRP A N 1
ATOM 2956 C CA . TRP A 1 605 ? 127.310 133.099 118.033 1.00 74.34 605 TRP A CA 1
ATOM 2957 C C . TRP A 1 605 ? 126.661 132.332 116.887 1.00 74.34 605 TRP A C 1
ATOM 2958 O O . TRP A 1 605 ? 125.500 132.589 116.548 1.00 74.34 605 TRP A O 1
ATOM 2969 N N . LYS A 1 606 ? 127.360 131.366 116.305 1.00 76.64 606 LYS A N 1
ATOM 2970 C CA . LYS A 1 606 ? 126.769 130.597 115.224 1.00 76.64 606 LYS A CA 1
ATOM 2971 C C . LYS A 1 606 ? 125.705 129.630 115.718 1.00 76.64 606 LYS A C 1
ATOM 2972 O O . LYS A 1 606 ? 124.776 129.321 114.966 1.00 76.64 606 LYS A O 1
ATOM 2978 N N . LYS A 1 607 ? 125.809 129.149 116.958 1.00 74.36 607 LYS A N 1
ATOM 2979 C CA . LYS A 1 607 ? 124.710 128.368 117.516 1.00 74.36 607 LYS A CA 1
ATOM 2980 C C . LYS A 1 607 ? 123.532 129.246 117.903 1.00 74.36 607 LYS A C 1
ATOM 2981 O O . LYS A 1 607 ? 122.390 128.776 117.906 1.00 74.36 607 LYS A O 1
ATOM 2987 N N . LEU A 1 608 ? 123.783 130.510 118.244 1.00 76.86 608 LEU A N 1
ATOM 2988 C CA . LEU A 1 608 ? 122.676 131.431 118.466 1.00 76.86 608 LEU A CA 1
ATOM 2989 C C . LEU A 1 608 ? 121.998 131.797 117.159 1.00 76.86 608 LEU A C 1
ATOM 2990 O O . LEU A 1 608 ? 120.810 132.132 117.154 1.00 76.86 608 LEU A O 1
ATOM 2995 N N . LEU A 1 609 ? 122.734 131.748 116.053 1.00 82.53 609 LEU A N 1
ATOM 2996 C CA . LEU A 1 609 ? 122.220 132.129 114.741 1.00 82.53 609 LEU A CA 1
ATOM 2997 C C . LEU A 1 609 ? 120.854 131.518 114.421 1.00 82.53 609 LEU A C 1
ATOM 2998 O O . LEU A 1 609 ? 119.910 132.270 114.150 1.00 82.53 609 LEU A O 1
ATOM 3003 N N . PRO A 1 610 ? 120.682 130.189 114.436 1.00 82.61 610 PRO A N 1
ATOM 3004 C CA . PRO A 1 610 ? 119.373 129.642 114.043 1.00 82.61 610 PRO A CA 1
ATOM 3005 C C . PRO A 1 610 ? 118.267 129.922 115.046 1.00 82.61 610 PRO A C 1
ATOM 3006 O O . PRO A 1 610 ? 117.136 130.214 114.644 1.00 82.61 610 PRO A O 1
ATOM 3010 N N . LEU A 1 611 ? 118.559 129.842 116.344 1.00 86.79 611 LEU A N 1
ATOM 3011 C CA . LEU A 1 611 ? 117.520 130.021 117.355 1.00 86.79 611 LEU A CA 1
ATOM 3012 C C . LEU A 1 611 ? 116.964 131.439 117.336 1.00 86.79 611 LEU A C 1
ATOM 3013 O O . LEU A 1 611 ? 115.747 131.641 117.394 1.00 86.79 611 LEU A O 1
ATOM 3018 N N . LEU A 1 612 ? 117.839 132.437 117.263 1.00 89.94 612 LEU A N 1
ATOM 3019 C CA . LEU A 1 612 ? 117.400 133.826 117.227 1.00 89.94 612 LEU A CA 1
ATOM 3020 C C . LEU A 1 612 ? 116.595 134.093 115.961 1.00 89.94 612 LEU A C 1
ATOM 3021 O O . LEU A 1 612 ? 115.900 135.108 115.863 1.00 89.94 612 LEU A O 1
ATOM 3026 N N . ASP A 1 613 ? 116.662 133.180 114.992 1.00 94.96 613 ASP A N 1
ATOM 3027 C CA . ASP A 1 613 ? 115.816 133.307 113.812 1.00 94.96 613 ASP A CA 1
ATOM 3028 C C . ASP A 1 613 ? 114.377 132.923 114.118 1.00 94.96 613 ASP A C 1
ATOM 3029 O O . ASP A 1 613 ? 113.451 133.379 113.439 1.00 94.96 613 ASP A O 1
ATOM 3034 N N . LEU A 1 614 ? 114.168 132.106 115.146 1.00 97.43 614 LEU A N 1
ATOM 3035 C CA . LEU A 1 614 ? 112.828 131.676 115.524 1.00 97.43 614 LEU A CA 1
ATOM 3036 C C . LEU A 1 614 ? 112.037 132.840 116.110 1.00 97.43 614 LEU A C 1
ATOM 3037 O O . LEU A 1 614 ? 110.903 132.663 116.561 1.00 97.43 614 LEU A O 1
ATOM 3042 N N . VAL A 1 615 ? 112.613 134.038 116.102 1.00 98.76 615 VAL A N 1
ATOM 3043 C CA . VAL A 1 615 ? 111.881 135.205 116.571 1.00 98.76 615 VAL A CA 1
ATOM 3044 C C . VAL A 1 615 ? 111.068 135.757 115.409 1.00 98.76 615 VAL A C 1
ATOM 3045 O O . VAL A 1 615 ? 111.464 136.730 114.758 1.00 98.76 615 VAL A O 1
ATOM 3049 N N . LYS A 1 616 ? 109.940 135.111 115.123 1.00 107.27 616 LYS A N 1
ATOM 3050 C CA . LYS A 1 616 ? 108.868 135.648 114.290 1.00 107.27 616 LYS A CA 1
ATOM 3051 C C . LYS A 1 616 ? 107.561 135.326 115.004 1.00 107.27 616 LYS A C 1
ATOM 3052 O O . LYS A 1 616 ? 106.898 134.350 114.649 1.00 107.27 616 LYS A O 1
ATOM 3058 N N . GLN A 1 617 ? 107.172 136.154 115.969 1.00 114.95 617 GLN A N 1
ATOM 3059 C CA . GLN A 1 617 ? 105.939 135.945 116.725 1.00 114.95 617 GLN A CA 1
ATOM 3060 C C . GLN A 1 617 ? 105.785 134.482 117.125 1.00 114.95 617 GLN A C 1
ATOM 3061 O O . GLN A 1 617 ? 104.729 133.870 116.962 1.00 114.95 617 GLN A O 1
ATOM 3067 N N . LYS A 1 618 ? 106.866 133.902 117.635 1.00 110.84 618 LYS A N 1
ATOM 3068 C CA . LYS A 1 618 ? 106.907 132.463 117.836 1.00 110.84 618 LYS A CA 1
ATOM 3069 C C . LYS A 1 618 ? 107.514 132.132 119.191 1.00 110.84 618 LYS A C 1
ATOM 3070 O O . LYS A 1 618 ? 108.277 132.918 119.757 1.00 110.84 618 LYS A O 1
ATOM 3072 N N . LYS A 1 619 ? 107.149 130.958 119.706 1.00 107.63 619 LYS A N 1
ATOM 3073 C CA . LYS A 1 619 ? 107.720 130.455 120.950 1.00 107.63 619 LYS A CA 1
ATOM 3074 C C . LYS A 1 619 ? 109.199 130.171 120.756 1.00 107.63 619 LYS A C 1
ATOM 3075 O O . LYS A 1 619 ? 109.597 129.553 119.765 1.00 107.63 619 LYS A O 1
ATOM 3081 N N . SER A 1 620 ? 110.019 130.626 121.700 1.00 109.13 620 SER A N 1
ATOM 3082 C CA . SER A 1 620 ? 111.451 130.410 121.570 1.00 109.13 620 SER A CA 1
ATOM 3083 C C . SER A 1 620 ? 111.763 128.934 121.754 1.00 109.13 620 SER A C 1
ATOM 3084 O O . SER A 1 620 ? 112.129 128.249 120.795 1.00 109.13 620 SER A O 1
ATOM 3087 N N . ILE A 1 621 ? 111.593 128.431 122.972 1.00 106.63 621 ILE A N 1
ATOM 3088 C CA . ILE A 1 621 ? 111.800 127.016 123.270 1.00 106.63 621 ILE A CA 1
ATOM 3089 C C . ILE A 1 621 ? 110.930 126.631 124.459 1.00 106.63 621 ILE A C 1
ATOM 3090 O O . ILE A 1 621 ? 111.102 127.180 125.558 1.00 106.63 621 ILE A O 1
ATOM 3095 N N . PRO A 1 622 ? 109.994 125.705 124.292 1.00 106.52 622 PRO A N 1
ATOM 3096 C CA . PRO A 1 622 ? 109.143 125.313 125.420 1.00 106.52 622 PRO A CA 1
ATOM 3097 C C . PRO A 1 622 ? 109.945 124.601 126.490 1.00 106.52 622 PRO A C 1
ATOM 3098 O O . PRO A 1 622 ? 110.416 123.481 126.278 1.00 106.52 622 PRO A O 1
ATOM 3102 N N . GLU A 1 623 ? 110.115 125.240 127.643 1.00 102.99 623 GLU A N 1
ATOM 3103 C CA . GLU A 1 623 ? 110.816 124.642 128.772 1.00 102.99 623 GLU A CA 1
ATOM 3104 C C . GLU A 1 623 ? 109.893 124.642 129.982 1.00 102.99 623 GLU A C 1
ATOM 3105 O O . GLU A 1 623 ? 110.116 125.396 130.940 1.00 102.99 623 GLU A O 1
ATOM 3111 N N . PRO A 1 624 ? 108.845 123.810 129.976 1.00 105.50 624 PRO A N 1
ATOM 3112 C CA . PRO A 1 624 ? 108.011 123.697 131.182 1.00 105.50 624 PRO A CA 1
ATOM 3113 C C . PRO A 1 624 ? 108.804 123.307 132.415 1.00 105.50 624 PRO A C 1
ATOM 3114 O O . PRO A 1 624 ? 108.456 123.721 133.527 1.00 105.50 624 PRO A O 1
ATOM 3118 N N . VAL A 1 625 ? 109.847 122.505 132.257 1.00 106.18 625 VAL A N 1
ATOM 3119 C CA . VAL A 1 625 ? 110.764 122.237 133.352 1.00 106.18 625 VAL A CA 1
ATOM 3120 C C . VAL A 1 625 ? 111.970 123.160 133.226 1.00 106.18 625 VAL A C 1
ATOM 3121 O O . VAL A 1 625 ? 112.340 123.602 132.137 1.00 106.18 625 VAL A O 1
ATOM 3125 N N . ASP A 1 626 ? 112.582 123.456 134.353 1.00 100.53 626 ASP A N 1
ATOM 3126 C CA . ASP A 1 626 ? 113.766 124.300 134.373 1.00 100.53 626 ASP A CA 1
ATOM 3127 C C . ASP A 1 626 ? 115.029 123.450 134.254 1.00 100.53 626 ASP A C 1
ATOM 3128 O O . ASP A 1 626 ? 115.389 122.733 135.191 1.00 100.53 626 ASP A O 1
ATOM 3133 N N . PRO A 1 627 ? 115.707 123.499 133.119 1.00 99.13 627 PRO A N 1
ATOM 3134 C CA . PRO A 1 627 ? 116.846 122.596 132.915 1.00 99.13 627 PRO A CA 1
ATOM 3135 C C . PRO A 1 627 ? 118.043 122.895 133.801 1.00 99.13 627 PRO A C 1
ATOM 3136 O O . PRO A 1 627 ? 118.386 122.093 134.675 1.00 99.13 627 PRO A O 1
ATOM 3140 N N . LEU A 1 628 ? 118.690 124.040 133.590 1.00 85.92 628 LEU A N 1
ATOM 3141 C CA . LEU A 1 628 ? 119.763 124.488 134.464 1.00 85.92 628 LEU A CA 1
ATOM 3142 C C . LEU A 1 628 ? 119.688 125.971 134.787 1.00 85.92 628 LEU A C 1
ATOM 3143 O O . LEU A 1 628 ? 119.864 126.368 135.941 1.00 85.92 628 LEU A O 1
ATOM 3148 N N . PHE A 1 629 ? 119.410 126.802 133.790 1.00 86.16 629 PHE A N 1
ATOM 3149 C CA . PHE A 1 629 ? 119.360 128.251 133.934 1.00 86.16 629 PHE A CA 1
ATOM 3150 C C . PHE A 1 629 ? 118.154 128.714 133.138 1.00 86.16 629 PHE A C 1
ATOM 3151 O O . PHE A 1 629 ? 118.230 128.817 131.912 1.00 86.16 629 PHE A O 1
ATOM 3159 N N . LYS A 1 630 ? 117.029 128.926 133.821 1.00 96.44 630 LYS A N 1
ATOM 3160 C CA . LYS A 1 630 ? 115.813 129.391 133.105 1.00 96.44 630 LYS A CA 1
ATOM 3161 C C . LYS A 1 630 ? 115.270 130.640 133.800 1.00 96.44 630 LYS A C 1
ATOM 3162 O O . LYS A 1 630 ? 114.837 130.536 134.961 1.00 96.44 630 LYS A O 1
ATOM 3168 N N . HIS A 1 631 ? 115.329 131.777 133.107 1.00 98.74 631 HIS A N 1
ATOM 3169 C CA . HIS A 1 631 ? 114.814 133.056 133.655 1.00 98.74 631 HIS A CA 1
ATOM 3170 C C . HIS A 1 631 ? 113.932 133.716 132.600 1.00 98.74 631 HIS A C 1
ATOM 3171 O O . HIS A 1 631 ? 114.102 133.404 131.411 1.00 98.74 631 HIS A O 1
ATOM 3178 N N . PHE A 1 632 ? 113.014 134.573 133.035 1.00 99.42 632 PHE A N 1
ATOM 3179 C CA . PHE A 1 632 ? 112.077 135.223 132.090 1.00 99.42 632 PHE A CA 1
ATOM 3180 C C . PHE A 1 632 ? 112.224 136.740 132.215 1.00 99.42 632 PHE A C 1
ATOM 3181 O O . PHE A 1 632 ? 113.176 137.202 132.876 1.00 99.42 632 PHE A O 1
ATOM 3189 N N . HIS A 1 633 ? 111.289 137.457 131.588 1.00 101.34 633 HIS A N 1
ATOM 3190 C CA . HIS A 1 633 ? 111.169 138.912 131.598 1.00 101.34 633 HIS A CA 1
ATOM 3191 C C . HIS A 1 633 ? 112.532 139.587 131.502 1.00 101.34 633 HIS A C 1
ATOM 3192 O O . HIS A 1 633 ? 112.626 140.816 131.550 1.00 101.34 633 HIS A O 1
ATOM 3199 N N . ASN A 1 634 ? 113.591 138.790 131.391 1.00 99.09 634 ASN A N 1
ATOM 3200 C CA . ASN A 1 634 ? 114.935 139.272 131.104 1.00 99.09 634 ASN A CA 1
ATOM 3201 C C . ASN A 1 634 ? 115.527 138.625 129.865 1.00 99.09 634 ASN A C 1
ATOM 3202 O O . ASN A 1 634 ? 116.050 139.325 128.991 1.00 99.09 634 ASN A O 1
ATOM 3207 N N . LYS A 1 635 ? 115.457 137.295 129.769 1.00 100.74 635 LYS A N 1
ATOM 3208 C CA . LYS A 1 635 ? 116.136 136.586 128.692 1.00 100.74 635 LYS A CA 1
ATOM 3209 C C . LYS A 1 635 ? 115.534 136.897 127.333 1.00 100.74 635 LYS A C 1
ATOM 3210 O O . LYS A 1 635 ? 116.253 136.902 126.328 1.00 100.74 635 LYS A O 1
ATOM 3216 N N . ASP A 1 636 ? 114.226 137.144 127.273 1.00 103.02 636 ASP A N 1
ATOM 3217 C CA . ASP A 1 636 ? 113.550 137.276 125.991 1.00 103.02 636 ASP A CA 1
ATOM 3218 C C . ASP A 1 636 ? 114.116 138.445 125.196 1.00 103.02 636 ASP A C 1
ATOM 3219 O O . ASP A 1 636 ? 113.958 139.608 125.580 1.00 103.02 636 ASP A O 1
ATOM 3224 N N . ILE A 1 637 ? 114.797 138.140 124.094 1.00 101.65 637 ILE A N 1
ATOM 3225 C CA . ILE A 1 637 ? 115.335 139.181 123.229 1.00 101.65 637 ILE A CA 1
ATOM 3226 C C . ILE A 1 637 ? 114.215 139.694 122.339 1.00 101.65 637 ILE A C 1
ATOM 3227 O O . ILE A 1 637 ? 113.653 138.946 121.531 1.00 101.65 637 ILE A O 1
ATOM 3232 N N . LYS A 1 638 ? 113.883 140.971 122.481 1.00 102.14 638 LYS A N 1
ATOM 3233 C CA . LYS A 1 638 ? 112.809 141.530 121.678 1.00 102.14 638 LYS A CA 1
ATOM 3234 C C . LYS A 1 638 ? 113.195 141.531 120.206 1.00 102.14 638 LYS A C 1
ATOM 3235 O O . LYS A 1 638 ? 114.368 141.391 119.850 1.00 102.14 638 LYS A O 1
ATOM 3241 N N . VAL A 1 639 ? 112.186 141.688 119.347 1.00 101.45 639 VAL A N 1
ATOM 3242 C CA . VAL A 1 639 ? 112.401 141.595 117.904 1.00 101.45 639 VAL A CA 1
ATOM 3243 C C . VAL A 1 639 ? 113.406 142.643 117.439 1.00 101.45 639 VAL A C 1
ATOM 3244 O O . VAL A 1 639 ? 114.158 142.422 116.482 1.00 101.45 639 VAL A O 1
ATOM 3248 N N . SER A 1 640 ? 113.451 143.791 118.119 1.00 101.83 640 SER A N 1
ATOM 3249 C CA . SER A 1 640 ? 114.277 144.898 117.647 1.00 101.83 640 SER A CA 1
ATOM 3250 C C . SER A 1 640 ? 115.766 144.585 117.753 1.00 101.83 640 SER A C 1
ATOM 3251 O O . SER A 1 640 ? 116.528 144.839 116.813 1.00 101.83 640 SER A O 1
ATOM 3254 N N . GLU A 1 641 ? 116.204 144.030 118.885 1.00 102.18 641 GLU A N 1
ATOM 3255 C CA . GLU A 1 641 ? 117.637 143.964 119.156 1.00 102.18 641 GLU A CA 1
ATOM 3256 C C . GLU A 1 641 ? 118.343 142.886 118.337 1.00 102.18 641 GLU A C 1
ATOM 3257 O O . GLU A 1 641 ? 119.571 142.769 118.409 1.00 102.18 641 GLU A O 1
ATOM 3263 N N . VAL A 1 642 ? 117.596 142.076 117.586 1.00 98.56 642 VAL A N 1
ATOM 3264 C CA . VAL A 1 642 ? 118.156 141.011 116.756 1.00 98.56 642 VAL A CA 1
ATOM 3265 C C . VAL A 1 642 ? 119.280 141.520 115.859 1.00 98.56 642 VAL A C 1
ATOM 3266 O O . VAL A 1 642 ? 120.360 140.915 115.793 1.00 98.56 642 VAL A O 1
ATOM 3270 N N . LYS A 1 643 ? 119.017 142.620 115.148 1.00 98.82 643 LYS A N 1
ATOM 3271 C CA . LYS A 1 643 ? 119.944 143.178 114.169 1.00 98.82 643 LYS A CA 1
ATOM 3272 C C . LYS A 1 643 ? 121.339 143.412 114.738 1.00 98.82 643 LYS A C 1
ATOM 3273 O O . LYS A 1 643 ? 122.351 143.053 114.121 1.00 98.82 643 LYS A O 1
ATOM 3279 N N . ASP A 1 644 ? 121.407 144.040 115.911 1.00 98.58 644 ASP A N 1
ATOM 3280 C CA . ASP A 1 644 ? 122.699 144.309 116.522 1.00 98.58 644 ASP A CA 1
ATOM 3281 C C . ASP A 1 644 ? 123.454 143.031 116.848 1.00 98.58 644 ASP A C 1
ATOM 3282 O O . ASP A 1 644 ? 124.674 142.985 116.667 1.00 98.58 644 ASP A O 1
ATOM 3287 N N . LEU A 1 645 ? 122.762 141.992 117.308 1.00 95.45 645 LEU A N 1
ATOM 3288 C CA . LEU A 1 645 ? 123.440 140.729 117.556 1.00 95.45 645 LEU A CA 1
ATOM 3289 C C . LEU A 1 645 ? 123.931 140.101 116.265 1.00 95.45 645 LEU A C 1
ATOM 3290 O O . LEU A 1 645 ? 125.004 139.487 116.245 1.00 95.45 645 LEU A O 1
ATOM 3295 N N . GLU A 1 646 ? 123.175 140.257 115.179 1.00 98.04 646 GLU A N 1
ATOM 3296 C CA . GLU A 1 646 ? 123.648 139.778 113.883 1.00 98.04 646 GLU A CA 1
ATOM 3297 C C . GLU A 1 646 ? 124.949 140.471 113.491 1.00 98.04 646 GLU A C 1
ATOM 3298 O O . GLU A 1 646 ? 125.914 139.824 113.058 1.00 98.04 646 GLU A O 1
ATOM 3304 N N . ASP A 1 647 ? 124.989 141.795 113.643 1.00 93.99 647 ASP A N 1
ATOM 3305 C CA . ASP A 1 647 ? 126.196 142.537 113.291 1.00 93.99 647 ASP A CA 1
ATOM 3306 C C . ASP A 1 647 ? 127.371 142.123 114.164 1.00 93.99 647 ASP A C 1
ATOM 3307 O O . ASP A 1 647 ? 128.499 141.980 113.673 1.00 93.99 647 ASP A O 1
ATOM 3312 N N . GLU A 1 648 ? 127.132 141.929 115.460 1.00 90.98 648 GLU A N 1
ATOM 3313 C CA . GLU A 1 648 ? 128.219 141.503 116.331 1.00 90.98 648 GLU A CA 1
ATOM 3314 C C . GLU A 1 648 ? 128.717 140.117 115.959 1.00 90.98 648 GLU A C 1
ATOM 3315 O O . GLU A 1 648 ? 129.924 139.859 116.016 1.00 90.98 648 GLU A O 1
ATOM 3321 N N . ALA A 1 649 ? 127.817 139.225 115.541 1.00 86.27 649 ALA A N 1
ATOM 3322 C CA . ALA A 1 649 ? 128.249 137.906 115.095 1.00 86.27 649 ALA A CA 1
ATOM 3323 C C . ALA A 1 649 ? 129.105 138.002 113.838 1.00 86.27 649 ALA A C 1
ATOM 3324 O O . ALA A 1 649 ? 130.122 137.309 113.715 1.00 86.27 649 ALA A O 1
ATOM 3326 N N . CYS A 1 650 ? 128.720 138.869 112.898 1.00 89.65 650 CYS A N 1
ATOM 3327 C CA . CYS A 1 650 ? 129.519 139.014 111.683 1.00 89.65 650 CYS A CA 1
ATOM 3328 C C . CYS A 1 650 ? 130.894 139.609 111.974 1.00 89.65 650 CYS A C 1
ATOM 3329 O O . CYS A 1 650 ? 131.894 139.189 111.377 1.00 89.65 650 CYS A O 1
ATOM 3332 N N . ILE A 1 651 ? 130.969 140.579 112.883 1.00 88.77 651 ILE A N 1
ATOM 3333 C CA . ILE A 1 651 ? 132.265 141.134 113.260 1.00 88.77 651 ILE A CA 1
ATOM 3334 C C . ILE A 1 651 ? 133.117 140.073 113.946 1.00 88.77 651 ILE A C 1
ATOM 3335 O O . ILE A 1 651 ? 134.336 140.006 113.744 1.00 88.77 651 ILE A O 1
ATOM 3340 N N . ALA A 1 652 ? 132.491 139.229 114.768 1.00 83.14 652 ALA A N 1
ATOM 3341 C CA . ALA A 1 652 ? 133.221 138.116 115.361 1.00 83.14 652 ALA A CA 1
ATOM 3342 C C . ALA A 1 652 ? 133.787 137.194 114.289 1.00 83.14 652 ALA A C 1
ATOM 3343 O O . ALA A 1 652 ? 134.941 136.757 114.385 1.00 83.14 652 ALA A O 1
ATOM 3345 N N . PHE A 1 653 ? 132.991 136.886 113.261 1.00 83.96 653 PHE A N 1
ATOM 3346 C CA . PHE A 1 653 ? 133.483 136.051 112.164 1.00 83.96 653 PHE A CA 1
ATOM 3347 C C . PHE A 1 653 ? 134.697 136.683 111.495 1.00 83.96 653 PHE A C 1
ATOM 3348 O O . PHE A 1 653 ? 135.733 136.026 111.296 1.00 83.96 653 PHE A O 1
ATOM 3356 N N . ALA A 1 654 ? 134.581 137.963 111.141 1.00 87.53 654 ALA A N 1
ATOM 3357 C CA . ALA A 1 654 ? 135.677 138.651 110.472 1.00 87.53 654 ALA A CA 1
ATOM 3358 C C . ALA A 1 654 ? 136.936 138.645 111.322 1.00 87.53 654 ALA A C 1
ATOM 3359 O O . ALA A 1 654 ? 138.026 138.358 110.821 1.00 87.53 654 ALA A O 1
ATOM 3361 N N . THR A 1 655 ? 136.808 138.953 112.612 1.00 87.66 655 THR A N 1
ATOM 3362 C CA . THR A 1 655 ? 137.982 139.013 113.474 1.00 87.66 655 THR A CA 1
ATOM 3363 C C . THR A 1 655 ? 138.622 137.642 113.636 1.00 87.66 655 THR A C 1
ATOM 3364 O O . THR A 1 655 ? 139.854 137.516 113.590 1.00 87.66 655 THR A O 1
ATOM 3368 N N . LEU A 1 656 ? 137.806 136.599 113.813 1.00 88.19 656 LEU A N 1
ATOM 3369 C CA . LEU A 1 656 ? 138.351 135.251 113.906 1.00 88.19 656 LEU A CA 1
ATOM 3370 C C . LEU A 1 656 ? 139.191 134.926 112.683 1.00 88.19 656 LEU A C 1
ATOM 3371 O O . LEU A 1 656 ? 140.326 134.454 112.797 1.00 88.19 656 LEU A O 1
ATOM 3376 N N . ASP A 1 657 ? 138.647 135.181 111.494 1.00 95.32 657 ASP A N 1
ATOM 3377 C CA . ASP A 1 657 ? 139.403 134.825 110.301 1.00 95.32 657 ASP A CA 1
ATOM 3378 C C . ASP A 1 657 ? 140.603 135.747 110.098 1.00 95.32 657 ASP A C 1
ATOM 3379 O O . ASP A 1 657 ? 141.598 135.345 109.487 1.00 95.32 657 ASP A O 1
ATOM 3384 N N . LEU A 1 658 ? 140.536 136.978 110.610 1.00 93.13 658 LEU A N 1
ATOM 3385 C CA . LEU A 1 658 ? 141.674 137.887 110.520 1.00 93.13 658 LEU A CA 1
ATOM 3386 C C . LEU A 1 658 ? 142.827 137.435 111.401 1.00 93.13 658 LEU A C 1
ATOM 3387 O O . LEU A 1 658 ? 143.992 137.686 111.075 1.00 93.13 658 LEU A O 1
ATOM 3392 N N . VAL A 1 659 ? 142.530 136.758 112.505 1.00 96.42 659 VAL A N 1
ATOM 3393 C CA . VAL A 1 659 ? 143.582 136.333 113.419 1.00 96.42 659 VAL A CA 1
ATOM 3394 C C . VAL A 1 659 ? 144.010 134.920 113.042 1.00 96.42 659 VAL A C 1
ATOM 3395 O O . VAL A 1 659 ? 144.606 134.195 113.844 1.00 96.42 659 VAL A O 1
ATOM 3399 N N . ASP A 1 660 ? 143.722 134.523 111.805 1.00 103.38 660 ASP A N 1
ATOM 3400 C CA . ASP A 1 660 ? 144.174 133.229 111.311 1.00 103.38 660 ASP A CA 1
ATOM 3401 C C . ASP A 1 660 ? 145.114 133.399 110.127 1.00 103.38 660 ASP A C 1
ATOM 3402 O O . ASP A 1 660 ? 145.924 132.514 109.837 1.00 103.38 660 ASP A O 1
ATOM 3407 N N . GLY A 1 661 ? 145.012 134.529 109.436 1.00 107.67 661 GLY A N 1
ATOM 3408 C CA . GLY A 1 661 ? 145.876 134.827 108.316 1.00 107.67 661 GLY A CA 1
ATOM 3409 C C . GLY A 1 661 ? 145.189 134.975 106.978 1.00 107.67 661 GLY A C 1
ATOM 3410 O O . GLY A 1 661 ? 145.868 135.253 105.984 1.00 107.67 661 GLY A O 1
ATOM 3411 N N . LYS A 1 662 ? 143.871 134.799 106.914 1.00 106.05 662 LYS A N 1
ATOM 3412 C CA . LYS A 1 662 ? 143.119 135.036 105.684 1.00 106.05 662 LYS A CA 1
ATOM 3413 C C . LYS A 1 662 ? 142.704 136.508 105.605 1.00 106.05 662 LYS A C 1
ATOM 3414 O O . LYS A 1 662 ? 141.534 136.871 105.706 1.00 106.05 662 LYS A O 1
ATOM 3420 N N . THR A 1 663 ? 143.714 137.362 105.426 1.00 106.74 663 THR A N 1
ATOM 3421 C CA . THR A 1 663 ? 143.528 138.802 105.560 1.00 106.74 663 THR A CA 1
ATOM 3422 C C . THR A 1 663 ? 142.640 139.406 104.478 1.00 106.74 663 THR A C 1
ATOM 3423 O O . THR A 1 663 ? 142.167 140.534 104.649 1.00 106.74 663 THR A O 1
ATOM 3427 N N . GLU A 1 664 ? 142.402 138.704 103.369 1.00 109.90 664 GLU A N 1
ATOM 3428 C CA . GLU A 1 664 ? 141.575 139.292 102.319 1.00 109.90 664 GLU A CA 1
ATOM 3429 C C . GLU A 1 664 ? 140.089 139.164 102.628 1.00 109.90 664 GLU A C 1
ATOM 3430 O O . GLU A 1 664 ? 139.362 140.168 102.635 1.00 109.90 664 GLU A O 1
ATOM 3436 N N . ASP A 1 665 ? 139.614 137.950 102.892 1.00 109.74 665 ASP A N 1
ATOM 3437 C CA . ASP A 1 665 ? 138.208 137.782 103.227 1.00 109.74 665 ASP A CA 1
ATOM 3438 C C . ASP A 1 665 ? 137.872 138.374 104.585 1.00 109.74 665 ASP A C 1
ATOM 3439 O O . ASP A 1 665 ? 136.701 138.650 104.852 1.00 109.74 665 ASP A O 1
ATOM 3444 N N . ALA A 1 666 ? 138.875 138.596 105.435 1.00 105.16 666 ALA A N 1
ATOM 3445 C CA . ALA A 1 666 ? 138.670 139.422 106.618 1.00 105.16 666 ALA A CA 1
ATOM 3446 C C . ALA A 1 666 ? 138.160 140.802 106.226 1.00 105.16 666 ALA A C 1
ATOM 3447 O O . ALA A 1 666 ? 137.159 141.284 106.765 1.00 105.16 666 ALA A O 1
ATOM 3449 N N . ILE A 1 667 ? 138.835 141.448 105.274 1.00 106.21 667 ILE A N 1
ATOM 3450 C CA . ILE A 1 667 ? 138.366 142.735 104.765 1.00 106.21 667 ILE A CA 1
ATOM 3451 C C . ILE A 1 667 ? 136.989 142.583 104.132 1.00 106.21 667 ILE A C 1
ATOM 3452 O O . ILE A 1 667 ? 136.086 143.400 104.357 1.00 106.21 667 ILE A O 1
ATOM 3457 N N . ILE A 1 668 ? 136.818 141.537 103.324 1.00 104.73 668 ILE A N 1
ATOM 3458 C CA . ILE A 1 668 ? 135.551 141.265 102.648 1.00 104.73 668 ILE A CA 1
ATOM 3459 C C . ILE A 1 668 ? 134.399 141.285 103.646 1.00 104.73 668 ILE A C 1
ATOM 3460 O O . ILE A 1 668 ? 133.417 142.011 103.460 1.00 104.73 668 ILE A O 1
ATOM 3465 N N . ALA A 1 669 ? 134.524 140.507 104.721 1.00 103.17 669 ALA A N 1
ATOM 3466 C CA . ALA A 1 669 ? 133.476 140.452 105.733 1.00 103.17 669 ALA A CA 1
ATOM 3467 C C . ALA A 1 669 ? 133.380 141.745 106.528 1.00 103.17 669 ALA A C 1
ATOM 3468 O O . ALA A 1 669 ? 132.279 142.139 106.925 1.00 103.17 669 ALA A O 1
ATOM 3470 N N . PHE A 1 670 ? 134.500 142.425 106.760 1.00 98.12 670 PHE A N 1
ATOM 3471 C CA . PHE A 1 670 ? 134.450 143.688 107.479 1.00 98.12 670 PHE A CA 1
ATOM 3472 C C . PHE A 1 670 ? 133.856 144.810 106.651 1.00 98.12 670 PHE A C 1
ATOM 3473 O O . PHE A 1 670 ? 133.645 145.901 107.188 1.00 98.12 670 PHE A O 1
ATOM 3481 N N . GLU A 1 671 ? 133.574 144.581 105.372 1.00 104.32 671 GLU A N 1
ATOM 3482 C CA . GLU A 1 671 ? 132.952 145.588 104.521 1.00 104.32 671 GLU A CA 1
ATOM 3483 C C . GLU A 1 671 ? 131.455 145.343 104.365 1.00 104.32 671 GLU A C 1
ATOM 3484 O O . GLU A 1 671 ? 130.868 145.633 103.322 1.00 104.32 671 GLU A O 1
ATOM 3490 N N . SER A 1 672 ? 130.819 144.796 105.401 1.00 103.68 672 SER A N 1
ATOM 3491 C CA . SER A 1 672 ? 129.369 144.651 105.391 1.00 103.68 672 SER A CA 1
ATOM 3492 C C . SER A 1 672 ? 128.744 145.387 106.570 1.00 103.68 672 SER A C 1
ATOM 3493 O O . SER A 1 672 ? 127.817 146.183 106.390 1.00 103.68 672 SER A O 1
ATOM 3496 N N . VAL A 1 673 ? 129.245 145.130 107.781 1.00 99.08 673 VAL A N 1
ATOM 3497 C CA . VAL A 1 673 ? 128.770 145.860 108.947 1.00 99.08 673 VAL A CA 1
ATOM 3498 C C . VAL A 1 673 ? 129.317 147.275 108.901 1.00 99.08 673 VAL A C 1
ATOM 3499 O O . VAL A 1 673 ? 130.397 147.528 108.354 1.00 99.08 673 VAL A O 1
ATOM 3503 N N . LYS A 1 674 ? 128.562 148.214 109.457 1.00 102.54 674 LYS A N 1
ATOM 3504 C CA . LYS A 1 674 ? 128.848 149.627 109.262 1.00 102.54 674 LYS A CA 1
ATOM 3505 C C . LYS A 1 674 ? 128.837 150.382 110.581 1.00 102.54 674 LYS A C 1
ATOM 3506 O O . LYS A 1 674 ? 128.407 151.536 110.651 1.00 102.54 674 LYS A O 1
ATOM 3512 N N . ASN A 1 675 ? 129.305 149.750 111.649 1.00 110.24 675 ASN A N 1
ATOM 3513 C CA . ASN A 1 675 ? 129.485 150.443 112.915 1.00 110.24 675 ASN A CA 1
ATOM 3514 C C . ASN A 1 675 ? 130.939 150.902 113.040 1.00 110.24 675 ASN A C 1
ATOM 3515 O O . ASN A 1 675 ? 131.727 150.803 112.098 1.00 110.24 675 ASN A O 1
ATOM 3520 N N . VAL A 1 676 ? 131.313 151.409 114.213 1.00 114.19 676 VAL A N 1
ATOM 3521 C CA . VAL A 1 676 ? 132.636 152.006 114.358 1.00 114.19 676 VAL A CA 1
ATOM 3522 C C . VAL A 1 676 ? 133.712 150.942 114.510 1.00 114.19 676 VAL A C 1
ATOM 3523 O O . VAL A 1 676 ? 134.863 151.158 114.105 1.00 114.19 676 VAL A O 1
ATOM 3527 N N . VAL A 1 677 ? 133.371 149.795 115.098 1.00 109.03 677 VAL A N 1
ATOM 3528 C CA . VAL A 1 677 ? 134.340 148.716 115.235 1.00 109.03 677 VAL A CA 1
ATOM 3529 C C . VAL A 1 677 ? 134.850 148.289 113.867 1.00 109.03 677 VAL A C 1
ATOM 3530 O O . VAL A 1 677 ? 136.051 148.051 113.679 1.00 109.03 677 VAL A O 1
ATOM 3534 N N . ALA A 1 678 ? 133.949 148.205 112.889 1.00 109.84 678 ALA A N 1
ATOM 3535 C CA . ALA A 1 678 ? 134.344 147.830 111.537 1.00 109.84 678 ALA A CA 1
ATOM 3536 C C . ALA A 1 678 ? 135.331 148.833 110.959 1.00 109.84 678 ALA A C 1
ATOM 3537 O O . ALA A 1 678 ? 136.364 148.456 110.397 1.00 109.84 678 ALA A O 1
ATOM 3539 N N . TYR A 1 679 ? 135.011 150.121 111.071 1.00 111.76 679 TYR A N 1
ATOM 3540 C CA . TYR A 1 679 ? 135.889 151.161 110.552 1.00 111.76 679 TYR A CA 1
ATOM 3541 C C . TYR A 1 679 ? 137.277 151.086 111.178 1.00 111.76 679 TYR A C 1
ATOM 3542 O O . TYR A 1 679 ? 138.296 151.136 110.474 1.00 111.76 679 TYR A O 1
ATOM 3551 N N . TRP A 1 680 ? 137.336 150.970 112.507 1.00 112.76 680 TRP A N 1
ATOM 3552 C CA . TRP A 1 680 ? 138.635 150.934 113.171 1.00 112.76 680 TRP A CA 1
ATOM 3553 C C . TRP A 1 680 ? 139.430 149.698 112.768 1.00 112.76 680 TRP A C 1
ATOM 3554 O O . TRP A 1 680 ? 140.638 149.789 112.508 1.00 112.76 680 TRP A O 1
ATOM 3565 N N . ASN A 1 681 ? 138.778 148.535 112.695 1.00 107.11 681 ASN A N 1
ATOM 3566 C CA . ASN A 1 681 ? 139.499 147.333 112.292 1.00 107.11 681 ASN A CA 1
ATOM 3567 C C . ASN A 1 681 ? 140.010 147.448 110.863 1.00 107.11 681 ASN A C 1
ATOM 3568 O O . ASN A 1 681 ? 141.126 147.009 110.555 1.00 107.11 681 ASN A O 1
ATOM 3573 N N . LEU A 1 682 ? 139.210 148.040 109.974 1.00 106.31 682 LEU A N 1
ATOM 3574 C CA . LEU A 1 682 ? 139.640 148.189 108.590 1.00 106.31 682 LEU A CA 1
ATOM 3575 C C . LEU A 1 682 ? 140.852 149.101 108.496 1.00 106.31 682 LEU A C 1
ATOM 3576 O O . LEU A 1 682 ? 141.813 148.808 107.775 1.00 106.31 682 LEU A O 1
ATOM 3581 N N . ALA A 1 683 ? 140.826 150.217 109.225 1.00 112.11 683 ALA A N 1
ATOM 3582 C CA . ALA A 1 683 ? 141.973 151.117 109.205 1.00 112.11 683 ALA A CA 1
ATOM 3583 C C . ALA A 1 683 ? 143.212 150.437 109.764 1.00 112.11 683 ALA A C 1
ATOM 3584 O O . ALA A 1 683 ? 144.318 150.617 109.239 1.00 112.11 683 ALA A O 1
ATOM 3586 N N . LEU A 1 684 ? 143.045 149.638 110.818 1.00 107.44 684 LEU A N 1
ATOM 3587 C CA . LEU A 1 684 ? 144.187 148.944 111.402 1.00 107.44 684 LEU A CA 1
ATOM 3588 C C . LEU A 1 684 ? 144.800 147.954 110.420 1.00 107.44 684 LEU A C 1
ATOM 3589 O O . LEU A 1 684 ? 146.029 147.864 110.300 1.00 107.44 684 LEU A O 1
ATOM 3594 N N . ILE A 1 685 ? 143.961 147.189 109.718 1.00 107.62 685 ILE A N 1
ATOM 3595 C CA . ILE A 1 685 ? 144.493 146.215 108.766 1.00 107.62 685 ILE A CA 1
ATOM 3596 C C . ILE A 1 685 ? 145.148 146.927 107.589 1.00 107.62 685 ILE A C 1
ATOM 3597 O O . ILE A 1 685 ? 146.175 146.475 107.063 1.00 107.62 685 ILE A O 1
ATOM 3602 N N . TYR A 1 686 ? 144.578 148.060 107.169 1.00 111.60 686 TYR A N 1
ATOM 3603 C CA . TYR A 1 686 ? 145.193 148.869 106.124 1.00 111.60 686 TYR A CA 1
ATOM 3604 C C . TYR A 1 686 ? 146.592 149.315 106.533 1.00 111.60 686 TYR A C 1
ATOM 3605 O O . TYR A 1 686 ? 147.537 149.257 105.740 1.00 111.60 686 TYR A O 1
ATOM 3614 N N . GLN A 1 687 ? 146.733 149.784 107.774 1.00 111.68 687 GLN A N 1
ATOM 3615 C CA . GLN A 1 687 ? 148.049 150.182 108.267 1.00 111.68 687 GLN A CA 1
ATOM 3616 C C . GLN A 1 687 ? 149.020 149.007 108.273 1.00 111.68 687 GLN A C 1
ATOM 3617 O O . GLN A 1 687 ? 150.118 149.093 107.713 1.00 111.68 687 GLN A O 1
ATOM 3623 N N . ARG A 1 688 ? 148.631 147.897 108.905 1.00 109.50 688 ARG A N 1
ATOM 3624 C CA . ARG A 1 688 ? 149.568 146.786 109.073 1.00 109.50 688 ARG A CA 1
ATOM 3625 C C . ARG A 1 688 ? 150.011 146.216 107.734 1.00 109.50 688 ARG A C 1
ATOM 3626 O O . ARG A 1 688 ? 151.207 146.002 107.511 1.00 109.50 688 ARG A O 1
ATOM 3634 N N . LYS A 1 689 ? 149.065 145.954 106.830 1.00 110.97 689 LYS A N 1
ATOM 3635 C CA . LYS A 1 689 ? 149.436 145.379 105.541 1.00 110.97 689 LYS A CA 1
ATOM 3636 C C . LYS A 1 689 ? 150.324 146.330 104.750 1.00 110.97 689 LYS A C 1
ATOM 3637 O O . LYS A 1 689 ? 151.167 145.893 103.960 1.00 110.97 689 LYS A O 1
ATOM 3643 N N . ALA A 1 690 ? 150.162 147.634 104.963 1.00 117.53 690 ALA A N 1
ATOM 3644 C CA . ALA A 1 690 ? 150.807 148.625 104.112 1.00 117.53 690 ALA A CA 1
ATOM 3645 C C . ALA A 1 690 ? 151.754 149.535 104.882 1.00 117.53 690 ALA A C 1
ATOM 3646 O O . ALA A 1 690 ? 151.681 150.760 104.748 1.00 117.53 690 ALA A O 1
ATOM 3648 N N . GLU A 1 691 ? 152.632 148.955 105.701 1.00 116.42 691 GLU A N 1
ATOM 3649 C CA . GLU A 1 691 ? 153.622 149.768 106.398 1.00 116.42 691 GLU A CA 1
ATOM 3650 C C . GLU A 1 691 ? 154.501 150.524 105.413 1.00 116.42 691 GLU A C 1
ATOM 3651 O O . GLU A 1 691 ? 154.655 151.746 105.511 1.00 116.42 691 GLU A O 1
ATOM 3657 N N . GLU A 1 692 ? 155.088 149.814 104.455 1.00 122.75 692 GLU A N 1
ATOM 3658 C CA . GLU A 1 692 ? 155.958 150.406 103.443 1.00 122.75 692 GLU A CA 1
ATOM 3659 C C . GLU A 1 692 ? 155.626 149.849 102.070 1.00 122.75 692 GLU A C 1
ATOM 3660 O O . GLU A 1 692 ? 156.502 149.431 101.311 1.00 122.75 692 GLU A O 1
ATOM 3666 N N . ILE A 1 693 ? 154.340 149.830 101.729 1.00 129.96 693 ILE A N 1
ATOM 3667 C CA . ILE A 1 693 ? 153.916 149.183 100.494 1.00 129.96 693 ILE A CA 1
ATOM 3668 C C . ILE A 1 693 ? 153.502 150.207 99.444 1.00 129.96 693 ILE A C 1
ATOM 3669 O O . ILE A 1 693 ? 154.128 150.303 98.383 1.00 129.96 693 ILE A O 1
ATOM 3674 N N . GLU A 1 694 ? 152.454 150.980 99.726 1.00 138.48 69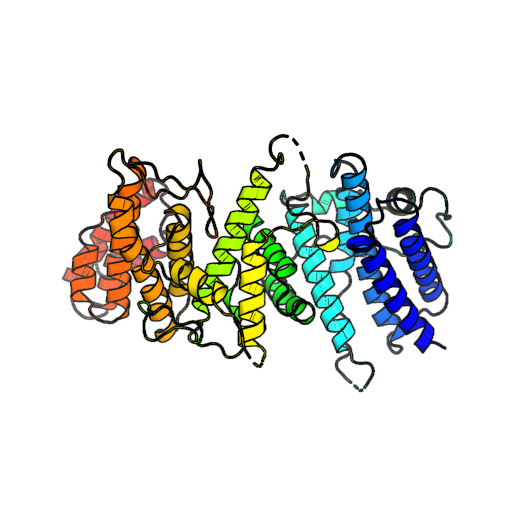4 GLU A N 1
ATOM 3675 C CA . GLU A 1 694 ? 151.872 151.883 98.743 1.00 138.48 694 GLU A CA 1
ATOM 3676 C C . GLU A 1 694 ? 151.432 153.182 99.397 1.00 138.48 694 GLU A C 1
ATOM 3677 O O . GLU A 1 694 ? 151.244 153.242 100.614 1.00 138.48 694 GLU A O 1
ATOM 3683 N N . ASN A 1 695 ? 151.296 154.232 98.583 1.00 142.37 695 ASN A N 1
ATOM 3684 C CA . ASN A 1 695 ? 150.838 155.515 99.110 1.00 142.37 695 ASN A CA 1
ATOM 3685 C C . ASN A 1 695 ? 149.322 155.659 99.020 1.00 142.37 695 ASN A C 1
ATOM 3686 O O . ASN A 1 695 ? 148.686 156.159 99.954 1.00 142.37 695 ASN A O 1
ATOM 3691 N N . ASP A 1 696 ? 148.723 155.239 97.903 1.00 143.36 696 ASP A N 1
ATOM 3692 C CA . ASP A 1 696 ? 147.305 155.513 97.683 1.00 143.36 696 ASP A CA 1
ATOM 3693 C C . ASP A 1 696 ? 146.421 154.695 98.618 1.00 143.36 696 ASP A C 1
ATOM 3694 O O . ASP A 1 696 ? 145.243 155.017 98.808 1.00 143.36 696 ASP A O 1
ATOM 3699 N N . CYS A 1 697 ? 146.955 153.614 99.187 1.00 141.34 697 CYS A N 1
ATOM 3700 C CA . CYS A 1 697 ? 146.203 152.880 100.196 1.00 141.34 697 CYS A CA 1
ATOM 3701 C C . CYS A 1 697 ? 146.062 153.673 101.486 1.00 141.34 697 CYS A C 1
ATOM 3702 O O . CYS A 1 697 ? 145.249 153.307 102.342 1.00 141.34 697 CYS A O 1
ATOM 3705 N N . LEU A 1 698 ? 146.850 154.740 101.657 1.00 138.54 698 LEU A N 1
ATOM 3706 C CA . LEU A 1 698 ? 146.695 155.570 102.851 1.00 138.54 698 LEU A CA 1
ATOM 3707 C C . LEU A 1 698 ? 145.370 156.323 102.851 1.00 138.54 698 LEU A C 1
ATOM 3708 O O . LEU A 1 698 ? 144.687 156.331 103.889 1.00 138.54 698 LEU A O 1
ATOM 3713 N N . PRO A 1 699 ? 144.945 156.993 101.745 1.00 141.31 699 PRO A N 1
ATOM 3714 C CA . PRO A 1 699 ? 143.623 157.640 101.735 1.00 141.31 699 PRO A CA 1
ATOM 3715 C C . PRO A 1 699 ? 142.478 156.759 102.212 1.00 141.31 699 PRO A C 1
ATOM 3716 O O . PRO A 1 699 ? 141.458 157.267 102.689 1.00 141.31 699 PRO A O 1
ATOM 3720 N N . ALA A 1 700 ? 142.634 155.440 102.104 1.00 137.95 700 ALA A N 1
ATOM 3721 C CA . ALA A 1 700 ? 141.680 154.535 102.733 1.00 137.95 700 ALA A CA 1
ATOM 3722 C C . ALA A 1 700 ? 141.620 154.790 104.233 1.00 137.95 700 ALA A C 1
ATOM 3723 O O . ALA A 1 700 ? 140.545 155.047 104.795 1.00 137.95 700 ALA A O 1
ATOM 3725 N N . GLU A 1 701 ? 142.776 154.715 104.896 1.00 134.54 701 GLU A N 1
ATOM 3726 C CA . GLU A 1 701 ? 142.859 155.093 106.300 1.00 134.54 701 GLU A CA 1
ATOM 3727 C C . GLU A 1 701 ? 142.345 156.507 106.524 1.00 134.54 701 GLU A C 1
ATOM 3728 O O . GLU A 1 701 ? 141.636 156.769 107.502 1.00 134.54 701 GLU A O 1
ATOM 3734 N N . GLU A 1 702 ? 142.678 157.425 105.615 1.00 140.76 702 GLU A N 1
ATOM 3735 C CA . GLU A 1 702 ? 142.256 158.816 105.758 1.00 140.76 702 GLU A CA 1
ATOM 3736 C C . GLU A 1 702 ? 140.743 158.917 105.897 1.00 140.76 702 GLU A C 1
ATOM 3737 O O . GLU A 1 702 ? 140.229 159.425 106.899 1.00 140.76 702 GLU A O 1
ATOM 3743 N N . GLN A 1 703 ? 140.010 158.399 104.915 1.00 135.72 703 GLN A N 1
ATOM 3744 C CA . GLN A 1 703 ? 138.562 158.529 104.948 1.00 135.72 703 GLN A CA 1
ATOM 3745 C C . GLN A 1 703 ? 137.921 157.669 106.029 1.00 135.72 703 GLN A C 1
ATOM 3746 O O . GLN A 1 703 ? 136.905 158.081 106.598 1.00 135.72 703 GLN A O 1
ATOM 3752 N N . GLU A 1 704 ? 138.483 156.498 106.347 1.00 128.25 704 GLU A N 1
ATOM 3753 C CA . GLU A 1 704 ? 137.874 155.709 107.412 1.00 128.25 704 GLU A CA 1
ATOM 3754 C C . GLU A 1 704 ? 138.026 156.392 108.764 1.00 128.25 704 GLU A C 1
ATOM 3755 O O . GLU A 1 704 ? 137.096 156.377 109.582 1.00 128.25 704 GLU A O 1
ATOM 3761 N N . GLU A 1 705 ? 139.157 157.045 109.004 1.00 131.47 705 GLU A N 1
ATOM 3762 C CA . GLU A 1 705 ? 139.285 157.781 110.250 1.00 131.47 705 GLU A CA 1
ATOM 3763 C C . GLU A 1 705 ? 138.510 159.091 110.204 1.00 131.47 705 GLU A C 1
ATOM 3764 O O . GLU A 1 705 ? 138.127 159.615 111.249 1.00 131.47 705 GLU A O 1
ATOM 3770 N N . PHE A 1 706 ? 138.232 159.624 109.014 1.00 135.86 706 PHE A N 1
ATOM 3771 C CA . PHE A 1 706 ? 137.281 160.736 108.961 1.00 135.86 706 PHE A CA 1
ATOM 3772 C C . PHE A 1 706 ? 135.880 160.278 109.356 1.00 135.86 706 PHE A C 1
ATOM 3773 O O . PHE A 1 706 ? 135.150 161.005 110.052 1.00 135.86 706 PHE A O 1
ATOM 3781 N N . GLN A 1 707 ? 135.490 159.085 108.909 1.00 130.20 707 GLN A N 1
ATOM 3782 C CA . GLN A 1 707 ? 134.245 158.482 109.365 1.00 130.20 707 GLN A CA 1
ATOM 3783 C C . GLN A 1 707 ? 134.239 158.361 110.881 1.00 130.20 707 GLN A C 1
ATOM 3784 O O . GLN A 1 707 ? 133.279 158.756 111.552 1.00 130.20 707 GLN A O 1
ATOM 3790 N N . GLU A 1 708 ? 135.316 157.811 111.441 1.00 128.25 708 GLU A N 1
ATOM 3791 C CA . GLU A 1 708 ? 135.379 157.670 112.891 1.00 128.25 708 GLU A CA 1
ATOM 3792 C C . GLU A 1 708 ? 135.419 159.024 113.593 1.00 128.25 708 GLU A C 1
ATOM 3793 O O . GLU A 1 708 ? 134.986 159.135 114.740 1.00 128.25 708 GLU A O 1
ATOM 3799 N N . CYS A 1 709 ? 135.907 160.066 112.920 1.00 132.81 709 CYS A N 1
ATOM 3800 C CA . CYS A 1 709 ? 135.854 161.415 113.479 1.00 132.81 709 CYS A CA 1
ATOM 3801 C C . CYS A 1 709 ? 134.414 161.893 113.613 1.00 132.81 709 CYS A C 1
ATOM 3802 O O . CYS A 1 709 ? 133.989 162.364 114.678 1.00 132.81 709 CYS A O 1
ATOM 3805 N N . LEU A 1 710 ? 133.650 161.802 112.523 1.00 131.15 710 LEU A N 1
ATOM 3806 C CA . LEU A 1 710 ? 132.234 162.153 112.606 1.00 131.15 710 LEU A CA 1
ATOM 3807 C C . LEU A 1 710 ? 131.520 161.309 113.655 1.00 131.15 710 LEU A C 1
ATOM 3808 O O . LEU A 1 710 ? 130.637 161.802 114.366 1.00 131.15 710 LEU A O 1
ATOM 3813 N N . LEU A 1 711 ? 131.897 160.036 113.777 1.00 132.24 711 LEU A N 1
ATOM 3814 C CA . LEU A 1 711 ? 131.243 159.175 114.757 1.00 132.24 711 LEU A CA 1
ATOM 3815 C C . LEU A 1 711 ? 131.675 159.515 116.180 1.00 132.24 711 LEU A C 1
ATOM 3816 O O . LEU A 1 711 ? 130.929 159.264 117.132 1.00 132.24 711 LEU A O 1
ATOM 3821 N N . LYS A 1 712 ? 132.874 160.072 116.345 1.00 134.29 712 LYS A N 1
ATOM 3822 C CA . LYS A 1 712 ? 133.283 160.603 117.639 1.00 134.29 712 LYS A CA 1
ATOM 3823 C C . LYS A 1 712 ? 132.521 161.871 117.974 1.00 134.29 712 LYS A C 1
ATOM 3824 O O . LYS A 1 712 ? 132.300 162.167 119.153 1.00 134.29 712 LYS A O 1
ATOM 3830 N N . CYS A 1 713 ? 132.127 162.632 116.952 1.00 137.07 713 CYS A N 1
ATOM 3831 C CA . CYS A 1 713 ? 131.326 163.829 117.189 1.00 137.07 713 CYS A CA 1
ATOM 3832 C C . CYS A 1 713 ? 130.066 163.516 117.993 1.00 137.07 713 CYS A C 1
ATOM 3833 O O . CYS A 1 713 ? 129.528 164.398 118.673 1.00 137.07 713 CYS A O 1
ATOM 3836 N N . LYS A 1 714 ? 129.581 162.275 117.928 1.00 132.76 714 LYS A N 1
ATOM 3837 C CA . LYS A 1 714 ? 128.416 161.833 118.684 1.00 132.76 714 LYS A CA 1
ATOM 3838 C C . LYS A 1 714 ? 128.776 161.198 120.021 1.00 132.76 714 LYS A C 1
ATOM 3839 O O . LYS A 1 714 ? 127.925 160.539 120.626 1.00 132.76 714 LYS A O 1
ATOM 3845 N N . GLY A 1 715 ? 130.006 161.373 120.491 1.00 134.59 715 GLY A N 1
ATOM 3846 C CA . GLY A 1 715 ? 130.397 160.821 121.780 1.00 134.59 715 GLY A CA 1
ATOM 3847 C C . GLY A 1 715 ? 130.321 159.312 121.850 1.00 134.59 715 GLY A C 1
ATOM 3848 O O . GLY A 1 715 ? 130.069 158.753 122.924 1.00 134.59 715 GLY A O 1
ATOM 3849 N N . PHE A 1 716 ? 130.543 158.636 120.725 1.00 137.49 716 PHE A N 1
ATOM 3850 C CA . PHE A 1 716 ? 130.447 157.180 120.648 1.00 137.49 716 PHE A CA 1
ATOM 3851 C C . PHE A 1 716 ? 131.765 156.582 121.118 1.00 137.49 716 PHE A C 1
ATOM 3852 O O . PHE A 1 716 ? 132.773 156.626 120.407 1.00 137.49 716 PHE A O 1
ATOM 3860 N N . LEU A 1 717 ? 131.755 156.017 122.323 1.00 138.46 717 LEU A N 1
ATOM 3861 C CA . LEU A 1 717 ? 132.930 155.394 122.918 1.00 138.46 717 LEU A CA 1
ATOM 3862 C C . LEU A 1 717 ? 132.908 153.872 122.787 1.00 138.46 717 LEU A C 1
ATOM 3863 O O . LEU A 1 717 ? 133.512 153.166 123.601 1.00 138.46 717 LEU A O 1
ATOM 3868 N N . LYS A 1 718 ? 132.249 153.350 121.751 1.00 128.02 718 LYS A N 1
ATOM 3869 C CA . LYS A 1 718 ? 132.094 151.906 121.633 1.00 128.02 718 LYS A CA 1
ATOM 3870 C C . LYS A 1 718 ? 133.407 151.200 121.311 1.00 128.02 718 LYS A C 1
ATOM 3871 O O . LYS A 1 718 ? 133.539 150.008 121.608 1.00 128.02 718 LYS A O 1
ATOM 3877 N N . MET A 1 719 ? 134.377 151.906 120.734 1.00 136.17 719 MET A N 1
ATOM 3878 C CA . MET A 1 719 ? 135.641 151.291 120.357 1.00 136.17 719 MET A CA 1
ATOM 3879 C C . MET A 1 719 ? 136.396 150.802 121.589 1.00 136.17 719 MET A C 1
ATOM 3880 O O . MET A 1 719 ? 136.234 151.328 122.692 1.00 136.17 719 MET A O 1
ATOM 3885 N N . ILE A 1 720 ? 137.220 149.769 121.392 1.00 132.12 720 ILE A N 1
ATOM 3886 C CA . ILE A 1 720 ? 137.943 149.173 122.514 1.00 132.12 720 ILE A CA 1
ATOM 3887 C C . ILE A 1 720 ? 138.978 150.147 123.069 1.00 132.12 720 ILE A C 1
ATOM 3888 O O . ILE A 1 720 ? 139.100 150.318 124.288 1.00 132.12 720 ILE A O 1
ATOM 3893 N N . CYS A 1 721 ? 139.736 150.798 122.196 1.00 141.44 721 CYS A N 1
ATOM 3894 C CA . CYS A 1 721 ? 140.589 151.909 122.594 1.00 141.44 721 CYS A CA 1
ATOM 3895 C C . CYS A 1 721 ? 139.918 153.202 122.143 1.00 141.44 721 CYS A C 1
ATOM 3896 O O . CYS A 1 721 ? 139.529 153.325 120.977 1.00 141.44 721 CYS A O 1
ATOM 3899 N N . ASP A 1 722 ? 139.738 154.139 123.074 1.00 147.03 722 ASP A N 1
ATOM 3900 C CA . ASP A 1 722 ? 139.033 155.375 122.759 1.00 147.03 722 ASP A CA 1
ATOM 3901 C C . ASP A 1 722 ? 139.774 156.172 121.693 1.00 147.03 722 ASP A C 1
ATOM 3902 O O . ASP A 1 722 ? 140.998 156.081 121.558 1.00 147.03 722 ASP A O 1
ATOM 3907 N N . GLU A 1 723 ? 139.016 156.933 120.904 1.00 150.18 723 GLU A N 1
ATOM 3908 C CA . GLU A 1 723 ? 139.610 157.651 119.785 1.00 150.18 723 GLU A CA 1
ATOM 3909 C C . GLU A 1 723 ? 140.583 158.736 120.220 1.00 150.18 723 GLU A C 1
ATOM 3910 O O . GLU A 1 723 ? 141.284 159.283 119.364 1.00 150.18 723 GLU A O 1
ATOM 3912 N N . TYR A 1 724 ? 140.657 159.043 121.516 1.00 148.48 724 TYR A N 1
ATOM 3913 C CA . TYR A 1 724 ? 141.642 160.005 121.995 1.00 148.48 724 TYR A CA 1
ATOM 3914 C C . TYR A 1 724 ? 143.053 159.611 121.573 1.00 148.48 724 TYR A C 1
ATOM 3915 O O . TYR A 1 724 ? 143.904 160.478 121.338 1.00 148.48 724 TYR A O 1
ATOM 3917 N N . SER A 1 725 ? 143.319 158.309 121.470 1.00 150.22 725 SER A N 1
ATOM 3918 C CA . SER A 1 725 ? 144.626 157.800 121.067 1.00 150.22 725 SER A CA 1
ATOM 3919 C C . SER A 1 725 ? 144.689 157.390 119.603 1.00 150.22 725 SER A C 1
ATOM 3920 O O . SER A 1 725 ? 145.661 157.717 118.916 1.00 150.22 725 SER A O 1
ATOM 3922 N N . ALA A 1 726 ? 143.679 156.682 119.105 1.00 149.94 726 ALA A N 1
ATOM 3923 C CA . ALA A 1 726 ? 143.705 156.239 117.716 1.00 149.94 726 ALA A CA 1
ATOM 3924 C C . ALA A 1 726 ? 143.576 157.418 116.761 1.00 149.94 726 ALA A C 1
ATOM 3925 O O . ALA A 1 726 ? 144.390 157.580 115.845 1.00 149.94 726 ALA A O 1
ATOM 3927 N N . TYR A 1 727 ? 142.567 158.259 116.973 1.00 153.22 727 TYR A N 1
ATOM 3928 C CA . TYR A 1 727 ? 142.242 159.385 116.110 1.00 153.22 727 TYR A CA 1
ATOM 3929 C C . TYR A 1 727 ? 143.429 160.331 115.976 1.00 153.22 727 TYR A C 1
ATOM 3930 O O . TYR A 1 727 ? 143.776 160.734 114.858 1.00 153.22 727 TYR A O 1
ATOM 3939 N N . PRO A 1 728 ? 144.091 160.691 117.077 1.00 153.46 728 PRO A N 1
ATOM 3940 C CA . PRO A 1 728 ? 145.246 161.593 116.945 1.00 153.46 728 PRO A CA 1
ATOM 3941 C C . PRO A 1 728 ? 146.393 160.976 116.168 1.00 153.46 728 PRO A C 1
ATOM 3942 O O . PRO A 1 728 ? 146.949 161.624 115.274 1.00 153.46 728 PRO A O 1
ATOM 3944 N N . SER A 1 729 ? 146.758 159.732 116.486 1.00 156.88 729 SER A N 1
ATOM 3945 C CA . SER A 1 729 ? 147.876 159.083 115.807 1.00 156.88 729 SER A CA 1
ATOM 3946 C C . SER A 1 729 ? 147.600 158.939 114.316 1.00 156.88 729 SER A C 1
ATOM 3947 O O . SER A 1 729 ? 148.481 159.178 113.482 1.00 156.88 729 SER A O 1
ATOM 3949 N N . ILE A 1 730 ? 146.378 158.539 113.964 1.00 152.82 730 ILE A N 1
ATOM 3950 C CA . ILE A 1 730 ? 146.035 158.341 112.559 1.00 152.82 730 ILE A CA 1
ATOM 3951 C C . ILE A 1 730 ? 145.995 159.674 111.826 1.00 152.82 730 ILE A C 1
ATOM 3952 O O . ILE A 1 730 ? 146.460 159.790 110.686 1.00 152.82 730 ILE A O 1
ATOM 3954 N N . ALA A 1 731 ? 145.413 160.694 112.457 1.00 154.23 731 ALA A N 1
ATOM 3955 C CA . ALA A 1 731 ? 145.402 162.023 111.857 1.00 154.23 731 ALA A CA 1
ATOM 3956 C C . ALA A 1 731 ? 146.821 162.520 111.616 1.00 154.23 731 ALA A C 1
ATOM 3957 O O . ALA A 1 731 ? 147.102 163.173 110.605 1.00 154.23 731 ALA A O 1
ATOM 3959 N N . THR A 1 732 ? 147.731 162.221 112.545 1.00 155.95 732 THR A N 1
ATOM 3960 C CA . THR A 1 732 ? 149.126 162.607 112.374 1.00 155.95 732 THR A CA 1
ATOM 3961 C C . THR A 1 732 ? 149.767 161.854 111.215 1.00 155.95 732 THR A C 1
ATOM 3962 O O . THR A 1 732 ? 150.419 162.455 110.354 1.00 155.95 732 THR A O 1
ATOM 3964 N N . SER A 1 733 ? 149.597 160.529 111.183 1.00 156.59 733 SER A N 1
ATOM 3965 C CA . SER A 1 733 ? 150.192 159.726 110.117 1.00 156.59 733 SER A CA 1
ATOM 3966 C C . SER A 1 733 ? 149.685 160.157 108.747 1.00 156.59 733 SER A C 1
ATOM 3967 O O . SER A 1 733 ? 150.446 160.176 107.773 1.00 156.59 733 SER A O 1
ATOM 3969 N N . LEU A 1 734 ? 148.404 160.504 108.651 1.00 157.98 734 LEU A N 1
ATOM 3970 C CA . LEU A 1 734 ? 147.817 160.966 107.401 1.00 157.98 734 LEU A CA 1
ATOM 3971 C C . LEU A 1 734 ? 148.424 162.306 107.008 1.00 157.98 734 LEU A C 1
ATOM 3972 O O . LEU A 1 734 ? 148.772 162.513 105.839 1.00 157.98 734 LEU A O 1
ATOM 3974 N N . PRO A 1 735 ? 148.564 163.240 107.952 1.00 160.64 735 PRO A N 1
ATOM 3975 C CA . PRO A 1 735 ? 149.209 164.513 107.597 1.00 160.64 735 PRO A CA 1
ATOM 3976 C C . PRO A 1 735 ? 150.687 164.356 107.294 1.00 160.64 735 PRO A C 1
ATOM 3977 O O . PRO A 1 735 ? 151.197 165.008 106.374 1.00 160.64 735 PRO A O 1
ATOM 3979 N N . VAL A 1 736 ? 151.393 163.507 108.047 1.00 160.28 736 VAL A N 1
ATOM 3980 C CA . VAL A 1 736 ? 152.801 163.245 107.742 1.00 160.28 736 VAL A CA 1
ATOM 3981 C C . VAL A 1 736 ? 152.944 162.595 106.376 1.00 160.28 736 VAL A C 1
ATOM 3982 O O . VAL A 1 736 ? 153.845 162.985 105.618 1.00 160.28 736 VAL A O 1
ATOM 3984 N N . PRO A 1 737 ? 152.118 161.622 105.990 1.00 159.81 737 PRO A N 1
ATOM 3985 C CA . PRO A 1 737 ? 152.225 161.093 104.622 1.00 159.81 737 PRO A CA 1
ATOM 3986 C C . PRO A 1 737 ? 151.872 162.122 103.565 1.00 159.81 737 PRO A C 1
ATOM 3987 O O . PRO A 1 737 ? 152.387 162.057 102.442 1.00 159.81 737 PRO A O 1
ATOM 3989 N N . VAL A 1 738 ? 150.998 163.068 103.893 1.00 163.16 738 VAL A N 1
ATOM 3990 C CA . VAL A 1 738 ? 150.626 164.128 102.965 1.00 163.16 738 VAL A CA 1
ATOM 3991 C C . VAL A 1 738 ? 151.743 165.159 102.865 1.00 163.16 738 VAL A C 1
ATOM 3992 O O . VAL A 1 738 ? 152.302 165.382 101.791 1.00 163.16 738 VAL A O 1
#